Protein AF-A0A3P0X9N8-F1 (afdb_monomer)

Radius of gyration: 24.23 Å; Cα contacts (8 Å, |Δi|>4): 502; chains: 1; bounding box: 76×45×68 Å

Secondary structure (DSSP, 8-state):
-TTTTTS-HHHHHHHHHHHHHH-TTSS-HHHHHHHHHHHHHHGGGSS-SSEEEE-S-TTT-HHHHHHHHHHHHH--SHHHHHHHHHHHHTTT-HHHHHHHHHH---------TT-SEEEE-HHHHHHHHHHHH-S-SS-THHHHHHHHHHHTT--SHHHHHHHHHHHTT----HHHHHHHHHHHHHHHHH----HHHHHHH-TTSHHHHHHHHHHHHHTT-HHHHHHHHHHHHHHHHHHHTTEEESS----HHHHHHHHHHHHHHTT-TTTSPPP-GGGG-PEEEPPPP---PPP-GGGHHHHHHHHHHHHHHHHHHHHH-----PPPPHHHHHHHHHHHHS----TT--HHHHHHHHHHHHHHHHHHSPPP----------

Sequence (382 aa):
MDATRTLPVEYQASLTFEVLDNEPNIVSSQQRIAWLLDLIQGAHAAHYPAMLSYGGPRSGTQFALEEALYLKALHVDSVSIEAESIDRLIPLDRDRAMQAFLSMQLPQSSTSCSDSSTPNYTPYFNTLQRLASLPGSSSDAMPRALLVDAAGRLSSPSAISGYLSILKDVHLESSEWSLVSGRVEQSMALLHPSDRELSALDRRGELSSSLAEVLAKLGDKRQSAVELLQAYRGFLARGLGSEQCSDFSLDRSAIISEFDALRKKAAVTEQVHALEMRDLLGSPSNAAPARKIPFDERLRAPMQKLFALSASNQQKQYVAHDPDLTQPDSQDVTTILGIAQANYEKEDSCAECRFLSKQETLSTLMTLLPQGKRQGPSSRRK

Structure (mmCIF, N/CA/C/O backbone):
data_AF-A0A3P0X9N8-F1
#
_entry.id   AF-A0A3P0X9N8-F1
#
loop_
_atom_site.group_PDB
_atom_site.id
_atom_site.type_symbol
_atom_site.label_atom_id
_atom_site.label_alt_id
_atom_site.label_comp_id
_atom_site.label_asym_id
_atom_site.label_entity_id
_atom_site.label_seq_id
_atom_site.pdbx_PDB_ins_code
_atom_site.Cartn_x
_atom_site.Cartn_y
_atom_site.Cartn_z
_atom_site.occupancy
_atom_site.B_iso_or_equiv
_atom_site.auth_seq_id
_atom_site.auth_comp_id
_atom_site.auth_asym_id
_atom_site.auth_atom_id
_atom_site.pdbx_PDB_model_num
ATOM 1 N N . MET A 1 1 ? 22.098 5.107 -21.608 1.00 46.81 1 MET A N 1
ATOM 2 C CA . MET A 1 1 ? 21.659 5.971 -20.495 1.00 46.81 1 MET A CA 1
ATOM 3 C C . MET A 1 1 ? 21.325 7.387 -20.965 1.00 46.81 1 MET A C 1
ATOM 5 O O . MET A 1 1 ? 20.220 7.824 -20.705 1.00 46.81 1 MET A O 1
ATOM 9 N N . ASP A 1 2 ? 22.151 8.093 -21.751 1.00 41.44 2 ASP A N 1
ATOM 10 C CA . ASP A 1 2 ? 21.680 9.388 -22.308 1.00 41.44 2 ASP A CA 1
ATOM 11 C C . ASP A 1 2 ? 20.462 9.240 -23.241 1.00 41.44 2 ASP A C 1
ATOM 13 O O . ASP A 1 2 ? 19.560 10.069 -23.217 1.00 41.44 2 ASP A O 1
ATOM 17 N N . ALA A 1 3 ? 20.360 8.124 -23.973 1.00 47.12 3 ALA A N 1
ATOM 18 C CA . ALA A 1 3 ? 19.172 7.792 -24.764 1.00 47.12 3 ALA A CA 1
ATOM 19 C C . ALA A 1 3 ? 17.949 7.346 -23.931 1.00 47.12 3 ALA A C 1
ATOM 21 O O . ALA A 1 3 ? 16.853 7.295 -24.474 1.00 47.12 3 ALA A O 1
ATOM 22 N N . THR A 1 4 ? 18.108 7.000 -22.643 1.00 52.75 4 THR A N 1
ATOM 23 C CA . THR A 1 4 ? 16.978 6.583 -21.786 1.00 52.75 4 THR A CA 1
ATOM 24 C C . THR A 1 4 ? 16.310 7.772 -21.103 1.00 52.75 4 THR A C 1
ATOM 26 O O . THR A 1 4 ? 15.136 7.682 -20.780 1.00 52.75 4 THR A O 1
ATOM 29 N N . ARG A 1 5 ? 17.000 8.913 -20.968 1.00 60.22 5 ARG A N 1
ATOM 30 C CA . ARG A 1 5 ? 16.465 10.149 -20.363 1.00 60.22 5 ARG A CA 1
ATOM 31 C C . ARG A 1 5 ? 15.281 10.770 -21.114 1.00 60.22 5 ARG A C 1
ATOM 33 O O . ARG A 1 5 ? 14.595 11.622 -20.563 1.00 60.22 5 ARG A O 1
ATOM 40 N N . THR A 1 6 ? 15.050 10.371 -22.363 1.00 67.31 6 THR A N 1
ATOM 41 C CA . THR A 1 6 ? 13.903 10.810 -23.173 1.00 67.31 6 THR A CA 1
ATOM 42 C C . THR A 1 6 ? 12.669 9.922 -23.002 1.00 67.31 6 THR A C 1
ATOM 44 O O . THR A 1 6 ? 11.605 10.259 -23.519 1.00 67.31 6 THR A O 1
ATOM 47 N N . LEU A 1 7 ? 12.792 8.783 -22.313 1.00 73.12 7 LEU A N 1
ATOM 48 C CA . LEU A 1 7 ? 11.673 7.884 -22.037 1.00 73.12 7 LEU A CA 1
ATOM 49 C C . LEU A 1 7 ? 10.834 8.411 -20.861 1.00 73.12 7 LEU A C 1
ATOM 51 O O . LEU A 1 7 ? 11.363 9.141 -20.027 1.00 73.12 7 LEU A O 1
ATOM 55 N N . PRO A 1 8 ? 9.554 8.025 -20.732 1.00 82.75 8 PRO A N 1
ATOM 56 C CA . PRO A 1 8 ? 8.800 8.263 -19.501 1.00 82.75 8 PRO A CA 1
ATOM 57 C C . PRO A 1 8 ? 9.500 7.649 -18.278 1.00 82.75 8 PRO A C 1
ATOM 59 O O . PRO A 1 8 ? 10.202 6.637 -18.411 1.00 82.75 8 PRO A O 1
ATOM 62 N N . VAL A 1 9 ? 9.335 8.269 -17.106 1.00 87.12 9 VAL A N 1
ATOM 63 C CA . VAL A 1 9 ? 10.096 7.937 -15.886 1.00 87.12 9 VAL A CA 1
ATOM 64 C C . VAL A 1 9 ? 9.936 6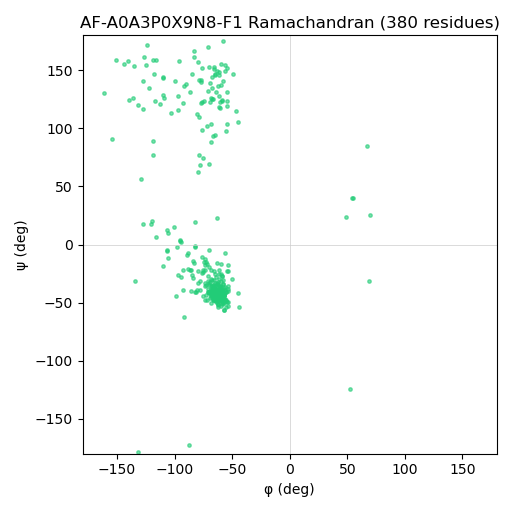.477 -15.466 1.00 87.12 9 VAL A C 1
ATOM 66 O O . VAL A 1 9 ? 10.883 5.876 -14.975 1.00 87.12 9 VAL A O 1
ATOM 69 N N . GLU A 1 10 ? 8.793 5.866 -15.751 1.00 84.25 10 GLU A N 1
ATOM 70 C CA . GLU A 1 10 ? 8.503 4.460 -15.486 1.00 84.25 10 GLU A CA 1
ATOM 71 C C . GLU A 1 10 ? 9.493 3.538 -16.192 1.00 84.25 10 GLU A C 1
ATOM 73 O O . GLU A 1 10 ? 10.103 2.663 -15.582 1.00 84.25 10 GLU A O 1
ATOM 78 N N . TYR A 1 11 ? 9.711 3.781 -17.486 1.00 81.31 11 TYR A N 1
ATOM 79 C CA . TYR A 1 11 ? 10.665 3.011 -18.276 1.00 81.31 11 TYR A CA 1
ATOM 80 C C . TYR A 1 11 ? 12.102 3.315 -17.853 1.00 81.31 11 TYR A C 1
ATOM 82 O O . TYR A 1 11 ? 12.944 2.417 -17.861 1.00 81.31 11 TYR A O 1
ATOM 90 N N . GLN A 1 12 ? 12.391 4.566 -17.473 1.00 84.62 12 GLN A N 1
ATOM 91 C CA . GLN A 1 12 ? 13.700 4.927 -16.930 1.00 84.62 12 GLN A CA 1
ATOM 92 C C . GLN A 1 12 ? 13.994 4.156 -15.642 1.00 84.62 12 GLN A C 1
ATOM 94 O O . GLN A 1 12 ? 15.084 3.596 -15.517 1.00 84.62 12 GLN A O 1
ATOM 99 N N . ALA A 1 13 ? 13.030 4.095 -14.722 1.00 88.25 13 ALA A N 1
ATOM 100 C CA . ALA A 1 13 ? 13.139 3.389 -13.455 1.00 88.25 13 ALA A CA 1
ATOM 101 C C . ALA A 1 13 ? 13.349 1.891 -13.684 1.00 88.25 13 ALA A C 1
ATOM 103 O O . ALA A 1 13 ? 14.368 1.360 -13.247 1.00 88.25 13 ALA A O 1
ATOM 104 N N . SER A 1 14 ? 12.478 1.236 -14.465 1.00 83.94 14 SER A N 1
ATOM 105 C CA . SER A 1 14 ? 12.605 -0.200 -14.751 1.00 83.94 14 SER A CA 1
ATOM 106 C C . SER A 1 14 ? 13.963 -0.557 -15.366 1.00 83.94 14 SER A C 1
ATOM 108 O O . SER A 1 14 ? 14.619 -1.488 -14.907 1.00 83.94 14 SER A O 1
ATOM 110 N N . LEU A 1 15 ? 14.429 0.199 -16.370 1.00 80.94 15 LEU A N 1
ATOM 111 C CA . LEU A 1 15 ? 15.732 -0.053 -17.000 1.00 80.94 15 LEU A CA 1
ATOM 112 C C . LEU A 1 15 ? 16.901 0.210 -16.049 1.00 80.94 15 LEU A C 1
ATOM 114 O O . LEU A 1 15 ? 17.896 -0.513 -16.072 1.00 80.94 15 LEU A O 1
ATOM 118 N N . THR A 1 16 ? 16.807 1.256 -15.231 1.00 85.56 16 THR A N 1
ATOM 119 C CA . THR A 1 16 ? 17.861 1.594 -14.273 1.00 85.56 16 THR A CA 1
ATOM 120 C C . THR A 1 16 ? 17.964 0.524 -13.197 1.00 85.56 16 THR A C 1
ATOM 122 O O . THR A 1 16 ? 19.070 0.059 -12.934 1.00 85.56 16 THR A O 1
ATOM 125 N N . PHE A 1 17 ? 16.846 0.088 -12.613 1.00 88.50 17 PHE A N 1
ATOM 126 C CA . PHE A 1 17 ? 16.834 -0.981 -11.615 1.00 88.50 17 PHE A CA 1
ATOM 127 C C . PHE A 1 17 ? 17.376 -2.291 -12.188 1.00 88.50 17 PHE A C 1
ATOM 129 O O . PHE A 1 17 ? 18.270 -2.875 -11.584 1.00 88.50 17 PHE A O 1
ATOM 136 N N . GLU A 1 18 ? 16.962 -2.678 -13.399 1.00 83.38 18 GLU A N 1
ATOM 137 C CA . GLU A 1 18 ? 17.477 -3.878 -14.071 1.00 83.38 18 GLU A CA 1
ATOM 138 C C . GLU A 1 18 ? 19.008 -3.841 -14.227 1.00 83.38 18 GLU A C 1
ATOM 140 O O . GLU A 1 18 ? 19.692 -4.830 -13.951 1.00 83.38 18 GLU A O 1
ATOM 145 N N . VAL A 1 19 ? 19.567 -2.690 -14.627 1.00 82.69 19 VAL A N 1
ATOM 146 C CA . VAL A 1 19 ? 21.023 -2.499 -14.737 1.00 82.69 19 VAL A CA 1
ATOM 147 C C . VAL A 1 19 ? 21.694 -2.553 -13.366 1.00 82.69 19 VAL A C 1
ATOM 149 O O . VAL A 1 19 ? 22.732 -3.193 -13.225 1.00 82.69 19 VAL A O 1
ATOM 152 N N . LEU A 1 20 ? 21.138 -1.887 -12.354 1.00 86.00 20 LEU A N 1
ATOM 153 C CA . LEU A 1 20 ? 21.728 -1.850 -11.014 1.00 86.00 20 LEU A CA 1
ATOM 154 C C . LEU A 1 20 ? 21.731 -3.226 -10.334 1.00 86.00 20 LEU A C 1
ATOM 156 O O . LEU A 1 20 ? 22.686 -3.532 -9.615 1.00 86.00 20 LEU A O 1
ATOM 160 N N . ASP A 1 21 ? 20.702 -4.036 -10.577 1.00 84.88 21 ASP A N 1
ATOM 161 C CA . ASP A 1 21 ? 20.515 -5.338 -9.940 1.00 84.88 21 ASP A CA 1
ATOM 162 C C . ASP A 1 21 ? 21.330 -6.444 -10.628 1.00 84.88 21 ASP A C 1
ATOM 164 O O . ASP A 1 21 ? 21.943 -7.274 -9.953 1.00 84.88 21 ASP A O 1
ATOM 168 N N . ASN A 1 22 ? 21.385 -6.451 -11.965 1.00 78.06 22 ASN A N 1
ATOM 169 C CA . ASN A 1 22 ? 22.064 -7.508 -12.725 1.00 78.06 22 ASN A CA 1
ATOM 170 C C . ASN A 1 22 ? 23.508 -7.170 -13.093 1.00 78.06 22 ASN A C 1
ATOM 172 O O . ASN A 1 22 ? 24.335 -8.071 -13.234 1.00 78.06 22 ASN A O 1
ATOM 176 N N . GLU A 1 23 ? 23.810 -5.882 -13.229 1.00 75.31 23 GLU A N 1
ATOM 177 C CA . GLU A 1 23 ? 25.118 -5.369 -13.616 1.00 75.31 23 GLU A CA 1
ATOM 178 C C . GLU A 1 23 ? 25.602 -4.275 -12.635 1.00 75.31 23 GLU A C 1
ATOM 180 O O . GLU A 1 23 ? 25.992 -3.167 -13.046 1.00 75.31 23 GLU A O 1
ATOM 185 N N . PRO A 1 24 ? 25.686 -4.571 -11.314 1.00 68.38 24 PRO A N 1
ATOM 186 C CA . PRO A 1 24 ? 26.545 -3.783 -10.431 1.00 68.38 24 PRO A CA 1
ATOM 187 C C . PRO A 1 24 ? 27.970 -3.871 -11.010 1.00 68.38 24 PRO A C 1
ATOM 189 O O . PRO A 1 24 ? 28.219 -4.594 -11.939 1.00 68.38 24 PRO A O 1
ATOM 192 N N . ASN A 1 25 ? 29.003 -3.207 -10.541 1.00 76.12 25 ASN A N 1
ATOM 193 C CA . ASN A 1 25 ? 30.348 -3.200 -11.163 1.00 76.12 25 ASN A CA 1
ATOM 194 C C . ASN A 1 25 ? 30.455 -2.482 -12.523 1.00 76.12 25 ASN A C 1
ATOM 196 O O . ASN A 1 25 ? 31.501 -1.879 -12.745 1.00 76.12 25 ASN A O 1
ATOM 200 N N . ILE A 1 26 ? 29.428 -2.448 -13.389 1.00 78.06 26 ILE A N 1
ATOM 201 C CA . ILE A 1 26 ? 29.465 -1.607 -14.607 1.00 78.06 26 ILE A CA 1
ATOM 202 C C . ILE A 1 26 ? 29.484 -0.117 -14.234 1.00 78.06 26 ILE A C 1
ATOM 204 O O . ILE A 1 26 ? 30.076 0.707 -14.929 1.00 78.06 26 ILE A O 1
ATOM 208 N N . VAL A 1 27 ? 28.863 0.231 -13.105 1.00 81.81 27 VAL A N 1
ATOM 209 C CA . VAL A 1 27 ? 28.629 1.617 -12.686 1.00 81.81 27 VAL A CA 1
ATOM 210 C C . VAL A 1 27 ? 29.259 1.874 -11.317 1.00 81.81 27 VAL A C 1
ATOM 212 O O . VAL A 1 27 ? 29.097 1.070 -10.387 1.00 81.81 27 VAL A O 1
ATOM 215 N N . SER A 1 28 ? 29.963 3.003 -11.178 1.00 88.75 28 SER A N 1
ATOM 216 C CA . SER A 1 28 ? 30.578 3.428 -9.911 1.00 88.75 28 SER A CA 1
ATOM 217 C C . SER A 1 28 ? 29.518 3.759 -8.856 1.00 88.75 28 SER A C 1
ATOM 219 O O . SER A 1 28 ? 28.427 4.211 -9.196 1.00 88.75 28 SER A O 1
ATOM 221 N N . SER A 1 29 ? 29.825 3.587 -7.566 1.00 90.50 29 SER A N 1
ATOM 222 C CA . SER A 1 29 ? 28.860 3.863 -6.486 1.00 90.50 29 SER A CA 1
ATOM 223 C C . SER A 1 29 ? 28.319 5.295 -6.522 1.00 90.50 29 SER A C 1
ATOM 225 O O . SER A 1 29 ? 27.124 5.499 -6.344 1.00 90.50 29 SER A O 1
ATOM 227 N N . GLN A 1 30 ? 29.168 6.282 -6.829 1.00 92.69 30 GLN A N 1
ATOM 228 C CA . GLN A 1 30 ? 28.750 7.682 -6.942 1.00 92.69 30 GLN A CA 1
ATOM 229 C C . GLN A 1 30 ? 27.747 7.894 -8.083 1.00 92.69 30 GLN A C 1
ATOM 231 O O . GLN A 1 30 ? 26.788 8.647 -7.934 1.00 92.69 30 GLN A O 1
ATOM 236 N N . GLN A 1 31 ? 27.939 7.203 -9.207 1.00 92.06 31 GLN A N 1
ATOM 237 C CA . GLN A 1 31 ? 27.021 7.278 -10.336 1.00 92.06 31 GLN A CA 1
ATOM 238 C C . GLN A 1 31 ? 25.704 6.544 -10.051 1.00 92.06 31 GLN A C 1
ATOM 240 O O . GLN A 1 31 ? 24.654 7.043 -10.438 1.00 92.06 31 GLN A O 1
ATOM 245 N N . ARG A 1 32 ? 25.729 5.430 -9.304 1.00 92.88 32 ARG A N 1
ATOM 246 C CA . ARG A 1 32 ? 24.498 4.768 -8.832 1.00 92.88 32 ARG A CA 1
ATOM 247 C C . ARG A 1 32 ? 23.689 5.680 -7.917 1.00 92.88 32 ARG A C 1
ATOM 249 O O . ARG A 1 32 ? 22.492 5.823 -8.122 1.00 92.88 32 ARG A O 1
ATOM 256 N N . ILE A 1 33 ? 24.347 6.334 -6.956 1.00 95.44 33 ILE A N 1
ATOM 257 C CA . ILE A 1 33 ? 23.700 7.312 -6.070 1.00 95.44 33 ILE A CA 1
ATOM 258 C C . ILE A 1 33 ? 23.050 8.426 -6.898 1.00 95.44 33 ILE A C 1
ATOM 260 O O . ILE A 1 33 ? 21.893 8.753 -6.662 1.00 95.44 33 ILE A O 1
ATOM 264 N N . ALA A 1 34 ? 23.765 8.983 -7.881 1.00 94.56 34 ALA A N 1
ATOM 265 C CA . ALA A 1 34 ? 23.218 10.029 -8.743 1.00 94.56 34 ALA A CA 1
ATOM 266 C C . ALA A 1 34 ? 21.977 9.553 -9.517 1.00 94.56 34 ALA A C 1
ATOM 268 O O . ALA A 1 34 ? 20.962 10.236 -9.503 1.00 94.56 34 ALA A O 1
ATOM 269 N N . TRP A 1 35 ? 22.021 8.362 -10.122 1.00 93.75 35 TRP A N 1
ATOM 270 C CA . TRP A 1 35 ? 20.876 7.812 -10.856 1.00 93.75 35 TRP A CA 1
ATOM 271 C C . TRP A 1 35 ? 19.660 7.557 -9.965 1.00 93.75 35 TRP A C 1
ATOM 273 O O . TRP A 1 35 ? 18.544 7.871 -10.363 1.00 93.75 35 TRP A O 1
ATOM 283 N N . LEU A 1 36 ? 19.862 7.025 -8.758 1.00 96.38 36 LEU A N 1
ATOM 284 C CA . LEU A 1 36 ? 18.769 6.794 -7.811 1.00 96.38 36 LEU A CA 1
ATOM 285 C C . LEU A 1 36 ? 18.133 8.114 -7.353 1.00 96.38 36 LEU A C 1
ATOM 287 O O . LEU A 1 36 ? 16.914 8.205 -7.267 1.00 96.38 36 LEU A O 1
ATOM 291 N N . LEU A 1 37 ? 18.937 9.151 -7.103 1.00 96.69 37 LEU A N 1
ATOM 292 C CA . LEU A 1 37 ? 18.426 10.476 -6.739 1.00 96.69 37 LEU A CA 1
ATOM 293 C C . LEU A 1 37 ? 17.694 11.158 -7.903 1.00 96.69 37 LEU A C 1
ATOM 295 O O . LEU A 1 37 ? 16.659 11.779 -7.667 1.00 96.69 37 LEU A O 1
ATOM 299 N N . ASP A 1 38 ? 18.186 11.010 -9.137 1.00 94.88 38 ASP A N 1
ATOM 300 C CA . ASP A 1 38 ? 17.501 11.495 -10.342 1.00 94.88 38 ASP A CA 1
ATOM 301 C C . ASP A 1 38 ? 16.122 10.818 -10.494 1.00 9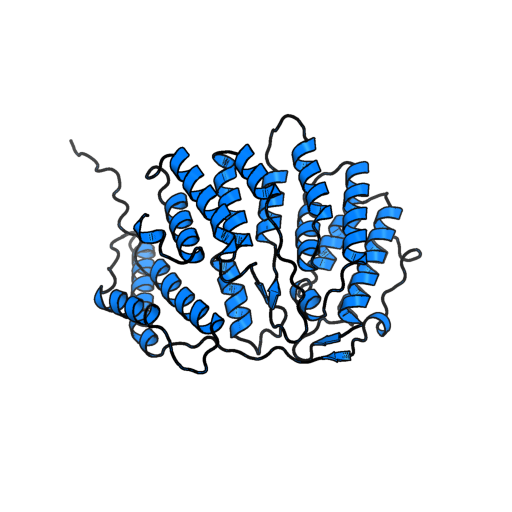4.88 38 ASP A C 1
ATOM 303 O O . ASP A 1 38 ? 15.135 11.496 -10.779 1.00 94.88 38 ASP A O 1
ATOM 307 N N . LEU A 1 39 ? 16.026 9.502 -10.251 1.00 94.75 39 LEU A N 1
ATOM 308 C CA . LEU A 1 39 ? 14.750 8.776 -10.282 1.00 94.75 39 LEU A CA 1
ATOM 309 C C . LEU A 1 39 ? 13.789 9.231 -9.184 1.00 94.75 39 LEU A C 1
ATOM 311 O O . LEU A 1 39 ? 12.623 9.466 -9.481 1.00 94.75 39 LEU A O 1
ATOM 315 N N . ILE A 1 40 ? 14.271 9.409 -7.948 1.00 96.50 40 ILE A N 1
ATOM 316 C CA . ILE A 1 40 ? 13.455 9.936 -6.839 1.00 96.50 40 ILE A CA 1
ATOM 317 C C . ILE A 1 40 ? 12.885 11.306 -7.216 1.00 96.50 40 ILE A C 1
ATOM 319 O O . ILE A 1 40 ? 11.692 11.543 -7.076 1.00 96.50 40 ILE A O 1
ATOM 323 N N . GLN A 1 41 ? 13.716 12.202 -7.755 1.00 94.62 41 GLN A N 1
ATOM 324 C CA . GLN A 1 41 ? 13.256 13.529 -8.167 1.00 94.62 41 GLN A CA 1
ATOM 325 C C . GLN A 1 41 ? 12.282 13.476 -9.345 1.00 94.62 41 GLN A C 1
ATOM 327 O O . GLN A 1 41 ? 11.373 14.298 -9.402 1.00 94.62 41 GLN A O 1
ATOM 332 N N . GLY A 1 42 ? 12.455 12.541 -10.281 1.00 93.56 42 GLY A N 1
ATOM 333 C CA . GLY A 1 42 ? 11.607 12.402 -11.465 1.00 93.56 42 GLY A CA 1
ATOM 334 C C . GLY A 1 42 ? 10.313 11.613 -11.250 1.00 93.56 42 GLY A C 1
ATOM 335 O O . GLY A 1 42 ? 9.427 11.694 -12.098 1.00 93.56 42 GLY A O 1
ATOM 336 N N . ALA A 1 43 ? 10.183 10.859 -10.155 1.00 94.94 43 ALA A N 1
ATOM 337 C CA . ALA A 1 43 ? 9.103 9.889 -9.950 1.00 94.94 43 ALA A CA 1
ATOM 338 C C . ALA A 1 43 ? 7.696 10.499 -10.032 1.00 94.94 43 ALA A C 1
ATOM 340 O O . ALA A 1 43 ? 6.792 9.875 -10.583 1.00 94.94 43 ALA A O 1
ATOM 341 N N . HIS A 1 44 ? 7.530 11.749 -9.590 1.00 93.50 44 HIS A N 1
ATOM 342 C CA . HIS A 1 44 ? 6.266 12.491 -9.669 1.00 93.50 44 HIS A CA 1
ATOM 343 C C . HIS A 1 44 ? 5.738 12.687 -11.103 1.00 93.50 44 HIS A C 1
ATOM 345 O O . HIS A 1 44 ? 4.574 13.040 -11.283 1.00 93.50 44 HIS A O 1
ATOM 351 N N . ALA A 1 45 ? 6.583 12.495 -12.122 1.00 91.12 45 ALA A N 1
ATOM 352 C CA . ALA A 1 45 ? 6.190 12.530 -13.526 1.00 91.12 45 ALA A CA 1
ATOM 353 C C . ALA A 1 45 ? 5.587 11.200 -14.020 1.00 91.12 45 ALA A C 1
ATOM 355 O O . ALA A 1 45 ? 5.221 11.106 -15.193 1.00 91.12 45 ALA A O 1
ATOM 356 N N . ALA A 1 46 ? 5.507 10.173 -13.165 1.00 89.94 46 ALA A N 1
ATOM 357 C CA . ALA A 1 46 ? 4.864 8.910 -13.498 1.00 89.94 46 ALA A CA 1
ATOM 358 C C . ALA A 1 46 ? 3.359 9.111 -13.724 1.00 89.94 46 ALA A C 1
ATOM 360 O O . ALA A 1 46 ? 2.708 9.917 -13.061 1.00 89.94 46 ALA A O 1
ATOM 361 N N . HIS A 1 47 ? 2.793 8.331 -14.641 1.00 88.19 47 HIS A N 1
ATOM 362 C CA . HIS A 1 47 ? 1.374 8.357 -14.984 1.00 88.19 47 HIS A CA 1
ATOM 363 C C . HIS A 1 47 ? 0.496 7.980 -13.788 1.00 88.19 47 HIS A C 1
ATOM 365 O O . HIS A 1 47 ? -0.600 8.518 -13.642 1.00 88.19 47 HIS A O 1
ATOM 371 N N . TYR A 1 48 ? 0.975 7.071 -12.934 1.00 89.12 48 TYR A N 1
ATOM 372 C CA . TYR A 1 48 ? 0.256 6.630 -11.743 1.00 89.12 48 TYR A CA 1
ATOM 373 C C . TYR A 1 48 ? 0.936 7.174 -10.486 1.00 89.12 48 TYR A C 1
ATOM 375 O O . TYR A 1 48 ? 2.130 6.939 -10.287 1.00 89.12 48 TYR A O 1
ATOM 383 N N . PRO A 1 49 ? 0.195 7.864 -9.602 1.00 92.38 49 PRO A N 1
ATOM 384 C CA . PRO A 1 49 ? 0.775 8.442 -8.396 1.00 92.38 49 PRO A CA 1
ATOM 385 C C . PRO A 1 49 ? 1.054 7.385 -7.316 1.00 92.38 49 PRO A C 1
ATOM 387 O O . PRO A 1 49 ? 1.915 7.591 -6.470 1.00 92.38 49 PRO A O 1
ATOM 390 N N . ALA A 1 50 ? 0.341 6.259 -7.329 1.00 92.25 50 ALA A N 1
ATOM 391 C CA . ALA A 1 50 ? 0.554 5.139 -6.421 1.00 92.25 50 ALA A CA 1
ATOM 392 C C . ALA A 1 50 ? 0.138 3.823 -7.088 1.00 92.25 50 ALA A C 1
ATOM 394 O O . ALA A 1 50 ? -0.683 3.818 -8.010 1.00 92.25 50 ALA A O 1
ATOM 395 N N . MET A 1 51 ? 0.667 2.708 -6.582 1.00 91.19 51 MET A N 1
ATOM 396 C CA . MET A 1 51 ? 0.202 1.373 -6.941 1.00 91.19 51 MET A CA 1
ATOM 397 C C . MET A 1 51 ? -1.296 1.261 -6.646 1.00 91.19 51 MET A C 1
ATOM 399 O O . MET A 1 51 ? -1.829 1.945 -5.772 1.00 91.19 51 MET A O 1
ATOM 403 N N . LEU A 1 52 ? -1.983 0.365 -7.349 1.00 89.94 52 LEU A N 1
ATOM 404 C CA . LEU A 1 52 ? -3.407 0.128 -7.166 1.00 89.94 52 LEU A CA 1
ATOM 405 C C . LEU A 1 52 ? -3.682 -1.234 -6.518 1.00 89.94 52 LEU A C 1
ATOM 407 O O . LEU A 1 52 ? -3.031 -2.237 -6.806 1.00 89.94 52 LEU A O 1
ATOM 411 N N . SER A 1 53 ? -4.696 -1.270 -5.660 1.00 88.88 53 SER A N 1
ATOM 412 C CA . SER A 1 53 ? -5.335 -2.477 -5.147 1.00 88.88 53 SER A CA 1
ATOM 413 C C . SER A 1 53 ? -6.735 -2.582 -5.725 1.00 88.88 53 SER A C 1
ATOM 415 O O . SER A 1 53 ? -7.534 -1.654 -5.658 1.00 88.88 53 SER A O 1
ATOM 417 N N . TYR A 1 54 ? -7.056 -3.738 -6.287 1.00 87.94 54 TYR A N 1
ATOM 418 C CA . TYR A 1 54 ? -8.360 -3.958 -6.893 1.00 87.94 54 TYR A CA 1
ATOM 419 C C . TYR A 1 54 ? -9.444 -4.172 -5.827 1.00 87.94 54 TYR A C 1
ATOM 421 O O . TYR A 1 54 ? -9.347 -5.130 -5.057 1.00 87.94 54 TYR A O 1
ATOM 429 N N . GLY A 1 55 ? -10.501 -3.353 -5.822 1.00 85.94 55 GLY A N 1
ATOM 430 C CA . GLY A 1 55 ? -11.602 -3.401 -4.846 1.00 85.94 55 GLY A CA 1
ATOM 431 C C . GLY A 1 55 ? -12.929 -3.959 -5.387 1.00 85.94 55 GLY A C 1
ATOM 432 O O . GLY A 1 55 ? -13.859 -4.145 -4.611 1.00 85.94 55 GLY A O 1
ATOM 433 N N . GLY A 1 56 ? -13.023 -4.262 -6.689 1.00 82.44 56 GLY A N 1
ATOM 434 C CA . GLY A 1 56 ? -14.237 -4.766 -7.366 1.00 82.44 56 GLY A CA 1
ATOM 435 C C . GLY A 1 56 ? -14.467 -6.290 -7.376 1.00 82.44 56 GLY A C 1
ATOM 436 O O . GLY A 1 56 ? -13.732 -7.047 -6.733 1.00 82.44 56 GLY A O 1
ATOM 437 N N . PRO A 1 57 ? -15.476 -6.787 -8.117 1.00 77.00 57 PRO A N 1
ATOM 438 C CA . PRO A 1 57 ? -15.716 -8.220 -8.290 1.00 77.00 57 PRO A CA 1
ATOM 439 C C . PRO A 1 57 ? -14.710 -8.882 -9.247 1.00 77.00 57 PRO A C 1
ATOM 441 O O . PRO A 1 57 ? -14.641 -8.570 -10.435 1.00 77.00 57 PRO A O 1
ATOM 444 N N . ARG A 1 58 ? -14.009 -9.924 -8.776 1.00 66.31 58 ARG A N 1
ATOM 445 C CA . ARG A 1 58 ? -13.010 -10.672 -9.575 1.00 66.31 58 ARG A CA 1
ATOM 446 C C . ARG A 1 58 ? -13.522 -11.218 -10.917 1.00 66.31 58 ARG A C 1
ATOM 448 O O . ARG A 1 58 ? -12.712 -11.499 -11.791 1.00 66.31 58 ARG A O 1
ATOM 455 N N . SER A 1 59 ? -14.830 -11.405 -11.072 1.00 56.22 59 SER A N 1
ATOM 456 C CA . SER A 1 59 ? -15.452 -12.044 -12.235 1.00 56.22 59 SER A CA 1
ATOM 457 C C . SER A 1 59 ? -15.960 -11.084 -13.325 1.00 56.22 59 SER A C 1
ATOM 459 O O . SER A 1 59 ? -16.547 -11.567 -14.289 1.00 56.22 59 SER A O 1
ATOM 461 N N . GLY A 1 60 ? -15.753 -9.762 -13.226 1.00 50.84 60 GLY A N 1
ATOM 462 C CA . GLY A 1 60 ? -16.424 -8.810 -14.135 1.00 50.84 60 GLY A CA 1
ATOM 463 C C . GLY A 1 60 ? -15.575 -7.694 -14.750 1.00 50.84 60 GLY A C 1
ATOM 464 O O . GLY A 1 60 ? -15.847 -7.290 -15.879 1.00 50.84 60 GLY A O 1
ATOM 465 N N . THR A 1 61 ? -14.541 -7.197 -14.065 1.00 60.25 61 THR A N 1
ATOM 466 C CA . THR A 1 61 ? -13.738 -6.064 -14.566 1.00 60.25 61 THR A CA 1
ATOM 467 C C . THR A 1 61 ? -12.283 -6.478 -14.766 1.00 60.25 61 THR A C 1
ATOM 469 O O . THR A 1 61 ? -11.451 -6.357 -13.867 1.00 60.25 61 THR A O 1
ATOM 472 N N . GLN A 1 62 ? -11.990 -6.982 -15.963 1.00 68.75 62 GLN A N 1
ATOM 473 C CA . GLN A 1 62 ? -10.672 -7.499 -16.327 1.00 68.75 62 GLN A CA 1
ATOM 474 C C . GLN A 1 62 ? -9.595 -6.396 -16.311 1.00 68.75 62 GLN A C 1
ATOM 476 O O . GLN A 1 62 ? -8.546 -6.597 -15.712 1.00 68.75 62 GLN A O 1
ATOM 481 N N . PHE A 1 63 ? -9.905 -5.198 -16.828 1.00 77.44 63 PHE A N 1
ATOM 482 C CA . PHE A 1 63 ? -8.953 -4.083 -16.916 1.00 77.44 63 PHE A CA 1
ATOM 483 C C . PHE A 1 63 ? -8.352 -3.662 -15.573 1.00 77.44 63 PHE A C 1
ATOM 485 O O . PHE A 1 63 ? -7.144 -3.645 -15.414 1.00 77.44 63 PHE A O 1
ATOM 492 N N . ALA A 1 64 ? -9.195 -3.321 -14.601 1.00 79.19 64 ALA A N 1
ATOM 493 C CA . ALA A 1 64 ? -8.743 -2.739 -13.341 1.00 79.19 64 ALA A CA 1
ATOM 494 C C . ALA A 1 64 ? -7.970 -3.731 -12.465 1.00 79.19 64 ALA A C 1
ATOM 496 O O . ALA A 1 64 ? -7.063 -3.356 -11.723 1.00 79.19 64 ALA A O 1
ATOM 497 N N . LEU A 1 65 ? -8.340 -5.013 -12.550 1.00 80.06 65 LEU A N 1
ATOM 498 C CA . LEU A 1 65 ? -7.594 -6.081 -11.905 1.00 80.06 65 LEU A CA 1
ATOM 499 C C . LEU A 1 65 ? -6.233 -6.274 -12.585 1.00 80.06 65 LEU A C 1
ATOM 501 O O . LEU A 1 65 ? -5.233 -6.378 -11.884 1.00 80.06 65 LEU A O 1
ATOM 505 N N . GLU A 1 66 ? -6.188 -6.305 -13.918 1.00 78.69 66 GLU A N 1
ATOM 506 C CA . GLU A 1 66 ? -4.938 -6.396 -14.682 1.00 78.69 66 GLU A CA 1
ATOM 507 C C . GLU A 1 66 ? -4.028 -5.199 -14.405 1.00 78.69 66 GLU A C 1
ATOM 509 O O . GLU A 1 66 ? -2.864 -5.392 -14.083 1.00 78.69 66 GLU A O 1
ATOM 514 N N . GLU A 1 67 ? -4.559 -3.980 -14.430 1.00 79.62 67 GLU A N 1
ATOM 515 C CA . GLU A 1 67 ? -3.855 -2.751 -14.061 1.00 79.62 67 GLU A CA 1
ATOM 516 C C . GLU A 1 67 ? -3.238 -2.850 -12.663 1.00 79.62 67 GLU A C 1
ATOM 518 O O . GLU A 1 67 ? -2.034 -2.654 -12.503 1.00 79.62 67 GLU A O 1
ATOM 523 N N . ALA A 1 68 ? -4.035 -3.213 -11.652 1.00 82.19 68 ALA A N 1
ATOM 524 C CA . ALA A 1 68 ? -3.544 -3.381 -10.288 1.00 82.19 68 ALA A CA 1
ATOM 525 C C . ALA A 1 68 ? -2.432 -4.441 -10.207 1.00 82.19 68 ALA A C 1
ATOM 527 O O . ALA A 1 68 ? -1.441 -4.250 -9.505 1.00 82.19 68 ALA A O 1
ATOM 528 N N . LEU A 1 69 ? -2.568 -5.551 -10.940 1.00 80.75 69 LEU A N 1
ATOM 529 C CA . LEU A 1 69 ? -1.543 -6.593 -11.010 1.00 80.75 69 LEU A CA 1
ATOM 530 C C . LEU A 1 69 ? -0.273 -6.112 -11.724 1.00 80.75 69 LEU A C 1
ATOM 532 O O . LEU A 1 69 ? 0.818 -6.434 -11.261 1.00 80.75 69 LEU A O 1
ATOM 536 N N . TYR A 1 70 ? -0.396 -5.329 -12.796 1.00 77.81 70 TYR A N 1
ATOM 537 C CA . TYR A 1 70 ? 0.734 -4.788 -13.551 1.00 77.81 70 TYR A CA 1
ATOM 538 C C . TYR A 1 70 ? 1.510 -3.749 -12.757 1.00 77.81 70 TYR A C 1
ATOM 540 O O . TYR A 1 70 ? 2.726 -3.878 -12.627 1.00 77.81 70 TYR A O 1
ATOM 548 N N . LEU A 1 71 ? 0.823 -2.761 -12.180 1.00 79.50 71 LEU A N 1
ATOM 549 C CA . LEU A 1 71 ? 1.461 -1.772 -11.311 1.00 79.50 71 LEU A CA 1
ATOM 550 C C . LEU A 1 71 ? 2.150 -2.458 -10.131 1.00 79.50 71 LEU A C 1
ATOM 552 O O . LEU A 1 71 ? 3.276 -2.109 -9.793 1.00 79.50 71 LEU A O 1
ATOM 556 N N . LYS A 1 72 ? 1.525 -3.501 -9.571 1.00 81.38 72 LYS A N 1
ATOM 557 C CA . LYS A 1 72 ? 2.128 -4.309 -8.511 1.00 81.38 72 LYS A CA 1
ATOM 558 C C . LYS A 1 72 ? 3.345 -5.111 -8.952 1.00 81.38 72 LYS A C 1
ATOM 560 O O . LYS A 1 72 ? 4.261 -5.268 -8.160 1.00 81.38 72 LYS A O 1
ATOM 565 N N . ALA A 1 73 ? 3.338 -5.678 -10.152 1.00 77.94 73 ALA A N 1
ATOM 566 C CA . ALA A 1 73 ? 4.435 -6.516 -10.626 1.00 77.94 73 ALA A CA 1
ATOM 567 C C . ALA A 1 73 ? 5.629 -5.694 -11.126 1.00 77.94 73 ALA A C 1
ATOM 569 O O . ALA A 1 73 ? 6.765 -6.145 -11.014 1.00 77.94 73 ALA A O 1
ATOM 570 N N . LEU A 1 74 ? 5.368 -4.523 -11.710 1.00 74.81 74 LEU A N 1
ATOM 571 C CA . LEU A 1 74 ? 6.375 -3.713 -12.395 1.00 74.81 74 LEU A CA 1
ATOM 572 C C . LEU A 1 74 ? 6.811 -2.480 -11.602 1.00 7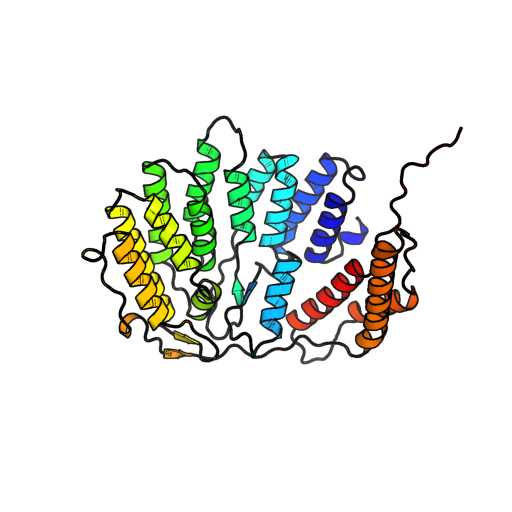4.81 74 LEU A C 1
ATOM 574 O O . LEU A 1 74 ? 7.801 -1.865 -11.985 1.00 74.81 74 LEU A O 1
ATOM 578 N N . HIS A 1 75 ? 6.097 -2.125 -10.528 1.00 84.00 75 HIS A N 1
ATOM 579 C CA . HIS A 1 75 ? 6.481 -1.057 -9.601 1.00 84.00 75 HIS A CA 1
ATOM 580 C C . HIS A 1 75 ? 6.738 0.294 -10.292 1.00 84.00 75 HIS A C 1
ATOM 582 O O . HIS A 1 75 ? 7.666 1.030 -9.965 1.00 84.00 75 HIS A O 1
ATOM 588 N N . VAL A 1 76 ? 5.898 0.614 -11.279 1.00 82.88 76 VAL A N 1
ATOM 589 C CA . VAL A 1 76 ? 6.066 1.770 -12.177 1.00 82.88 76 VAL A CA 1
ATOM 590 C C . VAL A 1 76 ? 5.297 3.024 -11.751 1.00 82.88 76 VAL A C 1
ATOM 592 O O . VAL A 1 76 ? 5.273 4.007 -12.481 1.00 82.88 76 VAL A O 1
ATOM 595 N N . ASP A 1 77 ? 4.618 3.007 -10.612 1.00 92.19 77 ASP A N 1
ATOM 596 C CA . ASP A 1 77 ? 3.988 4.207 -10.059 1.00 92.19 77 ASP A CA 1
ATOM 597 C C . ASP A 1 77 ? 4.989 5.065 -9.270 1.00 92.19 77 ASP A C 1
ATOM 599 O O . ASP A 1 77 ? 6.026 4.572 -8.828 1.00 92.19 77 ASP A O 1
ATOM 603 N N . SER A 1 78 ? 4.661 6.342 -9.053 1.00 95.38 78 SER A N 1
ATOM 604 C CA . SER A 1 78 ? 5.534 7.302 -8.362 1.00 95.38 78 SER A CA 1
ATOM 605 C C . SER A 1 78 ? 5.997 6.794 -6.993 1.00 95.38 78 SER A C 1
ATOM 607 O O . SER A 1 78 ? 7.195 6.806 -6.714 1.00 95.38 78 SER A O 1
ATOM 609 N N . VAL A 1 79 ? 5.075 6.315 -6.146 1.00 95.44 79 VAL A N 1
ATOM 610 C CA . VAL A 1 79 ? 5.411 5.829 -4.795 1.00 95.44 79 VAL A CA 1
ATOM 611 C C . VAL A 1 79 ? 6.319 4.601 -4.859 1.00 95.44 79 VAL A C 1
ATOM 613 O O . VAL A 1 79 ? 7.283 4.530 -4.097 1.00 95.44 79 VAL A O 1
ATOM 616 N N . SER A 1 80 ? 6.047 3.646 -5.753 1.00 95.50 80 SER A N 1
ATOM 617 C CA . SER A 1 80 ? 6.916 2.481 -5.945 1.00 95.50 80 SER A CA 1
ATOM 618 C C . SER A 1 80 ? 8.306 2.870 -6.447 1.00 95.50 80 SER A C 1
ATOM 620 O O . SER A 1 80 ? 9.290 2.395 -5.887 1.00 95.50 80 SER A O 1
ATOM 622 N N . ILE A 1 81 ? 8.411 3.761 -7.441 1.00 95.62 81 ILE A N 1
ATOM 623 C CA . ILE A 1 81 ? 9.700 4.214 -7.991 1.00 95.62 81 ILE A CA 1
ATOM 624 C C . ILE A 1 81 ? 10.542 4.898 -6.908 1.00 95.62 81 ILE A C 1
ATOM 626 O O . ILE A 1 81 ? 11.733 4.600 -6.778 1.00 95.62 81 ILE A O 1
ATOM 630 N N . GLU A 1 82 ? 9.945 5.793 -6.116 1.00 97.44 82 GLU A N 1
ATOM 631 C CA . GLU A 1 82 ? 10.629 6.456 -5.001 1.00 97.44 82 GLU A CA 1
ATOM 632 C C . GLU A 1 82 ? 11.078 5.442 -3.942 1.00 97.44 82 GLU A C 1
ATOM 634 O O . GLU A 1 82 ? 12.257 5.414 -3.583 1.00 97.44 82 GLU A O 1
ATOM 639 N N . ALA A 1 83 ? 10.164 4.582 -3.480 1.00 97.00 83 ALA A N 1
ATOM 640 C CA . ALA A 1 83 ? 10.425 3.576 -2.452 1.00 97.00 83 ALA A CA 1
ATOM 641 C C . ALA A 1 83 ? 11.546 2.609 -2.869 1.00 97.00 83 ALA A C 1
ATOM 643 O O . ALA A 1 83 ? 12.502 2.395 -2.125 1.00 97.00 83 ALA A O 1
ATOM 644 N N . GLU A 1 84 ? 11.493 2.086 -4.093 1.00 96.06 84 GLU A N 1
ATOM 645 C CA . GLU A 1 84 ? 12.512 1.184 -4.629 1.00 96.06 84 GLU A CA 1
ATOM 646 C C . GLU A 1 84 ? 13.869 1.854 -4.849 1.00 96.06 84 GLU A C 1
ATOM 648 O O . GLU A 1 84 ? 14.918 1.230 -4.643 1.00 96.06 84 GLU A O 1
ATOM 653 N N . SER A 1 85 ? 13.863 3.124 -5.257 1.00 97.00 85 SER A N 1
ATOM 654 C CA . SER A 1 85 ? 15.092 3.903 -5.390 1.00 97.00 85 SER A CA 1
ATOM 655 C C . SER A 1 85 ? 15.738 4.140 -4.026 1.00 97.00 85 SER A C 1
ATOM 657 O O . SER A 1 85 ? 16.954 4.003 -3.885 1.00 97.00 85 SER A O 1
ATOM 659 N N . ILE A 1 86 ? 14.930 4.443 -3.005 1.00 97.31 86 ILE A N 1
ATOM 660 C CA . ILE A 1 86 ? 15.380 4.603 -1.620 1.00 97.31 86 ILE A CA 1
ATOM 661 C C . ILE A 1 86 ? 15.927 3.282 -1.080 1.00 97.31 86 ILE A C 1
ATOM 663 O O . ILE A 1 86 ? 17.035 3.273 -0.547 1.00 97.31 86 ILE A O 1
ATOM 667 N N . ASP A 1 87 ? 15.220 2.166 -1.269 1.00 95.81 87 ASP A N 1
ATOM 668 C CA . ASP A 1 87 ? 15.665 0.836 -0.836 1.00 95.81 87 ASP A CA 1
ATOM 669 C C . ASP A 1 87 ? 17.054 0.487 -1.404 1.00 95.81 87 ASP A C 1
ATOM 671 O O . ASP A 1 87 ? 17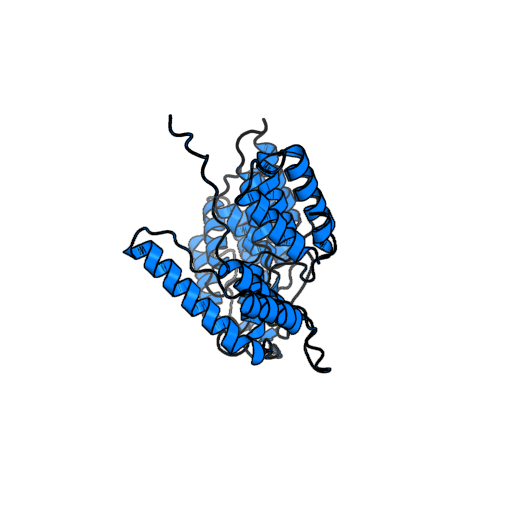.916 -0.027 -0.684 1.00 95.81 87 ASP A O 1
ATOM 675 N N . ARG A 1 88 ? 17.312 0.828 -2.674 1.00 94.88 88 ARG A N 1
ATOM 676 C CA . ARG A 1 88 ? 18.627 0.656 -3.324 1.00 94.88 88 ARG A CA 1
ATOM 677 C C . ARG A 1 88 ? 19.664 1.693 -2.889 1.00 94.88 88 ARG A C 1
ATOM 679 O O . ARG A 1 88 ? 20.864 1.423 -2.968 1.00 94.88 88 ARG A O 1
ATOM 686 N N . LEU A 1 89 ? 19.230 2.860 -2.418 1.00 95.19 89 LEU A N 1
ATOM 687 C CA . LEU A 1 89 ? 20.103 3.913 -1.904 1.00 95.19 89 LEU A CA 1
ATOM 688 C C . LEU A 1 89 ? 20.590 3.612 -0.480 1.00 95.19 89 LEU A C 1
ATOM 690 O O . LEU A 1 89 ? 21.729 3.948 -0.164 1.00 95.19 89 LEU A O 1
ATOM 694 N N . ILE A 1 90 ? 19.791 2.925 0.348 1.00 92.88 90 ILE A N 1
ATOM 695 C CA . ILE A 1 90 ? 20.127 2.547 1.735 1.00 92.88 90 ILE A CA 1
ATOM 696 C C . ILE A 1 90 ? 21.557 1.992 1.897 1.00 92.88 90 ILE A C 1
ATOM 698 O O . ILE A 1 90 ? 22.289 2.517 2.740 1.00 92.88 90 ILE A O 1
ATOM 702 N N . PRO A 1 91 ? 21.999 0.959 1.144 1.00 91.38 91 PRO A N 1
ATOM 703 C CA . PRO A 1 91 ? 23.342 0.398 1.311 1.00 91.38 91 PRO A CA 1
ATOM 704 C C . PRO A 1 91 ? 24.466 1.287 0.753 1.00 91.38 91 PRO A C 1
ATOM 706 O O . PRO A 1 91 ? 25.635 1.006 1.010 1.00 91.38 91 PRO A O 1
ATOM 709 N N . LEU A 1 92 ? 24.143 2.322 -0.031 1.00 92.88 92 LEU A N 1
ATOM 710 C CA . LEU A 1 92 ? 25.115 3.210 -0.676 1.00 92.88 92 LEU A CA 1
ATOM 711 C C . LEU A 1 92 ? 25.318 4.515 0.105 1.00 92.88 92 LEU A C 1
ATOM 713 O O . LEU A 1 92 ? 26.452 4.960 0.268 1.00 92.88 92 LEU A O 1
ATOM 717 N N . ASP A 1 93 ? 24.224 5.129 0.557 1.00 92.69 93 ASP A N 1
ATOM 718 C CA . ASP A 1 93 ? 24.193 6.389 1.301 1.00 92.69 93 ASP A CA 1
ATOM 719 C C . ASP A 1 93 ? 22.916 6.444 2.159 1.00 92.69 93 ASP A C 1
ATOM 721 O O . ASP A 1 93 ? 21.847 6.888 1.726 1.00 92.69 93 ASP A O 1
ATOM 725 N N . ARG A 1 94 ? 23.026 5.950 3.397 1.00 88.62 94 ARG A N 1
ATOM 726 C CA . ARG A 1 94 ? 21.899 5.846 4.334 1.00 88.62 94 ARG A CA 1
ATOM 727 C C . ARG A 1 94 ? 21.287 7.203 4.679 1.00 88.62 94 ARG A C 1
ATOM 729 O O . ARG A 1 94 ? 20.067 7.295 4.803 1.00 88.62 94 ARG A O 1
ATOM 736 N N . ASP A 1 95 ? 22.108 8.234 4.853 1.00 88.62 95 ASP A N 1
ATOM 737 C CA . ASP A 1 95 ? 21.625 9.553 5.266 1.00 88.62 95 ASP A CA 1
ATOM 738 C C . ASP A 1 95 ? 20.789 10.190 4.156 1.00 88.62 95 ASP A C 1
ATOM 740 O O . ASP A 1 95 ? 19.703 10.709 4.423 1.00 88.62 95 ASP A O 1
ATOM 744 N N . ARG A 1 96 ? 21.226 10.071 2.894 1.00 93.00 96 ARG A N 1
ATOM 745 C CA . ARG A 1 96 ? 20.415 10.511 1.750 1.00 93.00 96 ARG A CA 1
ATOM 746 C C . ARG A 1 96 ? 19.161 9.672 1.563 1.00 93.00 96 ARG A C 1
ATOM 748 O O . ARG A 1 96 ? 18.119 10.245 1.268 1.00 93.00 96 ARG A O 1
ATOM 755 N N . ALA A 1 97 ? 19.227 8.354 1.761 1.00 93.38 97 ALA A N 1
ATOM 756 C CA . ALA A 1 97 ? 18.042 7.496 1.714 1.00 93.38 97 ALA A CA 1
ATOM 757 C C . ALA A 1 97 ? 16.993 7.928 2.751 1.00 93.38 97 ALA A C 1
ATOM 759 O O . ALA A 1 97 ? 15.815 8.056 2.427 1.00 93.38 97 ALA A O 1
ATOM 760 N N . MET A 1 98 ? 17.428 8.232 3.978 1.00 90.00 98 MET A N 1
ATOM 761 C CA . MET A 1 98 ? 16.550 8.728 5.037 1.00 90.00 98 MET A CA 1
ATOM 762 C C . MET A 1 98 ? 15.949 10.097 4.696 1.00 90.00 98 MET A C 1
ATOM 764 O O . MET A 1 98 ? 14.746 10.297 4.849 1.00 90.00 98 MET A O 1
ATOM 768 N N . GLN A 1 99 ? 16.763 11.040 4.215 1.00 90.94 99 GLN A N 1
ATOM 769 C CA . GLN A 1 99 ? 16.282 12.363 3.801 1.00 90.94 99 GLN A CA 1
ATOM 770 C C . GLN A 1 99 ? 15.271 12.268 2.654 1.00 90.94 99 GLN A C 1
ATOM 772 O O . GLN A 1 99 ? 14.231 12.922 2.704 1.00 90.94 99 GLN A O 1
ATOM 777 N N . ALA A 1 100 ? 15.552 11.425 1.658 1.00 94.06 100 ALA A N 1
ATOM 778 C CA . ALA A 1 100 ? 14.643 11.164 0.551 1.00 94.06 100 ALA A CA 1
ATOM 779 C C . ALA A 1 100 ? 13.319 10.569 1.049 1.00 94.06 100 ALA A C 1
ATOM 781 O O . ALA A 1 100 ? 12.257 11.088 0.712 1.00 94.06 100 ALA A O 1
ATOM 782 N N . PHE A 1 101 ? 13.364 9.564 1.928 1.00 93.62 101 PHE A N 1
ATOM 783 C CA . PHE A 1 101 ? 12.157 8.966 2.498 1.00 93.62 101 PHE A CA 1
ATOM 784 C C . PHE A 1 101 ? 11.301 9.980 3.267 1.00 93.62 101 PHE A C 1
ATOM 786 O O . PHE A 1 101 ? 10.095 10.065 3.054 1.00 93.62 101 PHE A O 1
ATOM 793 N N . LEU A 1 102 ? 11.914 10.807 4.118 1.00 90.44 102 LEU A N 1
ATOM 794 C CA . LEU A 1 102 ? 11.195 11.843 4.870 1.00 90.44 102 LEU A CA 1
ATOM 795 C C . LEU A 1 102 ? 10.509 12.877 3.960 1.00 90.44 102 LEU A C 1
ATOM 797 O O . LEU A 1 102 ? 9.518 13.491 4.375 1.00 90.44 102 LEU A O 1
ATOM 801 N N . SER A 1 103 ? 11.024 13.055 2.740 1.00 91.00 103 SER A N 1
ATOM 802 C CA . SER A 1 103 ? 10.465 13.946 1.721 1.00 91.00 103 SER A CA 1
ATOM 803 C C . SER A 1 103 ? 9.343 13.325 0.884 1.00 91.00 103 SER A C 1
ATOM 805 O O . SER A 1 103 ? 8.608 14.079 0.246 1.00 91.00 103 SER A O 1
ATOM 807 N N . MET A 1 104 ? 9.165 11.997 0.922 1.00 92.81 104 MET A N 1
ATOM 808 C CA . MET A 1 104 ? 8.084 11.323 0.201 1.00 92.81 104 MET A CA 1
ATOM 809 C C . MET A 1 104 ? 6.720 11.839 0.663 1.00 92.81 104 MET A C 1
ATOM 811 O O . MET A 1 104 ? 6.452 11.999 1.863 1.00 92.81 104 MET A O 1
ATOM 815 N N . GLN A 1 105 ? 5.835 12.059 -0.304 1.00 88.00 105 GLN A N 1
ATOM 816 C CA . GLN A 1 105 ? 4.459 12.473 -0.064 1.00 88.00 105 GLN A CA 1
ATOM 817 C C . GLN A 1 105 ? 3.518 11.397 -0.579 1.00 88.00 105 GLN A C 1
ATOM 819 O O . GLN A 1 105 ? 3.544 11.042 -1.753 1.00 88.00 105 GLN A O 1
ATOM 824 N N . LEU A 1 106 ? 2.657 10.888 0.302 1.00 89.31 106 LEU A N 1
ATOM 825 C CA . LEU A 1 106 ? 1.612 9.969 -0.123 1.00 89.31 106 LEU A CA 1
ATOM 826 C C . LEU A 1 106 ? 0.494 10.771 -0.802 1.00 89.31 106 LEU A C 1
ATOM 828 O O . LEU A 1 106 ? -0.073 11.664 -0.160 1.00 89.31 106 LEU A O 1
ATOM 832 N N . PRO A 1 107 ? 0.159 10.479 -2.071 1.00 87.75 107 PRO A N 1
ATOM 833 C CA . PRO A 1 107 ? -0.893 11.192 -2.778 1.00 87.75 107 PRO A CA 1
ATOM 834 C C . PRO A 1 107 ? -2.218 10.993 -2.050 1.00 87.75 107 PRO A C 1
ATOM 836 O O . PRO A 1 107 ? -2.620 9.862 -1.791 1.00 87.75 107 PRO A O 1
ATOM 839 N N . GLN A 1 108 ? -2.917 12.079 -1.730 1.00 80.88 108 GLN A N 1
ATOM 840 C CA . GLN A 1 108 ? -4.253 11.990 -1.151 1.00 80.88 108 GLN A CA 1
ATOM 841 C C . GLN A 1 108 ? -5.249 11.704 -2.267 1.00 80.88 108 GLN A C 1
ATOM 843 O O . GLN A 1 108 ? -5.505 12.550 -3.120 1.00 80.88 108 GLN A O 1
ATOM 848 N N . SER A 1 109 ? -5.792 10.495 -2.273 1.00 79.56 109 SER A N 1
ATOM 849 C CA . SER A 1 109 ? -6.845 10.108 -3.204 1.00 79.56 109 SER A CA 1
ATOM 850 C C . SER A 1 109 ? -7.902 9.338 -2.436 1.00 79.56 109 SER A C 1
ATOM 852 O O . SER A 1 109 ? -7.586 8.395 -1.714 1.00 79.56 109 SER A O 1
ATOM 854 N N . SER A 1 110 ? -9.144 9.793 -2.560 1.00 81.56 110 SER A N 1
ATOM 855 C CA . SER A 1 110 ? -10.314 9.048 -2.121 1.00 81.56 110 SER A CA 1
ATOM 856 C C . SER A 1 110 ? -10.932 8.370 -3.329 1.00 81.56 110 SER A C 1
ATOM 858 O O . SER A 1 110 ? -11.015 8.963 -4.406 1.00 81.56 110 SER A O 1
ATOM 860 N N . THR A 1 111 ? -11.394 7.149 -3.134 1.00 89.25 111 THR A N 1
ATOM 861 C CA . THR A 1 111 ? -12.109 6.380 -4.152 1.00 89.25 111 THR A CA 1
ATOM 862 C C . THR A 1 111 ? -13.512 6.058 -3.678 1.00 89.25 111 THR A C 1
ATOM 864 O O . THR A 1 111 ? -13.805 6.102 -2.487 1.00 89.25 111 THR A O 1
ATOM 867 N N . SER A 1 112 ? -14.393 5.762 -4.621 1.00 90.88 112 SER A N 1
ATOM 868 C CA . SER A 1 112 ? -15.816 5.505 -4.410 1.00 90.88 112 SER A CA 1
ATOM 869 C C . SER A 1 112 ? -16.240 4.231 -5.134 1.00 90.88 112 SER A C 1
ATOM 871 O O . SER A 1 112 ? -15.439 3.581 -5.810 1.00 90.88 112 SER A O 1
ATOM 873 N N . CYS A 1 113 ? -17.520 3.876 -5.062 1.00 90.88 113 CYS A N 1
ATOM 874 C CA . CYS A 1 113 ? -18.023 2.715 -5.790 1.00 90.88 113 CYS A CA 1
ATO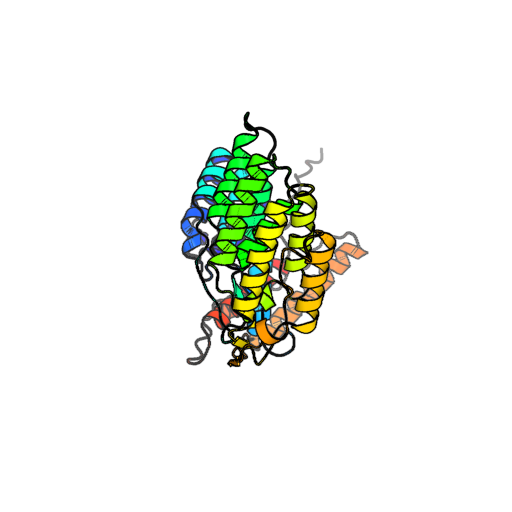M 875 C C . CYS A 1 113 ? -17.899 2.797 -7.324 1.00 90.88 113 CYS A C 1
ATOM 877 O O . CYS A 1 113 ? -17.835 1.746 -7.969 1.00 90.88 113 CYS A O 1
ATOM 879 N N . SER A 1 114 ? -17.787 3.998 -7.914 1.00 88.94 114 SER A N 1
ATOM 880 C CA . SER A 1 114 ? -17.526 4.148 -9.356 1.00 88.94 114 SER A CA 1
ATOM 881 C C . SER A 1 114 ? -16.086 3.833 -9.760 1.00 88.94 114 SER A C 1
ATOM 883 O O . SER A 1 114 ? -15.817 3.634 -10.944 1.00 88.94 114 SER A O 1
ATOM 885 N N . ASP A 1 115 ? -15.171 3.774 -8.798 1.00 88.38 115 ASP A N 1
ATOM 886 C CA . ASP A 1 115 ? -13.780 3.405 -9.019 1.00 88.38 115 ASP A CA 1
ATOM 887 C C . ASP A 1 115 ? -13.631 1.901 -8.814 1.00 88.38 115 ASP A C 1
ATOM 889 O O . ASP A 1 115 ? -14.177 1.330 -7.878 1.00 88.38 115 ASP A O 1
ATOM 893 N N . SER A 1 116 ? -12.906 1.215 -9.688 1.00 86.06 116 SER A N 1
ATOM 894 C CA . SER A 1 116 ? -12.690 -0.239 -9.587 1.00 86.06 116 SER A CA 1
ATOM 895 C C . SER A 1 116 ? -11.507 -0.620 -8.693 1.00 86.06 116 SER A C 1
ATOM 897 O O . SER A 1 116 ? -11.421 -1.751 -8.198 1.00 86.06 116 SER A O 1
ATOM 899 N N . SER A 1 117 ? -10.588 0.321 -8.507 1.00 88.31 117 SER A N 1
ATOM 900 C CA . SER A 1 117 ? -9.310 0.144 -7.829 1.00 88.31 117 SER A CA 1
ATOM 901 C C . SER A 1 117 ? -9.069 1.305 -6.880 1.00 88.31 117 SER A C 1
ATOM 903 O O . SER A 1 117 ? -9.572 2.403 -7.102 1.00 88.31 117 SER A O 1
ATOM 905 N N . THR A 1 118 ? -8.285 1.059 -5.839 1.00 90.06 118 THR A N 1
ATOM 906 C CA . THR A 1 118 ? -7.948 2.042 -4.811 1.00 90.06 118 THR A CA 1
ATOM 907 C C . THR A 1 118 ? -6.437 2.173 -4.680 1.00 90.06 118 THR A C 1
ATOM 909 O O . THR A 1 118 ? -5.721 1.208 -4.957 1.00 90.06 118 THR A O 1
ATOM 912 N N . PRO A 1 119 ? -5.920 3.317 -4.216 1.00 91.25 119 PRO A N 1
ATOM 913 C CA . PRO A 1 119 ? -4.497 3.483 -3.957 1.00 91.25 119 PRO A CA 1
ATOM 914 C C . PRO A 1 119 ? -3.971 2.451 -2.959 1.00 91.25 119 PRO A C 1
ATOM 916 O O . PRO A 1 119 ? -4.620 2.145 -1.952 1.00 91.25 119 PRO A O 1
ATOM 919 N N . ASN A 1 120 ? -2.768 1.954 -3.212 1.00 89.81 120 ASN A N 1
ATOM 920 C CA . ASN A 1 120 ? -2.047 1.022 -2.370 1.00 89.81 120 ASN A CA 1
ATOM 921 C C . ASN A 1 120 ? -0.643 1.555 -2.066 1.00 89.81 120 ASN A C 1
ATOM 923 O O . ASN A 1 120 ? 0.205 1.671 -2.945 1.00 89.81 120 ASN A O 1
ATOM 927 N N . TYR A 1 121 ? -0.384 1.807 -0.785 1.00 92.12 121 TYR A N 1
ATOM 928 C CA . TYR A 1 121 ? 0.879 2.362 -0.303 1.00 92.12 121 TYR A CA 1
ATOM 929 C C . TYR A 1 121 ? 1.823 1.313 0.298 1.00 92.12 121 TYR A C 1
ATOM 931 O O . TYR A 1 121 ? 2.788 1.680 0.965 1.00 92.12 121 TYR A O 1
ATOM 939 N N . THR A 1 122 ? 1.593 0.013 0.072 1.00 90.12 122 THR A N 1
ATOM 940 C CA . THR A 1 122 ? 2.505 -1.060 0.514 1.00 90.12 122 THR A CA 1
ATOM 941 C C . THR A 1 122 ? 3.996 -0.772 0.239 1.00 90.12 122 THR A C 1
ATOM 943 O O . THR A 1 122 ? 4.781 -1.020 1.149 1.00 90.12 122 THR A O 1
ATOM 946 N N . PRO A 1 123 ? 4.431 -0.224 -0.919 1.00 92.19 123 PRO A N 1
ATOM 947 C CA . PRO A 1 123 ? 5.847 0.036 -1.186 1.00 92.19 123 PRO A CA 1
ATOM 948 C C . PRO A 1 123 ? 6.443 1.030 -0.186 1.00 92.19 123 PRO A C 1
ATOM 950 O O . PRO A 1 123 ? 7.474 0.745 0.416 1.00 92.19 123 PRO A O 1
ATOM 953 N N . TYR A 1 124 ? 5.732 2.129 0.094 1.00 94.38 124 TYR A N 1
ATOM 954 C CA . TYR A 1 124 ? 6.127 3.109 1.110 1.00 94.38 124 TYR A CA 1
ATOM 955 C C . TYR A 1 124 ? 6.298 2.463 2.490 1.00 94.38 124 TYR A C 1
ATOM 957 O O . TYR A 1 124 ? 7.313 2.666 3.155 1.00 94.38 124 TYR A O 1
ATOM 965 N N . PHE A 1 125 ? 5.322 1.658 2.925 1.00 92.06 125 PHE A N 1
ATOM 966 C CA . PHE A 1 125 ? 5.368 1.021 4.244 1.00 92.06 125 PHE A CA 1
ATOM 967 C C . PHE A 1 125 ? 6.428 -0.089 4.331 1.00 92.06 125 PHE A C 1
ATOM 969 O O . PHE A 1 125 ? 7.054 -0.251 5.377 1.00 92.06 125 PHE A O 1
ATOM 976 N N . ASN A 1 126 ? 6.720 -0.790 3.235 1.00 91.50 126 ASN A N 1
ATOM 977 C CA . ASN A 1 126 ? 7.831 -1.739 3.184 1.00 91.50 126 ASN A CA 1
ATOM 978 C C . ASN A 1 126 ? 9.182 -1.025 3.352 1.00 91.50 126 ASN A C 1
ATOM 980 O O . ASN A 1 126 ? 10.004 -1.455 4.163 1.00 91.50 126 ASN A O 1
ATOM 984 N N . THR A 1 127 ? 9.400 0.090 2.649 1.00 93.06 127 THR A N 1
ATOM 985 C CA . THR A 1 127 ? 10.615 0.910 2.801 1.00 93.06 127 THR A CA 1
ATOM 986 C C . THR A 1 127 ? 10.718 1.505 4.204 1.00 93.06 127 THR A C 1
ATOM 988 O O . THR A 1 127 ? 11.784 1.439 4.820 1.00 93.06 127 THR A O 1
ATOM 991 N N . LEU A 1 128 ? 9.608 1.997 4.768 1.00 91.75 128 LEU A N 1
ATOM 992 C CA . LEU A 1 128 ? 9.542 2.440 6.163 1.00 91.75 128 LEU A CA 1
ATOM 993 C C . LEU A 1 128 ? 9.996 1.334 7.122 1.00 91.75 128 LEU A C 1
ATOM 995 O O . LEU A 1 128 ? 10.846 1.572 7.978 1.00 91.75 128 LEU A O 1
ATOM 999 N N . GLN A 1 129 ? 9.457 0.122 6.969 1.00 87.75 129 GLN A N 1
ATOM 1000 C CA . GLN A 1 129 ? 9.811 -1.019 7.809 1.00 87.75 129 GLN A CA 1
ATOM 1001 C C . GLN A 1 129 ? 11.298 -1.361 7.689 1.00 87.75 129 GLN A C 1
ATOM 1003 O O . GLN A 1 129 ? 11.954 -1.585 8.709 1.00 87.75 129 GLN A O 1
ATOM 1008 N N . ARG A 1 130 ? 11.855 -1.364 6.469 1.00 87.62 130 ARG A N 1
ATOM 1009 C CA . ARG A 1 130 ? 13.289 -1.594 6.241 1.00 87.62 130 ARG A CA 1
ATOM 1010 C C . ARG A 1 130 ? 14.134 -0.541 6.946 1.00 87.62 130 ARG A C 1
ATOM 1012 O O . ARG A 1 130 ? 14.999 -0.915 7.731 1.00 87.62 130 ARG A O 1
ATOM 1019 N N . LEU A 1 131 ? 13.859 0.746 6.721 1.00 87.00 131 LEU A N 1
ATOM 1020 C CA . LEU A 1 131 ? 14.573 1.861 7.355 1.00 87.00 131 LEU A CA 1
ATOM 1021 C C . LEU A 1 131 ? 14.489 1.796 8.884 1.00 87.00 131 LEU A C 1
ATOM 1023 O O . LEU A 1 131 ? 15.496 2.005 9.564 1.00 87.00 131 LEU A O 1
ATOM 1027 N N . ALA A 1 132 ? 13.314 1.451 9.417 1.00 81.81 132 ALA A N 1
ATOM 1028 C CA . ALA A 1 132 ? 13.090 1.284 10.848 1.00 81.81 132 ALA A CA 1
ATOM 1029 C C . ALA A 1 132 ? 13.786 0.037 11.436 1.00 81.81 132 ALA A C 1
ATOM 1031 O O . ALA A 1 132 ? 14.014 -0.035 12.640 1.00 81.81 132 ALA A O 1
ATOM 1032 N N . SER A 1 133 ? 14.156 -0.940 10.606 1.00 78.81 133 SER A N 1
ATOM 1033 C CA . SER A 1 133 ? 14.815 -2.180 11.042 1.00 78.81 133 SER A CA 1
ATOM 1034 C C . SER A 1 133 ? 16.342 -2.153 10.885 1.00 78.81 133 SER A C 1
ATOM 1036 O O . SER A 1 133 ? 17.010 -3.124 11.240 1.00 78.81 133 SER A O 1
ATOM 1038 N N . LEU A 1 134 ? 16.924 -1.075 10.342 1.00 77.31 134 LEU A N 1
ATOM 1039 C CA . LEU A 1 134 ? 18.367 -0.987 10.099 1.00 77.31 134 LEU A CA 1
ATOM 1040 C C . LEU A 1 134 ? 19.167 -0.899 11.414 1.00 77.31 134 LEU A C 1
ATOM 1042 O O . LEU A 1 134 ? 18.995 0.073 12.160 1.00 77.31 134 LEU A O 1
ATOM 1046 N N . PRO A 1 135 ? 20.119 -1.823 11.665 1.00 63.31 135 PRO A N 1
ATOM 1047 C CA . PRO A 1 135 ? 20.977 -1.753 12.838 1.00 63.31 135 PRO A CA 1
ATOM 1048 C C . PRO A 1 135 ? 21.838 -0.480 12.818 1.00 63.31 135 PRO A C 1
ATOM 1050 O O . PRO A 1 135 ? 22.402 -0.107 11.790 1.00 63.31 135 PRO A O 1
ATOM 1053 N N . GLY A 1 136 ? 21.950 0.193 13.965 1.00 53.56 136 GLY A N 1
ATOM 1054 C CA . GLY A 1 136 ? 22.964 1.219 14.216 1.00 53.56 136 GLY A CA 1
ATOM 1055 C C . GLY A 1 136 ? 22.843 2.503 13.391 1.00 53.56 136 GLY A C 1
ATOM 1056 O O . GLY A 1 136 ? 23.560 2.700 12.420 1.00 53.56 136 GLY A O 1
ATOM 1057 N N . SER A 1 137 ? 22.022 3.443 13.840 1.00 43.53 137 SER A N 1
ATOM 1058 C CA . SER A 1 137 ? 22.577 4.766 14.146 1.00 43.53 137 SER A CA 1
ATOM 1059 C C . SER A 1 137 ? 22.510 4.869 15.665 1.00 43.53 137 SER A C 1
ATOM 1061 O O . SER A 1 137 ? 21.608 4.291 16.261 1.00 43.53 137 SER A O 1
ATOM 1063 N N . SER A 1 138 ? 23.475 5.499 16.317 1.00 41.22 138 SER A N 1
ATOM 1064 C CA . SER A 1 138 ? 23.736 5.473 17.769 1.00 41.22 138 SER A CA 1
ATOM 1065 C C . SER A 1 138 ? 22.634 6.057 18.680 1.00 41.22 138 SER A C 1
ATOM 1067 O O . SER A 1 138 ? 22.895 6.431 19.819 1.00 41.22 138 SER A O 1
ATOM 1069 N N . SER A 1 139 ? 21.391 6.103 18.213 1.00 44.09 139 SER A N 1
ATOM 1070 C CA . SER A 1 139 ? 20.199 6.164 19.041 1.00 44.09 139 SER A CA 1
ATOM 1071 C C . SER A 1 139 ? 19.130 5.264 18.418 1.00 44.09 139 SER A C 1
ATOM 1073 O O . SER A 1 139 ? 18.717 5.491 17.279 1.00 44.09 139 SER A O 1
ATOM 1075 N N . ASP A 1 140 ? 18.603 4.308 19.182 1.00 53.31 140 ASP A N 1
ATOM 1076 C CA . ASP A 1 140 ? 17.350 3.615 18.844 1.00 53.31 140 ASP A CA 1
ATOM 1077 C C . ASP A 1 140 ? 16.171 4.602 18.644 1.00 53.31 140 ASP A C 1
ATOM 1079 O O . ASP A 1 140 ? 15.094 4.223 18.200 1.00 53.31 140 ASP A O 1
ATOM 1083 N N . ALA A 1 141 ? 16.365 5.894 18.936 1.00 56.44 141 ALA A N 1
ATOM 1084 C CA . ALA A 1 141 ? 15.395 6.960 18.743 1.00 56.44 141 ALA A CA 1
ATOM 1085 C C . ALA A 1 141 ? 15.076 7.269 17.269 1.00 56.44 141 ALA A C 1
ATOM 1087 O O . ALA A 1 141 ? 13.952 7.669 16.987 1.00 56.44 141 ALA A O 1
ATOM 1088 N N . MET A 1 142 ? 16.006 7.097 16.318 1.00 58.41 142 MET A N 1
ATOM 1089 C CA . MET A 1 142 ? 15.772 7.515 14.921 1.00 58.41 142 MET A CA 1
ATOM 1090 C C . MET A 1 142 ? 14.797 6.587 14.164 1.00 58.41 142 MET A C 1
ATOM 1092 O O . MET A 1 142 ? 13.839 7.102 13.585 1.00 58.41 142 MET A O 1
ATOM 1096 N N . PRO A 1 143 ? 14.940 5.245 14.212 1.00 66.62 143 PRO A N 1
ATOM 1097 C CA . PRO A 1 143 ? 13.920 4.328 13.697 1.00 66.62 143 PRO A CA 1
ATOM 1098 C C . PRO A 1 143 ? 12.531 4.526 14.317 1.00 66.62 143 PRO A C 1
ATOM 1100 O O . PRO A 1 143 ? 11.515 4.414 13.634 1.00 66.62 143 PRO A O 1
ATOM 1103 N N . ARG A 1 144 ? 12.482 4.855 15.614 1.00 72.62 144 ARG A N 1
ATOM 1104 C CA . ARG A 1 144 ? 11.232 5.030 16.366 1.00 72.62 144 ARG A CA 1
ATOM 1105 C C . ARG A 1 144 ? 10.564 6.374 16.082 1.00 72.62 144 ARG A C 1
ATOM 1107 O O . ARG A 1 144 ? 9.353 6.419 15.879 1.00 72.62 144 ARG A O 1
ATOM 1114 N N . ALA A 1 145 ? 11.343 7.448 15.950 1.00 78.19 145 ALA A N 1
ATOM 1115 C CA . ALA A 1 145 ? 10.854 8.749 15.496 1.00 78.19 145 ALA A CA 1
ATOM 1116 C C . ALA A 1 145 ? 10.252 8.671 14.086 1.00 78.19 145 ALA A C 1
ATOM 1118 O O . ALA A 1 145 ? 9.237 9.311 13.828 1.00 78.19 145 ALA A O 1
ATOM 1119 N N . LEU A 1 146 ? 10.827 7.844 13.205 1.00 83.56 146 LEU A N 1
ATOM 1120 C CA . LEU A 1 146 ? 10.306 7.630 11.856 1.00 83.56 146 LEU A CA 1
ATOM 1121 C C . LEU A 1 146 ? 8.909 6.991 11.866 1.00 83.56 146 LEU A C 1
ATOM 1123 O O . LEU A 1 146 ? 8.036 7.402 11.106 1.00 83.56 146 LEU A O 1
ATOM 1127 N N . LEU A 1 147 ? 8.672 6.023 12.756 1.00 84.50 147 LEU A N 1
ATOM 1128 C CA . LEU A 1 147 ? 7.352 5.411 12.926 1.00 84.50 147 LEU A CA 1
ATOM 1129 C C . LEU A 1 147 ? 6.340 6.414 13.486 1.00 84.50 147 LEU A C 1
ATOM 1131 O O . LEU A 1 147 ? 5.235 6.523 12.966 1.00 84.50 147 LEU A O 1
ATOM 1135 N N . VAL A 1 148 ? 6.728 7.199 14.494 1.00 83.19 148 VAL A N 1
ATOM 1136 C CA . VAL A 1 148 ? 5.863 8.253 15.049 1.00 83.19 148 VAL A CA 1
ATOM 1137 C C . VAL A 1 148 ? 5.511 9.308 13.991 1.00 83.19 148 VAL A C 1
ATOM 1139 O O . VAL A 1 148 ? 4.350 9.709 13.911 1.00 83.19 148 VAL A O 1
ATOM 1142 N N . ASP A 1 149 ? 6.471 9.729 13.161 1.00 85.00 149 ASP A N 1
ATOM 1143 C CA . ASP A 1 149 ? 6.226 10.650 12.042 1.00 85.00 149 ASP A CA 1
ATOM 1144 C C . ASP A 1 149 ? 5.277 10.032 11.006 1.00 85.00 149 ASP A C 1
ATOM 1146 O O . ASP A 1 149 ? 4.282 10.649 10.628 1.00 85.00 149 ASP A O 1
ATOM 1150 N N . ALA A 1 150 ? 5.509 8.773 10.621 1.00 88.38 150 ALA A N 1
ATOM 1151 C CA . ALA A 1 150 ? 4.645 8.051 9.691 1.00 88.38 150 ALA A CA 1
ATOM 1152 C C . ALA A 1 150 ? 3.207 7.894 10.214 1.00 88.38 150 ALA A C 1
ATOM 1154 O O . ALA A 1 150 ? 2.262 8.026 9.436 1.00 88.38 150 ALA A O 1
ATOM 1155 N N . ALA A 1 151 ? 3.018 7.699 11.525 1.00 88.00 151 ALA A N 1
ATOM 1156 C CA . ALA A 1 151 ? 1.694 7.682 12.148 1.00 88.00 151 ALA A CA 1
ATOM 1157 C C . ALA A 1 151 ? 0.945 9.017 11.979 1.00 88.00 151 ALA A C 1
ATOM 1159 O O . ALA A 1 151 ? -0.281 9.037 11.916 1.00 88.00 151 ALA A O 1
ATOM 1160 N N . GLY A 1 152 ? 1.671 10.137 11.891 1.00 83.31 152 GLY A N 1
ATOM 1161 C CA . GLY A 1 152 ? 1.113 11.460 11.605 1.00 83.31 152 GLY A CA 1
ATOM 1162 C C . GLY A 1 152 ? 0.743 11.686 10.135 1.00 83.31 152 GLY A C 1
ATOM 1163 O O . GLY A 1 152 ? 0.076 12.671 9.827 1.00 83.31 152 GLY A O 1
ATOM 1164 N N . ARG A 1 153 ? 1.147 10.787 9.229 1.00 84.62 153 ARG A N 1
ATOM 1165 C CA . ARG A 1 153 ? 0.924 10.884 7.775 1.00 84.62 153 ARG A CA 1
ATOM 1166 C C . ARG A 1 153 ? -0.138 9.910 7.253 1.00 84.62 153 ARG A C 1
ATOM 1168 O O . ARG A 1 153 ? -0.253 9.728 6.044 1.00 84.62 153 ARG A O 1
ATOM 1175 N N . LEU A 1 154 ? -0.918 9.279 8.134 1.00 90.25 154 LEU A N 1
ATOM 1176 C CA . LEU A 1 154 ? -1.978 8.334 7.762 1.00 90.25 154 LEU A CA 1
ATOM 1177 C C . LEU A 1 154 ? -3.205 9.074 7.205 1.00 90.25 154 LEU A C 1
ATOM 1179 O O . LEU A 1 154 ? -4.226 9.230 7.867 1.00 90.25 154 LEU A O 1
ATOM 1183 N N . SER A 1 155 ? -3.087 9.555 5.971 1.00 87.75 155 SER A N 1
ATOM 1184 C CA . SER A 1 155 ? -4.088 10.384 5.288 1.00 87.75 155 SER A CA 1
ATOM 1185 C C . SER A 1 155 ? -5.061 9.599 4.405 1.00 87.75 155 SER A C 1
ATOM 1187 O O . SER A 1 155 ? -5.911 10.202 3.754 1.00 87.75 155 SER A O 1
ATOM 1189 N N . SER A 1 156 ? -4.954 8.270 4.366 1.00 89.31 156 SER A N 1
ATOM 1190 C CA . SER A 1 156 ? -5.800 7.408 3.542 1.00 89.31 156 SER A CA 1
ATOM 1191 C C . SER A 1 156 ? -6.128 6.085 4.248 1.00 89.31 156 SER A C 1
ATOM 1193 O O . SER A 1 156 ? -5.350 5.614 5.087 1.00 89.31 156 SER A O 1
ATOM 1195 N N . PRO A 1 157 ? -7.248 5.430 3.890 1.00 89.94 157 PRO A N 1
ATOM 1196 C CA . PRO A 1 157 ? -7.594 4.107 4.412 1.00 89.94 157 PRO A CA 1
ATOM 1197 C C . PRO A 1 157 ? -6.495 3.058 4.196 1.00 89.94 157 PRO A C 1
ATOM 1199 O O . PRO A 1 157 ? -6.178 2.285 5.100 1.00 89.94 157 PRO A O 1
ATOM 1202 N N . SER A 1 158 ? -5.856 3.055 3.023 1.00 88.00 158 SER A N 1
ATOM 1203 C CA . SER A 1 158 ? -4.775 2.117 2.710 1.00 88.00 158 SER A CA 1
ATOM 1204 C C . SER A 1 158 ? -3.484 2.383 3.468 1.00 88.00 158 SER A C 1
ATOM 1206 O O . SER A 1 158 ? -2.755 1.432 3.766 1.00 88.00 158 SER A O 1
ATOM 1208 N N . ALA A 1 159 ? -3.233 3.630 3.875 1.00 90.69 159 ALA A N 1
ATOM 1209 C CA . ALA A 1 159 ? -2.119 3.937 4.758 1.00 90.69 159 ALA A CA 1
ATOM 1210 C C . ALA A 1 159 ? -2.291 3.318 6.151 1.00 90.69 159 ALA A C 1
ATOM 1212 O O . ALA A 1 159 ? -1.319 2.816 6.714 1.00 90.69 159 ALA A O 1
ATOM 1213 N N . ILE A 1 160 ? -3.521 3.271 6.681 1.00 90.81 160 ILE A N 1
ATOM 1214 C CA . ILE A 1 160 ? -3.795 2.632 7.976 1.00 90.81 160 ILE A CA 1
ATOM 1215 C C . ILE A 1 160 ? -3.387 1.156 7.946 1.00 90.81 160 ILE A C 1
ATOM 1217 O O . ILE A 1 160 ? -2.648 0.712 8.823 1.00 90.81 160 ILE A O 1
ATOM 1221 N N . SER A 1 161 ? -3.837 0.398 6.941 1.00 86.88 161 SER A N 1
ATOM 1222 C CA . SER A 1 161 ? -3.537 -1.039 6.857 1.00 86.88 161 SER A CA 1
ATOM 1223 C C . SER A 1 161 ? -2.037 -1.302 6.730 1.00 86.88 161 SER A C 1
ATOM 1225 O O . SER A 1 161 ? -1.490 -2.139 7.450 1.00 86.88 161 SER A O 1
ATOM 1227 N N . GLY A 1 162 ? -1.354 -0.559 5.850 1.00 87.81 162 GLY A N 1
ATOM 1228 C CA . GLY A 1 162 ? 0.096 -0.665 5.691 1.00 87.81 162 GLY A CA 1
ATOM 1229 C C . GLY A 1 162 ? 0.832 -0.389 7.001 1.00 87.81 162 GLY A C 1
ATOM 1230 O O . GLY A 1 162 ? 1.691 -1.171 7.405 1.00 87.81 162 GLY A O 1
ATOM 1231 N N . TYR A 1 163 ? 0.433 0.658 7.722 1.00 91.62 163 TYR A N 1
ATOM 1232 C CA . TYR A 1 163 ? 1.055 1.027 8.987 1.00 91.62 163 TYR A CA 1
ATOM 1233 C C . TYR A 1 163 ? 0.789 0.020 10.115 1.00 91.62 163 TYR A C 1
ATOM 1235 O O . TYR A 1 163 ? 1.725 -0.371 10.813 1.00 91.62 163 TYR A O 1
ATOM 1243 N N . LEU A 1 164 ? -0.447 -0.474 10.265 1.00 90.19 164 LEU A N 1
ATOM 1244 C CA . LEU A 1 164 ? -0.768 -1.539 11.228 1.00 90.19 164 LEU A CA 1
ATOM 1245 C C . LEU A 1 164 ? 0.076 -2.796 10.977 1.00 90.19 164 LEU A C 1
ATOM 1247 O O . LEU A 1 164 ? 0.541 -3.420 11.932 1.00 90.19 164 LEU A O 1
ATOM 1251 N N . SER A 1 165 ? 0.337 -3.122 9.706 1.00 85.44 165 SER A N 1
ATOM 1252 C CA . SER A 1 165 ? 1.192 -4.254 9.344 1.00 85.44 165 SER A CA 1
ATOM 1253 C C . SER A 1 165 ? 2.645 -4.086 9.804 1.00 85.44 165 SER A C 1
ATOM 1255 O O . SER A 1 165 ? 3.289 -5.079 10.103 1.00 85.44 165 SER A O 1
ATOM 1257 N N . ILE A 1 166 ? 3.157 -2.857 9.930 1.00 87.62 166 ILE A N 1
ATOM 1258 C CA . ILE A 1 166 ? 4.493 -2.603 10.491 1.00 87.62 166 ILE A CA 1
ATOM 1259 C C . ILE A 1 166 ? 4.467 -2.764 12.010 1.00 87.62 166 ILE A C 1
ATOM 1261 O O . ILE A 1 166 ? 5.353 -3.387 12.599 1.00 87.62 166 ILE A O 1
ATOM 1265 N N . LEU A 1 167 ? 3.440 -2.216 12.665 1.00 86.00 167 LEU A N 1
ATOM 1266 C CA . LEU A 1 167 ? 3.326 -2.239 14.125 1.00 86.00 167 LEU A CA 1
ATOM 1267 C C . LEU A 1 167 ? 3.284 -3.658 14.698 1.00 86.00 167 LEU A C 1
ATOM 1269 O O . LEU A 1 167 ? 3.713 -3.879 15.836 1.00 86.00 167 LEU A O 1
ATOM 1273 N N . LYS A 1 168 ? 2.839 -4.640 13.911 1.00 79.50 168 LYS A N 1
ATOM 1274 C CA . LYS A 1 168 ? 2.858 -6.055 14.296 1.00 79.50 168 LYS A CA 1
ATOM 1275 C C . LYS A 1 168 ? 4.269 -6.639 14.461 1.00 79.50 168 LYS A C 1
ATOM 1277 O O . LYS A 1 168 ? 4.447 -7.551 15.261 1.00 79.50 168 LYS A O 1
ATOM 1282 N N . ASP A 1 169 ? 5.288 -6.046 13.841 1.00 78.50 169 ASP A N 1
ATOM 1283 C CA . ASP A 1 169 ? 6.664 -6.567 13.847 1.00 78.50 169 ASP A CA 1
ATOM 1284 C C . ASP A 1 169 ? 7.624 -5.700 14.680 1.00 78.50 169 ASP A C 1
ATOM 1286 O O . ASP A 1 169 ? 8.672 -6.165 15.126 1.00 78.50 169 ASP A O 1
ATOM 1290 N N . VAL A 1 170 ? 7.253 -4.448 14.969 1.00 78.56 170 VAL A N 1
ATOM 1291 C CA . VAL A 1 170 ? 8.110 -3.518 15.721 1.00 78.56 170 VAL A CA 1
ATOM 1292 C C . VAL A 1 170 ? 7.975 -3.686 17.241 1.00 78.56 170 VAL A C 1
ATOM 1294 O O . VAL A 1 170 ? 6.900 -3.983 17.774 1.00 78.56 170 VAL A O 1
ATOM 1297 N N . HIS A 1 171 ? 9.084 -3.456 17.948 1.00 78.00 171 HIS A N 1
ATOM 1298 C CA . HIS A 1 171 ? 9.133 -3.300 19.399 1.00 78.00 171 HIS A CA 1
ATOM 1299 C C . HIS A 1 171 ? 9.132 -1.806 19.755 1.00 78.00 171 HIS A C 1
ATOM 1301 O O . HIS A 1 171 ? 10.066 -1.090 19.401 1.00 78.00 171 HIS A O 1
ATOM 1307 N N . LEU A 1 172 ? 8.084 -1.346 20.442 1.00 78.88 172 LEU A N 1
ATOM 1308 C CA . LEU A 1 172 ? 7.952 0.027 20.941 1.00 78.88 172 LEU A CA 1
ATOM 1309 C C . LEU A 1 172 ? 7.858 0.023 22.469 1.00 78.88 172 LEU A C 1
ATOM 1311 O O . LEU A 1 172 ? 7.276 -0.891 23.064 1.00 78.88 172 LEU A O 1
ATOM 1315 N N . GLU A 1 173 ? 8.397 1.061 23.100 1.00 80.50 173 GLU A N 1
ATOM 1316 C CA . GLU A 1 173 ? 8.230 1.321 24.526 1.00 80.50 173 GLU A CA 1
ATOM 1317 C C . GLU A 1 173 ? 6.799 1.764 24.855 1.00 80.50 173 GLU A C 1
ATOM 1319 O O . GLU A 1 173 ? 5.964 2.037 23.986 1.00 80.50 173 GLU A O 1
ATOM 1324 N N . SER A 1 174 ? 6.475 1.836 26.148 1.00 79.12 174 SER A N 1
ATOM 1325 C CA . SER A 1 174 ? 5.098 2.090 26.558 1.00 79.12 174 SER A CA 1
ATOM 1326 C C . SER A 1 174 ? 4.554 3.453 26.142 1.00 79.12 174 SER A C 1
ATOM 1328 O O . SER A 1 174 ? 3.416 3.509 25.675 1.00 79.12 174 SER A O 1
ATOM 1330 N N . SER A 1 175 ? 5.362 4.504 26.277 1.00 80.25 175 SER A N 1
ATOM 1331 C CA . SER A 1 175 ? 5.043 5.873 25.858 1.00 80.25 175 SER A CA 1
ATOM 1332 C C . SER A 1 175 ? 4.910 5.998 24.338 1.00 80.25 175 SER A C 1
ATOM 1334 O O . SER A 1 175 ? 4.012 6.682 23.850 1.00 80.25 175 SER A O 1
ATOM 1336 N N . GLU A 1 176 ? 5.757 5.297 23.586 1.00 82.56 176 GLU A N 1
ATOM 1337 C CA . GLU A 1 176 ? 5.736 5.270 22.121 1.00 82.56 176 GLU A CA 1
ATOM 1338 C C . GLU A 1 176 ? 4.477 4.573 21.602 1.00 82.56 176 GLU A C 1
ATOM 1340 O O . GLU A 1 176 ? 3.810 5.092 20.711 1.00 82.56 176 GLU A O 1
ATOM 1345 N N . TRP A 1 177 ? 4.085 3.453 22.218 1.00 84.12 177 TRP A N 1
ATOM 1346 C CA . TRP A 1 177 ? 2.808 2.799 21.932 1.00 84.12 177 TRP A CA 1
ATOM 1347 C C . TRP A 1 177 ? 1.619 3.729 22.153 1.00 84.12 177 TRP A C 1
ATOM 1349 O O . TRP A 1 177 ? 0.722 3.754 21.314 1.00 84.12 177 TRP A O 1
ATOM 1359 N N . SER A 1 178 ? 1.595 4.498 23.246 1.00 81.94 178 SER A N 1
ATOM 1360 C CA . SER A 1 178 ? 0.523 5.470 23.498 1.00 81.94 178 SER A CA 1
ATOM 1361 C C . SER A 1 178 ? 0.473 6.556 22.421 1.00 81.94 178 SER A C 1
ATOM 1363 O O . SER A 1 178 ? -0.602 6.859 21.915 1.00 81.94 178 SER A O 1
ATOM 1365 N N . LEU A 1 179 ? 1.625 7.097 22.013 1.00 85.75 179 LEU A N 1
ATOM 1366 C CA . LEU A 1 179 ? 1.692 8.101 20.945 1.00 85.75 179 LEU A CA 1
ATOM 1367 C C . LEU A 1 179 ? 1.231 7.536 19.599 1.00 85.75 179 LEU A C 1
ATOM 1369 O O . LEU A 1 179 ? 0.398 8.137 18.925 1.00 85.75 179 LEU A O 1
ATOM 1373 N N . VAL A 1 180 ? 1.756 6.376 19.209 1.00 88.25 180 VAL A N 1
ATOM 1374 C CA . VAL A 1 180 ? 1.449 5.744 17.925 1.00 88.25 180 VAL A CA 1
ATOM 1375 C C . VAL A 1 180 ? -0.015 5.315 17.854 1.00 88.25 180 VAL A C 1
ATOM 1377 O O . VAL A 1 180 ? -0.681 5.608 16.864 1.00 88.25 180 VAL A O 1
ATOM 1380 N N . SER A 1 181 ? -0.537 4.664 18.898 1.00 86.81 181 SER A N 1
ATOM 1381 C CA . SER A 1 181 ? -1.945 4.246 18.936 1.00 86.81 181 SER A CA 1
ATOM 1382 C C . SER A 1 181 ? -2.896 5.441 18.888 1.00 86.81 181 SER A C 1
ATOM 1384 O O . SER A 1 181 ? -3.819 5.415 18.079 1.00 86.81 181 SER A O 1
ATOM 1386 N N . GLY A 1 182 ? -2.618 6.522 19.628 1.00 88.88 182 GLY A N 1
ATOM 1387 C CA . GLY A 1 182 ? -3.418 7.749 19.570 1.00 88.88 182 GLY A CA 1
ATOM 1388 C C . GLY A 1 182 ? -3.400 8.428 18.192 1.00 88.88 182 GLY A C 1
ATOM 1389 O O . GLY A 1 182 ? -4.402 8.987 17.755 1.00 88.88 182 GLY A O 1
ATOM 1390 N N . ARG A 1 183 ? -2.289 8.345 17.444 1.00 91.00 183 ARG A N 1
ATOM 1391 C CA . ARG A 1 183 ? -2.227 8.844 16.055 1.00 91.00 183 ARG A CA 1
ATOM 1392 C C . ARG A 1 183 ? -3.030 7.986 15.083 1.00 91.00 183 ARG A C 1
ATOM 1394 O O . ARG A 1 183 ? -3.715 8.533 14.218 1.00 91.00 183 ARG A O 1
ATOM 1401 N N . VAL A 1 184 ? -2.974 6.663 15.230 1.00 92.69 184 VAL A N 1
ATOM 1402 C CA . VAL A 1 184 ? -3.797 5.741 14.432 1.00 92.69 184 VAL A CA 1
ATOM 1403 C C . VAL A 1 184 ? -5.278 5.963 14.729 1.00 92.69 184 VAL A C 1
ATOM 1405 O O . VAL A 1 184 ? -6.066 6.085 13.796 1.00 92.69 184 VAL A O 1
ATOM 1408 N N . GLU A 1 185 ? -5.644 6.083 16.005 1.00 93.62 185 GLU A N 1
ATOM 1409 C CA . GLU A 1 185 ? -6.996 6.414 16.458 1.00 93.62 185 GLU A CA 1
ATOM 1410 C C . GLU A 1 185 ? -7.487 7.719 15.821 1.00 93.62 185 GLU A C 1
ATOM 1412 O O . GLU A 1 185 ? -8.524 7.730 15.158 1.00 93.62 185 GLU A O 1
ATOM 1417 N N . GLN A 1 186 ? -6.709 8.800 15.950 1.00 92.88 186 GLN A N 1
ATOM 1418 C CA . GLN A 1 186 ? -7.031 10.103 15.369 1.00 92.88 186 GLN A CA 1
ATOM 1419 C C . GLN A 1 186 ? -7.229 10.012 13.850 1.00 92.88 186 GLN A C 1
ATOM 1421 O O . GLN A 1 186 ? -8.175 10.583 13.309 1.00 92.88 186 GLN A O 1
ATOM 1426 N N . SER A 1 187 ? -6.360 9.274 13.161 1.00 93.19 187 SER A N 1
ATOM 1427 C CA . SER A 1 187 ? -6.436 9.105 11.708 1.00 93.19 187 SER A CA 1
ATOM 1428 C C . SER A 1 187 ? -7.682 8.317 11.308 1.00 93.19 187 SER A C 1
ATOM 1430 O O . SER A 1 187 ? -8.451 8.769 10.464 1.00 93.19 187 SER A O 1
ATOM 1432 N N . MET A 1 188 ? -7.955 7.189 11.972 1.00 94.19 188 MET A N 1
ATOM 1433 C CA . MET A 1 188 ? -9.187 6.422 11.771 1.00 94.19 188 MET A CA 1
ATOM 1434 C C . MET A 1 188 ? -10.427 7.281 12.026 1.00 94.19 188 MET A C 1
ATOM 1436 O O . MET A 1 188 ? -11.378 7.193 11.255 1.00 94.19 188 MET A O 1
ATOM 1440 N N . ALA A 1 189 ? -10.424 8.116 13.071 1.00 91.94 189 ALA A N 1
ATOM 1441 C CA . ALA A 1 189 ? -11.535 8.996 13.430 1.00 91.94 189 ALA A CA 1
ATOM 1442 C C . ALA A 1 189 ? -11.838 10.062 12.364 1.00 91.94 189 ALA A C 1
ATOM 1444 O O . ALA A 1 189 ? -13.008 10.375 12.150 1.00 91.94 189 ALA A O 1
ATOM 1445 N N . LEU A 1 190 ? -10.806 10.589 11.697 1.00 91.50 190 LEU A N 1
ATOM 1446 C CA . LEU A 1 190 ? -10.929 11.618 10.658 1.00 91.50 190 LEU A CA 1
ATOM 1447 C C . LEU A 1 190 ? -11.224 11.048 9.267 1.00 91.50 190 LEU A C 1
ATOM 1449 O O . LEU A 1 190 ? -11.790 11.744 8.426 1.00 91.50 190 LEU A O 1
ATOM 1453 N N . LEU A 1 191 ? -10.831 9.802 9.005 1.00 92.44 191 LEU A N 1
ATOM 1454 C CA . LEU A 1 191 ? -11.009 9.191 7.696 1.00 92.44 191 LEU A CA 1
ATOM 1455 C C . LEU A 1 191 ? -12.448 8.707 7.469 1.00 92.44 191 LEU A C 1
ATOM 1457 O O . LEU A 1 191 ? -13.119 8.155 8.352 1.00 92.44 191 LEU A O 1
ATOM 1461 N N . HIS A 1 192 ? -12.886 8.902 6.228 1.00 92.31 192 HIS A N 1
ATOM 1462 C CA . HIS A 1 192 ? -14.168 8.471 5.682 1.00 92.31 192 HIS A CA 1
ATOM 1463 C C . HIS A 1 192 ? -13.896 7.500 4.529 1.00 92.31 192 HIS A C 1
ATOM 1465 O O . HIS A 1 192 ? -13.939 7.924 3.375 1.00 92.31 192 HIS A O 1
ATOM 1471 N N . PRO A 1 193 ? -13.534 6.237 4.822 1.00 93.56 193 PRO A N 1
ATOM 1472 C CA . PRO A 1 193 ? -13.293 5.269 3.761 1.00 93.56 193 PRO A CA 1
ATOM 1473 C C . PRO A 1 193 ? -14.582 5.034 2.969 1.00 93.56 193 PRO A C 1
ATOM 1475 O O . PRO A 1 193 ? -15.659 5.090 3.554 1.00 93.56 193 PRO A O 1
ATOM 1478 N N . SER A 1 194 ? -14.502 4.730 1.679 1.00 93.25 194 SER A N 1
ATOM 1479 C CA . SER A 1 194 ? -15.648 4.172 0.949 1.00 93.25 194 SER A CA 1
ATOM 1480 C C . SER A 1 194 ? -15.764 2.659 1.136 1.00 93.25 194 SER A C 1
ATOM 1482 O O . SER A 1 194 ? -14.818 1.980 1.553 1.00 93.25 194 SER A O 1
ATOM 1484 N N . ASP A 1 195 ? -16.914 2.095 0.761 1.00 94.00 195 ASP A N 1
ATOM 1485 C CA . ASP A 1 195 ? -17.097 0.642 0.676 1.00 94.00 195 ASP A CA 1
ATOM 1486 C C . ASP A 1 195 ? -16.083 -0.002 -0.288 1.00 94.00 195 ASP A C 1
ATOM 1488 O O . ASP A 1 195 ? -15.572 -1.093 -0.024 1.00 94.00 195 ASP A O 1
ATOM 1492 N N . ARG A 1 196 ? -15.699 0.705 -1.363 1.00 92.88 196 ARG A N 1
ATOM 1493 C CA . ARG A 1 196 ? -14.655 0.261 -2.297 1.00 92.88 196 ARG A CA 1
ATOM 1494 C C . ARG A 1 196 ? -13.285 0.168 -1.627 1.00 92.88 196 ARG A C 1
ATOM 1496 O O . ARG A 1 196 ? -12.573 -0.815 -1.838 1.00 92.88 196 ARG A O 1
ATOM 1503 N N . GLU A 1 197 ? -12.921 1.164 -0.826 1.00 93.44 197 GLU A N 1
ATOM 1504 C CA . GLU A 1 197 ? -11.651 1.197 -0.092 1.00 93.44 197 GLU A CA 1
ATOM 1505 C C . GLU A 1 197 ? -11.594 0.102 0.957 1.00 93.44 197 GLU A C 1
ATOM 1507 O O . GLU A 1 197 ? -10.632 -0.662 0.982 1.00 93.44 197 GLU A O 1
ATOM 1512 N N . LEU A 1 198 ? -12.646 -0.057 1.761 1.00 93.56 198 LEU A N 1
ATOM 1513 C CA . LEU A 1 198 ? -12.715 -1.157 2.721 1.00 93.56 198 LEU A CA 1
ATOM 1514 C C . LEU A 1 198 ? -12.661 -2.517 2.018 1.00 93.56 198 LEU A C 1
ATOM 1516 O O . LEU A 1 198 ? -11.917 -3.397 2.444 1.00 93.56 198 LEU A O 1
ATOM 1520 N N . SER A 1 199 ? -13.358 -2.668 0.890 1.00 91.69 199 SER A N 1
ATOM 1521 C CA . SER A 1 199 ? -13.319 -3.879 0.065 1.00 91.69 199 SER A CA 1
ATOM 1522 C C . SER A 1 199 ? -11.928 -4.205 -0.477 1.00 91.69 199 SER A C 1
ATOM 1524 O O . SER A 1 199 ? -11.579 -5.381 -0.595 1.00 91.69 199 SER A O 1
ATOM 1526 N N . ALA A 1 200 ? -11.125 -3.198 -0.820 1.00 89.69 200 ALA A N 1
ATOM 1527 C CA . ALA A 1 200 ? -9.747 -3.398 -1.257 1.00 89.69 200 ALA A CA 1
ATOM 1528 C C . ALA A 1 200 ? -8.814 -3.775 -0.092 1.00 89.69 200 ALA A C 1
ATOM 1530 O O . ALA A 1 200 ? -7.885 -4.556 -0.297 1.00 89.69 200 ALA A O 1
ATOM 1531 N N . LEU A 1 201 ? -9.075 -3.251 1.110 1.00 89.06 201 LEU A N 1
ATOM 1532 C CA . LEU A 1 201 ? -8.250 -3.456 2.305 1.00 89.06 201 LEU A CA 1
ATOM 1533 C C . LEU A 1 201 ? -8.520 -4.769 3.025 1.00 89.06 201 LEU A C 1
ATOM 1535 O O . LEU A 1 201 ? -7.586 -5.419 3.482 1.00 89.06 201 LEU A O 1
ATOM 1539 N N . ASP A 1 202 ? -9.788 -5.155 3.141 1.00 85.12 202 ASP A N 1
ATOM 1540 C CA . ASP A 1 202 ? -10.208 -6.200 4.074 1.00 85.12 202 ASP A CA 1
ATOM 1541 C C . ASP A 1 202 ? -10.855 -7.405 3.387 1.00 85.12 202 ASP A C 1
ATOM 1543 O O . ASP A 1 202 ? -11.530 -8.216 4.013 1.00 85.12 202 ASP A O 1
ATOM 1547 N N . ARG A 1 203 ? -10.601 -7.594 2.084 1.00 72.25 203 ARG A N 1
ATOM 1548 C CA . ARG A 1 203 ? -11.158 -8.717 1.303 1.00 72.25 203 ARG A CA 1
ATOM 1549 C C . ARG A 1 203 ? -10.897 -10.102 1.923 1.00 72.25 203 ARG A C 1
ATOM 1551 O O . ARG A 1 203 ? -11.580 -11.063 1.574 1.00 72.25 203 ARG A O 1
ATOM 1558 N N . ARG A 1 204 ? -9.875 -10.235 2.773 1.00 72.75 204 ARG A N 1
ATOM 1559 C CA . ARG A 1 204 ? -9.482 -11.479 3.457 1.00 72.75 204 ARG A CA 1
ATOM 1560 C C . ARG A 1 204 ? -9.347 -11.320 4.978 1.00 72.75 204 ARG A C 1
ATOM 1562 O O . ARG A 1 204 ? -8.681 -12.147 5.594 1.00 72.75 204 ARG A O 1
ATOM 1569 N N . GLY A 1 205 ? -9.921 -10.269 5.566 1.00 80.06 205 GLY A N 1
ATOM 1570 C CA . GLY A 1 205 ? -9.739 -9.980 6.993 1.00 80.06 205 GLY A CA 1
ATOM 1571 C C . GLY A 1 205 ? -8.314 -9.520 7.333 1.00 80.06 205 GLY A C 1
ATOM 1572 O O . GLY A 1 205 ? -7.827 -9.760 8.437 1.00 80.06 205 GLY A O 1
ATOM 1573 N N . GLU A 1 206 ? -7.574 -8.948 6.375 1.00 83.75 206 GLU A N 1
ATOM 1574 C CA . GLU A 1 206 ? -6.180 -8.524 6.582 1.00 83.75 206 GLU A CA 1
ATOM 1575 C C . GLU A 1 206 ? -6.096 -7.327 7.540 1.00 83.75 206 GLU A C 1
ATOM 1577 O O . GLU A 1 206 ? -5.184 -7.265 8.376 1.00 83.75 206 GLU A O 1
ATOM 1582 N N . LEU A 1 207 ? -7.072 -6.414 7.473 1.00 88.75 207 LEU A N 1
ATOM 1583 C CA . LEU A 1 207 ? -7.147 -5.254 8.354 1.00 88.75 207 LEU A CA 1
ATOM 1584 C C . LEU A 1 207 ? -7.539 -5.690 9.768 1.00 88.75 207 LEU A C 1
ATOM 1586 O O . LEU A 1 207 ? -6.865 -5.314 10.732 1.00 88.75 207 LEU A O 1
ATOM 1590 N N . SER A 1 208 ? -8.576 -6.526 9.893 1.00 89.06 208 SER A N 1
ATOM 1591 C CA . SER A 1 208 ? -9.029 -7.053 11.186 1.00 89.06 208 SER A CA 1
ATOM 1592 C C . SER A 1 208 ? -7.950 -7.914 11.860 1.00 89.06 208 SER A C 1
ATOM 1594 O O . SER A 1 208 ? -7.708 -7.769 13.062 1.00 89.06 208 SER A O 1
ATOM 1596 N N . SER A 1 209 ? -7.219 -8.727 11.090 1.00 88.81 209 SER A N 1
ATOM 1597 C CA . SER A 1 209 ? -6.094 -9.534 11.586 1.00 88.81 209 SER A CA 1
ATOM 1598 C C . SER A 1 209 ? -4.919 -8.676 12.057 1.00 88.81 209 SER A C 1
ATOM 1600 O O . SER A 1 209 ? -4.437 -8.865 13.175 1.00 88.81 209 SER A O 1
ATOM 1602 N N . SER A 1 210 ? -4.496 -7.687 11.261 1.00 89.81 210 SER A N 1
ATOM 1603 C CA . SER A 1 210 ? -3.409 -6.771 11.645 1.00 89.81 210 SER A CA 1
ATOM 1604 C C . SER A 1 210 ? -3.768 -5.985 12.909 1.00 89.81 210 SER A C 1
ATOM 1606 O O . SER A 1 210 ? -2.950 -5.837 13.819 1.00 89.81 210 SER A O 1
ATOM 1608 N N . LEU A 1 211 ? -5.024 -5.542 13.023 1.00 92.12 211 LEU A N 1
ATOM 1609 C CA . LEU A 1 211 ? -5.520 -4.890 14.228 1.00 92.12 211 LEU A CA 1
ATOM 1610 C C . LEU A 1 211 ? -5.525 -5.838 15.437 1.00 92.12 211 LEU A C 1
ATOM 1612 O O . LEU A 1 211 ? -5.145 -5.428 16.532 1.00 92.12 211 LEU A O 1
ATOM 1616 N N . ALA A 1 212 ? -5.902 -7.108 15.261 1.00 91.56 212 ALA A N 1
ATOM 1617 C CA . ALA A 1 212 ? -5.881 -8.106 16.332 1.00 91.56 212 ALA A CA 1
ATOM 1618 C C . ALA A 1 212 ? -4.480 -8.312 16.927 1.00 91.56 212 ALA A C 1
ATOM 1620 O O . ALA A 1 212 ? -4.354 -8.577 18.126 1.00 91.56 212 ALA A O 1
ATOM 1621 N N . GLU A 1 213 ? -3.443 -8.245 16.093 1.00 90.44 213 GLU A N 1
ATOM 1622 C CA . GLU A 1 213 ? -2.042 -8.362 16.506 1.00 90.44 213 GLU A CA 1
ATOM 1623 C C . GLU A 1 213 ? -1.574 -7.105 17.243 1.00 90.44 213 GLU A C 1
ATOM 1625 O O . GLU A 1 213 ? -0.972 -7.205 18.314 1.00 90.44 213 GLU A O 1
ATOM 1630 N N . VAL A 1 214 ? -1.931 -5.919 16.741 1.00 90.25 214 VAL A N 1
ATOM 1631 C CA . VAL A 1 214 ? -1.643 -4.648 17.421 1.00 90.25 214 VAL A CA 1
ATOM 1632 C C . VAL A 1 214 ? -2.331 -4.577 18.788 1.00 90.25 214 VAL A C 1
ATOM 1634 O O . VAL A 1 214 ? -1.691 -4.231 19.779 1.00 90.25 214 VAL A O 1
ATOM 1637 N N . LEU A 1 215 ? -3.602 -4.979 18.883 1.00 90.56 215 LEU A N 1
ATOM 1638 C CA . LEU A 1 215 ? -4.336 -5.031 20.152 1.00 90.56 215 LEU A CA 1
ATOM 1639 C C . LEU A 1 215 ? -3.684 -5.987 21.156 1.00 90.56 215 LEU A C 1
ATOM 1641 O O . LEU A 1 215 ? -3.595 -5.660 22.337 1.00 90.56 215 LEU A O 1
ATOM 1645 N N . ALA A 1 216 ? -3.180 -7.138 20.700 1.00 88.50 216 ALA A N 1
ATOM 1646 C CA . ALA A 1 216 ? -2.471 -8.075 21.570 1.00 88.50 216 ALA A CA 1
ATOM 1647 C C . ALA A 1 216 ? -1.186 -7.464 22.159 1.00 88.50 216 ALA A C 1
ATOM 1649 O O . ALA A 1 216 ? -0.854 -7.733 23.312 1.00 88.50 216 ALA A O 1
ATOM 1650 N N . LYS A 1 217 ? -0.492 -6.598 21.407 1.00 85.25 217 LYS A N 1
ATOM 1651 C CA . LYS A 1 217 ? 0.705 -5.885 21.883 1.00 85.25 217 LYS A CA 1
ATOM 1652 C C . LYS A 1 217 ? 0.414 -4.758 22.870 1.00 85.25 217 LYS A C 1
ATOM 1654 O O . LYS A 1 217 ? 1.300 -4.387 23.639 1.00 85.25 217 LYS A O 1
ATOM 1659 N N . LEU A 1 218 ? -0.804 -4.215 22.877 1.00 83.00 218 LEU A N 1
ATOM 1660 C CA . LEU A 1 218 ? -1.196 -3.217 23.874 1.00 83.00 218 LEU A CA 1
ATOM 1661 C C . LEU A 1 218 ? -1.296 -3.824 25.285 1.00 83.00 218 LEU A C 1
ATOM 1663 O O . LEU A 1 218 ? -1.123 -3.088 26.258 1.00 83.00 218 LEU A O 1
ATOM 1667 N N . GLY A 1 219 ? -1.468 -5.148 25.409 1.00 74.12 219 GLY A N 1
ATOM 1668 C CA . GLY A 1 219 ? -1.401 -5.874 26.682 1.00 74.12 219 GLY A CA 1
ATOM 1669 C C . GLY A 1 219 ? -2.311 -5.266 27.754 1.00 74.12 219 GLY A C 1
ATOM 1670 O O . GLY A 1 219 ? -3.501 -5.061 27.522 1.00 74.12 219 GLY A O 1
ATOM 1671 N N . ASP A 1 220 ? -1.734 -4.915 28.909 1.00 69.50 220 ASP A N 1
ATOM 1672 C CA . ASP A 1 220 ? -2.447 -4.331 30.059 1.00 69.50 220 ASP A CA 1
ATOM 1673 C C . ASP A 1 220 ? -2.942 -2.887 29.835 1.00 69.50 220 ASP A C 1
ATOM 1675 O O . ASP A 1 220 ? -3.644 -2.323 30.680 1.00 69.50 220 ASP A O 1
ATOM 1679 N N . LYS A 1 221 ? -2.617 -2.254 28.698 1.00 78.38 221 LYS A N 1
ATOM 1680 C CA . LYS A 1 221 ? -3.060 -0.890 28.354 1.00 78.38 221 LYS A CA 1
ATOM 1681 C C . LYS A 1 221 ? -4.493 -0.899 27.835 1.00 78.38 221 LYS A C 1
ATOM 1683 O O . LYS A 1 221 ? -4.776 -0.518 26.698 1.00 78.38 221 LYS A O 1
ATOM 1688 N N . ARG A 1 222 ? -5.415 -1.318 28.700 1.00 81.94 222 ARG A N 1
ATOM 1689 C CA . ARG A 1 222 ? -6.831 -1.487 28.366 1.00 81.94 222 ARG A CA 1
ATOM 1690 C C . ARG A 1 222 ? -7.442 -0.226 27.758 1.00 81.94 222 ARG A C 1
ATOM 1692 O O . ARG A 1 222 ? -8.215 -0.337 26.818 1.00 81.94 222 ARG A O 1
ATOM 1699 N N . GLN A 1 223 ? -7.062 0.954 28.249 1.00 86.62 223 GLN A N 1
ATOM 1700 C CA . GLN A 1 223 ? -7.576 2.225 27.740 1.00 86.62 223 GLN A CA 1
ATOM 1701 C C . GLN A 1 223 ? -7.225 2.446 26.258 1.00 86.62 223 GLN A C 1
ATOM 1703 O O . GLN A 1 223 ? -8.123 2.685 25.459 1.00 86.62 223 GLN A O 1
ATOM 1708 N N . SER A 1 224 ? -5.964 2.248 25.864 1.00 87.88 224 SER A N 1
ATOM 1709 C CA . SER A 1 224 ? -5.547 2.391 24.460 1.00 87.88 224 SER A CA 1
ATOM 1710 C C . SER A 1 224 ? -6.206 1.353 23.545 1.00 87.88 224 SER A C 1
ATOM 1712 O O . SER A 1 224 ? -6.514 1.646 22.394 1.00 87.88 224 SER A O 1
ATOM 1714 N N . ALA A 1 225 ? -6.460 0.139 24.048 1.00 90.38 225 ALA A N 1
ATOM 1715 C CA . ALA A 1 225 ? -7.202 -0.875 23.297 1.00 90.38 225 ALA A CA 1
ATOM 1716 C C . ALA A 1 225 ? -8.679 -0.487 23.098 1.00 90.38 225 ALA A C 1
ATOM 1718 O O . ALA A 1 225 ? -9.230 -0.724 22.022 1.00 90.38 225 ALA A O 1
ATOM 1719 N N . VAL A 1 226 ? -9.312 0.122 24.110 1.00 93.25 226 VAL A N 1
ATOM 1720 C CA . VAL A 1 226 ? -10.678 0.665 24.019 1.00 93.25 226 VAL A CA 1
ATOM 1721 C C . VAL A 1 226 ? -10.744 1.771 22.969 1.00 93.25 226 VAL A C 1
ATOM 1723 O O . VAL A 1 226 ? -11.577 1.689 22.070 1.00 93.25 226 VAL A O 1
ATOM 1726 N N . GLU A 1 227 ? -9.857 2.761 23.053 1.00 93.12 227 GLU A N 1
ATOM 1727 C CA . GLU A 1 227 ? -9.808 3.917 22.145 1.00 93.12 227 GLU A CA 1
ATOM 1728 C C . GLU A 1 227 ? -9.608 3.476 20.691 1.00 93.12 227 GLU A C 1
ATOM 1730 O O . GLU A 1 227 ? -10.401 3.817 19.809 1.00 93.12 227 GLU A O 1
ATOM 1735 N N . LEU A 1 228 ? -8.624 2.605 20.449 1.00 93.50 228 LEU A N 1
ATOM 1736 C CA . LEU A 1 228 ? -8.343 2.089 19.113 1.00 93.50 228 LEU A CA 1
ATOM 1737 C C . LEU A 1 228 ? -9.522 1.287 18.535 1.00 93.50 228 LEU A C 1
ATOM 1739 O O . LEU A 1 228 ? -9.867 1.455 17.365 1.00 93.50 228 LEU A O 1
ATOM 1743 N N . LEU A 1 229 ? -10.181 0.440 19.337 1.00 95.38 229 LEU A N 1
ATOM 1744 C CA . LEU A 1 229 ? -11.354 -0.315 18.880 1.00 95.38 229 LEU A CA 1
ATOM 1745 C C . LEU A 1 229 ? -12.587 0.569 18.661 1.00 95.38 229 LEU A C 1
ATOM 1747 O O . LEU A 1 229 ? -13.372 0.289 17.754 1.00 95.38 229 LEU A O 1
ATOM 1751 N N . GLN A 1 230 ? -12.767 1.634 19.443 1.00 96.31 230 GLN A N 1
ATOM 1752 C CA . GLN A 1 230 ? -13.826 2.621 19.211 1.00 96.31 230 GLN A CA 1
ATOM 1753 C C . GLN A 1 230 ? -13.594 3.382 17.902 1.00 96.31 230 GLN A C 1
ATOM 1755 O O . GLN A 1 230 ? -14.528 3.529 17.107 1.00 96.31 230 GLN A O 1
ATOM 1760 N N . ALA A 1 231 ? -12.354 3.799 17.634 1.00 96.62 231 ALA A N 1
ATOM 1761 C CA . ALA A 1 231 ? -11.991 4.436 16.374 1.00 96.62 231 ALA A CA 1
ATOM 1762 C C . ALA A 1 231 ? -12.195 3.494 15.182 1.00 96.62 231 ALA A C 1
ATOM 1764 O O . ALA A 1 231 ? -12.813 3.897 14.193 1.00 96.62 231 ALA A O 1
ATOM 1765 N N . TYR A 1 232 ? -11.785 2.227 15.304 1.00 96.50 232 TYR A N 1
ATOM 1766 C CA . TYR A 1 232 ? -12.010 1.212 14.275 1.00 96.50 232 TYR A CA 1
ATOM 1767 C C . TYR A 1 232 ? -13.502 0.952 14.022 1.00 96.50 232 TYR A C 1
ATOM 1769 O O . TYR A 1 232 ? -13.938 0.922 12.872 1.00 96.50 232 TYR A O 1
ATOM 1777 N N . ARG A 1 233 ? -14.321 0.855 15.080 1.00 97.12 233 ARG A N 1
ATOM 1778 C CA . ARG A 1 233 ? -15.785 0.746 14.957 1.00 97.12 233 ARG A CA 1
ATOM 1779 C C . ARG A 1 233 ? -16.362 1.908 14.152 1.00 97.12 233 ARG A C 1
ATOM 1781 O O . ARG A 1 233 ? -17.167 1.696 13.251 1.00 97.12 233 ARG A O 1
ATOM 1788 N N . GLY A 1 234 ? -15.965 3.135 14.494 1.00 97.06 234 GLY A N 1
ATOM 1789 C CA . GLY A 1 234 ? -16.411 4.340 13.799 1.00 97.06 234 GLY A CA 1
ATOM 1790 C C . GLY A 1 234 ? -15.960 4.369 12.340 1.00 97.06 234 GLY A C 1
ATOM 1791 O O . GLY A 1 234 ? -16.742 4.743 11.472 1.00 97.06 234 GLY A O 1
ATOM 1792 N N . PHE A 1 235 ? -14.730 3.936 12.069 1.00 96.19 235 PHE A N 1
ATOM 1793 C CA . PHE A 1 235 ? -14.165 3.831 10.726 1.00 96.19 235 PHE A CA 1
ATOM 1794 C C . PHE A 1 235 ? -14.964 2.855 9.847 1.00 96.19 235 PHE A C 1
ATOM 1796 O O . PHE A 1 235 ? -15.376 3.224 8.749 1.00 96.19 235 PHE A O 1
ATOM 1803 N N . LEU A 1 236 ? -15.281 1.661 10.365 1.00 96.38 236 LEU A N 1
ATOM 1804 C CA . LEU A 1 236 ? -16.139 0.684 9.682 1.00 96.38 236 LEU A CA 1
ATOM 1805 C C . LEU A 1 236 ? -17.558 1.217 9.447 1.00 96.38 236 LEU A C 1
ATOM 1807 O O . LEU A 1 236 ? -18.074 1.114 8.337 1.00 96.38 236 LEU A O 1
ATOM 1811 N N . ALA A 1 237 ? -18.181 1.809 10.471 1.00 96.56 237 ALA A N 1
ATOM 1812 C CA . ALA A 1 237 ? -19.538 2.347 10.367 1.00 96.56 237 ALA A CA 1
ATOM 1813 C C . ALA A 1 237 ? -19.632 3.483 9.335 1.00 96.56 237 ALA A C 1
ATOM 1815 O O . ALA A 1 237 ? -20.565 3.521 8.539 1.00 96.56 237 ALA A O 1
ATOM 1816 N N . ARG A 1 238 ? -18.643 4.387 9.293 1.00 94.94 238 ARG A N 1
ATOM 1817 C CA . ARG A 1 238 ? -18.593 5.454 8.283 1.00 94.94 238 ARG A CA 1
ATOM 1818 C C . ARG A 1 238 ? -18.446 4.904 6.867 1.00 94.94 238 ARG A C 1
ATOM 1820 O O . ARG A 1 238 ? -19.108 5.418 5.965 1.00 94.94 238 ARG A O 1
ATOM 1827 N N . GLY A 1 239 ? -17.611 3.883 6.673 1.00 93.88 239 GLY A N 1
ATOM 1828 C CA . GLY A 1 239 ? -17.360 3.370 5.329 1.00 93.88 239 GLY A CA 1
ATOM 1829 C C . GLY A 1 239 ? -18.415 2.432 4.779 1.00 93.88 239 GLY A C 1
ATOM 1830 O O . GLY A 1 239 ? -18.774 2.549 3.616 1.00 93.88 239 GLY A O 1
ATOM 1831 N N . LEU A 1 240 ? -18.962 1.545 5.608 1.00 94.88 240 LEU A N 1
ATOM 1832 C CA . LEU A 1 240 ? -19.960 0.570 5.155 1.00 94.88 240 LEU A CA 1
ATOM 1833 C C . LEU A 1 240 ? -21.401 1.063 5.330 1.00 94.88 240 LEU A C 1
ATOM 1835 O O . LEU A 1 240 ? -22.303 0.542 4.676 1.00 94.88 240 LEU A O 1
ATOM 1839 N N . GLY A 1 241 ? -21.628 2.031 6.224 1.00 94.38 241 GLY A N 1
ATOM 1840 C CA . GLY A 1 241 ? -22.944 2.601 6.522 1.00 94.38 241 GLY A CA 1
ATOM 1841 C C . GLY A 1 241 ? -23.350 3.778 5.632 1.00 94.38 241 GLY A C 1
ATOM 1842 O O . GLY A 1 241 ? -24.486 4.234 5.722 1.00 94.38 241 GLY A O 1
ATOM 1843 N N . SER A 1 242 ? -22.456 4.283 4.777 1.00 89.50 242 SER A N 1
ATOM 1844 C CA . SER A 1 242 ? -22.746 5.393 3.859 1.00 89.50 242 SER A CA 1
ATOM 1845 C C . SER A 1 242 ? -23.236 4.885 2.501 1.00 89.50 242 SER A C 1
ATOM 1847 O O . SER A 1 242 ? -24.391 5.106 2.127 1.00 89.50 242 SER A O 1
ATOM 1849 N N . GLU A 1 243 ? -22.391 4.141 1.793 1.00 92.06 243 GLU A N 1
ATOM 1850 C CA . GLU A 1 243 ? -22.696 3.547 0.494 1.00 92.06 243 GLU A CA 1
ATOM 1851 C C . GLU A 1 243 ? -22.431 2.039 0.457 1.00 92.06 243 GLU A C 1
ATOM 1853 O O . GLU A 1 243 ? -21.736 1.479 1.301 1.00 92.06 243 GLU A O 1
ATOM 1858 N N . GLN A 1 244 ? -23.028 1.373 -0.528 1.00 93.56 244 GLN A N 1
ATOM 1859 C CA . GLN A 1 244 ? -22.767 -0.018 -0.862 1.00 93.56 244 GLN A CA 1
ATOM 1860 C C . GLN A 1 244 ? -22.544 -0.155 -2.359 1.00 93.56 244 GLN A C 1
ATOM 1862 O O . GLN A 1 244 ? -23.457 0.098 -3.147 1.00 93.56 244 GLN A O 1
ATOM 1867 N N . CYS A 1 245 ? -21.375 -0.627 -2.762 1.00 92.44 245 CYS A N 1
ATOM 1868 C CA . CYS A 1 245 ? -21.078 -0.830 -4.166 1.00 92.44 245 CYS A CA 1
ATOM 1869 C C . CYS A 1 245 ? -21.927 -1.982 -4.716 1.00 92.44 245 CYS A C 1
ATOM 1871 O O . CYS A 1 245 ? -21.956 -3.087 -4.166 1.00 92.44 245 CYS A O 1
ATOM 1873 N N . SER A 1 246 ? -22.653 -1.719 -5.805 1.00 90.31 246 SER A N 1
ATOM 1874 C CA . SER A 1 246 ? -23.585 -2.693 -6.394 1.00 90.31 246 SER A CA 1
ATOM 1875 C C . SER A 1 246 ? -22.900 -3.867 -7.100 1.00 90.31 246 SER A C 1
ATOM 1877 O O . SER A 1 246 ? -23.540 -4.887 -7.344 1.00 90.31 246 SER A O 1
ATOM 1879 N N . ASP A 1 247 ? -21.612 -3.745 -7.420 1.00 86.88 247 ASP A N 1
ATOM 1880 C CA . ASP A 1 247 ? -20.819 -4.776 -8.090 1.00 86.88 247 ASP A CA 1
ATOM 1881 C C . ASP A 1 247 ? -20.076 -5.702 -7.115 1.00 86.88 247 ASP A C 1
ATOM 1883 O O . ASP A 1 247 ? -19.992 -6.907 -7.351 1.00 86.88 247 ASP A O 1
ATOM 1887 N N . PHE A 1 248 ? -19.533 -5.156 -6.028 1.00 88.94 248 PHE A N 1
ATOM 1888 C CA . PHE A 1 248 ? -18.881 -5.903 -4.957 1.00 88.94 248 PHE A CA 1
ATOM 1889 C C . PHE A 1 248 ? -18.778 -5.066 -3.686 1.00 88.94 248 PHE A C 1
ATOM 1891 O O . PHE A 1 248 ? -18.230 -3.971 -3.731 1.00 88.94 248 PHE A O 1
ATOM 1898 N N . SER A 1 249 ? -19.196 -5.645 -2.562 1.00 90.38 249 SER A N 1
ATOM 1899 C CA . SER A 1 249 ? -19.086 -5.085 -1.213 1.00 90.38 249 SER A CA 1
ATOM 1900 C C . SER A 1 249 ? -18.726 -6.205 -0.230 1.00 90.38 249 SER A C 1
ATOM 1902 O O . SER A 1 249 ? -18.956 -7.386 -0.522 1.00 90.38 249 SER A O 1
ATOM 1904 N N . LEU A 1 250 ? -18.153 -5.856 0.922 1.00 91.06 250 LEU A N 1
ATOM 1905 C CA . LEU A 1 250 ? -17.800 -6.813 1.974 1.00 91.06 250 LEU A CA 1
ATOM 1906 C C . LEU A 1 250 ? -19.039 -7.470 2.607 1.00 91.06 250 LEU A C 1
ATOM 1908 O O . LEU A 1 250 ? -20.119 -6.881 2.699 1.00 91.06 250 LEU A O 1
ATOM 1912 N N . ASP A 1 251 ? -18.869 -8.693 3.120 1.00 92.00 251 ASP A N 1
ATOM 1913 C CA . ASP A 1 251 ? -19.902 -9.340 3.932 1.00 92.00 251 ASP A CA 1
ATOM 1914 C C . ASP A 1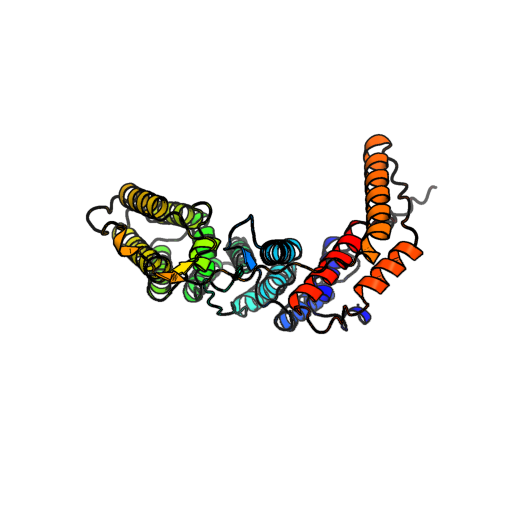 251 ? -19.989 -8.667 5.309 1.00 92.00 251 ASP A C 1
ATOM 1916 O O . ASP A 1 251 ? -19.204 -8.926 6.220 1.00 92.00 251 ASP A O 1
ATOM 1920 N N . ARG A 1 252 ? -20.998 -7.814 5.481 1.00 93.56 252 ARG A N 1
ATOM 1921 C CA . ARG A 1 252 ? -21.250 -7.080 6.729 1.00 93.56 252 ARG A CA 1
ATOM 1922 C C . ARG A 1 252 ? -21.491 -7.981 7.934 1.00 93.56 252 ARG A C 1
ATOM 1924 O O . ARG A 1 252 ? -21.151 -7.595 9.049 1.00 93.56 252 ARG A O 1
ATOM 1931 N N . SER A 1 253 ? -22.069 -9.165 7.735 1.00 94.56 253 SER A N 1
ATOM 1932 C CA . SER A 1 253 ? -22.292 -10.113 8.833 1.00 94.56 253 SER A CA 1
ATOM 1933 C C . SER A 1 253 ? -20.967 -10.706 9.307 1.00 94.56 253 SER A C 1
ATOM 1935 O O . SER A 1 253 ? -20.758 -10.861 10.515 1.00 94.56 253 SER A O 1
ATOM 1937 N N . ALA A 1 254 ? -20.055 -10.981 8.369 1.00 94.06 254 ALA A N 1
ATOM 1938 C CA . ALA A 1 254 ? -18.688 -11.379 8.687 1.00 94.06 254 ALA A CA 1
ATOM 1939 C C . ALA A 1 254 ? -17.949 -10.252 9.426 1.00 94.06 254 ALA A C 1
ATOM 1941 O O . ALA A 1 254 ? -17.432 -10.494 10.512 1.00 94.06 254 ALA A O 1
ATOM 1942 N N . ILE A 1 255 ? -18.022 -9.007 8.937 1.00 95.25 255 ILE A N 1
ATOM 1943 C CA . ILE A 1 255 ? -17.395 -7.837 9.584 1.00 95.25 255 ILE A CA 1
ATOM 1944 C C . ILE A 1 255 ? -17.885 -7.637 11.026 1.00 95.25 255 ILE A C 1
ATOM 1946 O O . ILE A 1 255 ? -17.078 -7.420 11.930 1.00 95.25 255 ILE A O 1
ATOM 1950 N N . ILE A 1 256 ? -19.194 -7.752 11.280 1.00 96.38 256 ILE A N 1
ATOM 1951 C CA . ILE A 1 256 ? -19.753 -7.681 12.643 1.00 96.38 256 ILE A CA 1
ATOM 1952 C C . ILE A 1 256 ? -19.184 -8.791 13.530 1.00 96.38 256 ILE A C 1
ATOM 1954 O O . ILE A 1 256 ? -18.784 -8.535 14.668 1.00 96.38 256 ILE A O 1
ATOM 1958 N N . SER A 1 257 ? -19.141 -10.020 13.012 1.00 95.31 257 SER A N 1
ATOM 1959 C CA . SER A 1 257 ? -18.657 -11.187 13.754 1.00 95.31 257 SER A CA 1
ATOM 1960 C C . SER A 1 257 ? -17.167 -11.068 14.088 1.00 95.31 257 SER A C 1
ATOM 1962 O O . SER A 1 257 ? -16.759 -11.348 15.216 1.00 95.31 257 SER A O 1
ATOM 1964 N N . GLU A 1 258 ? -16.359 -10.601 13.136 1.00 95.00 258 GLU A N 1
ATOM 1965 C CA . GLU A 1 258 ? -14.931 -10.340 13.320 1.00 95.00 258 GLU A CA 1
ATOM 1966 C C . GLU A 1 258 ? -14.691 -9.217 14.332 1.00 95.00 258 GLU A C 1
ATOM 1968 O O . GLU A 1 258 ? -13.881 -9.369 15.249 1.00 95.00 258 GLU A O 1
ATOM 1973 N N . PHE A 1 259 ? -15.442 -8.117 14.242 1.00 96.31 259 PHE A N 1
ATOM 1974 C CA . PHE A 1 259 ? -15.342 -7.022 15.203 1.00 96.31 259 PHE A CA 1
ATOM 1975 C C . PHE A 1 259 ? -15.710 -7.463 16.631 1.00 96.31 259 PHE A C 1
ATOM 1977 O O . PHE A 1 259 ? -15.032 -7.097 17.596 1.00 96.31 259 PHE A O 1
ATOM 1984 N N . ASP A 1 260 ? -16.743 -8.293 16.794 1.00 96.44 260 ASP A N 1
ATOM 1985 C CA . ASP A 1 260 ? -17.099 -8.847 18.102 1.00 96.44 260 ASP A CA 1
ATOM 1986 C C . ASP A 1 260 ? -16.016 -9.791 18.652 1.00 96.44 260 ASP A C 1
ATOM 1988 O O . ASP A 1 260 ? -15.699 -9.758 19.847 1.00 96.44 260 ASP A O 1
ATOM 1992 N N . ALA A 1 261 ? -15.379 -10.583 17.784 1.00 95.12 261 ALA A N 1
ATOM 1993 C CA . ALA A 1 261 ? -14.236 -11.407 18.161 1.00 95.12 261 ALA A CA 1
ATOM 1994 C C . ALA A 1 261 ? -13.052 -10.556 18.656 1.00 95.12 261 ALA A C 1
ATOM 1996 O O . ALA A 1 261 ? -12.431 -10.907 19.664 1.00 95.12 261 ALA A O 1
ATOM 1997 N N . LEU A 1 262 ? -12.778 -9.408 18.022 1.00 95.12 262 LEU A N 1
ATOM 1998 C CA . LEU A 1 262 ? -11.748 -8.465 18.475 1.00 95.12 262 LEU A CA 1
ATOM 1999 C C . LEU A 1 262 ? -12.059 -7.894 19.865 1.00 95.12 262 LEU A C 1
ATOM 2001 O O . LEU A 1 262 ? -11.188 -7.906 20.738 1.00 95.12 262 LEU A O 1
ATOM 2005 N N . ARG A 1 263 ? -13.303 -7.456 20.106 1.00 95.50 263 ARG A N 1
ATOM 2006 C CA . ARG A 1 263 ? -13.748 -6.941 21.419 1.00 95.50 263 ARG A CA 1
ATOM 2007 C C . ARG A 1 263 ? -13.556 -7.963 22.535 1.00 95.50 263 ARG A C 1
ATOM 2009 O O . ARG A 1 263 ? -13.053 -7.619 23.607 1.00 95.50 263 ARG A O 1
ATOM 2016 N N . LYS A 1 264 ? -13.929 -9.219 22.270 1.00 93.81 264 LYS A N 1
ATOM 2017 C CA . LYS A 1 264 ? -13.752 -10.340 23.203 1.00 93.81 264 LYS A CA 1
ATOM 2018 C C . LYS A 1 264 ? -12.277 -10.618 23.467 1.00 93.81 264 LYS A C 1
ATOM 2020 O O . LYS A 1 264 ? -11.883 -10.705 24.627 1.00 93.81 264 LYS A O 1
ATOM 2025 N N . LYS A 1 265 ? -11.459 -10.709 22.413 1.00 91.50 265 LYS A N 1
ATOM 2026 C CA . LYS A 1 265 ? -10.015 -10.974 22.518 1.00 91.50 265 LYS A CA 1
ATOM 2027 C C . LYS A 1 265 ? -9.287 -9.890 23.319 1.00 91.50 265 LYS A C 1
ATOM 2029 O O . LYS A 1 265 ? -8.411 -10.218 24.109 1.00 91.50 265 LYS A O 1
ATOM 2034 N N . ALA A 1 266 ? -9.673 -8.627 23.153 1.00 90.94 266 ALA A N 1
ATOM 2035 C CA . ALA A 1 266 ? -9.116 -7.504 23.907 1.00 90.94 266 ALA A CA 1
ATOM 2036 C C . ALA A 1 266 ? -9.743 -7.318 25.308 1.00 90.94 266 ALA A C 1
ATOM 2038 O O . ALA A 1 266 ? -9.329 -6.425 26.041 1.00 90.94 266 ALA A O 1
ATOM 2039 N N . ALA A 1 267 ? -10.730 -8.136 25.699 1.00 91.50 267 ALA A N 1
ATOM 2040 C CA . ALA A 1 267 ? -11.463 -8.024 26.965 1.00 91.50 267 ALA A CA 1
ATOM 2041 C C . ALA A 1 267 ? -12.108 -6.635 27.199 1.00 91.50 267 ALA A C 1
ATOM 2043 O O . ALA A 1 267 ? -12.118 -6.105 28.319 1.00 91.50 267 ALA A O 1
ATOM 2044 N N . VAL A 1 268 ? -12.677 -6.046 26.140 1.00 92.88 268 VAL A N 1
ATOM 2045 C CA . VAL A 1 268 ? -13.295 -4.702 26.163 1.00 92.88 268 VAL A CA 1
ATOM 2046 C C . VAL A 1 268 ? -14.783 -4.678 25.790 1.00 92.88 268 VAL A C 1
ATOM 2048 O O . VAL A 1 268 ? -15.326 -3.629 25.447 1.00 92.88 268 VAL A O 1
ATOM 2051 N N . THR A 1 269 ? -15.468 -5.824 25.835 1.00 92.44 269 THR A N 1
ATOM 2052 C CA . THR A 1 269 ? -16.876 -5.958 25.415 1.00 92.44 269 THR A CA 1
ATOM 2053 C C . THR A 1 269 ? -17.815 -4.959 26.107 1.00 92.44 269 THR A C 1
ATOM 2055 O O . THR A 1 269 ? -18.719 -4.438 25.464 1.00 92.44 269 THR A O 1
ATOM 2058 N N . GLU A 1 270 ? -17.573 -4.633 27.377 1.00 93.56 270 GLU A N 1
ATOM 2059 C CA . GLU A 1 270 ? -18.402 -3.684 28.141 1.00 93.56 270 GLU A CA 1
ATOM 2060 C C . GLU A 1 270 ? -18.080 -2.209 27.835 1.00 93.56 270 GLU A C 1
ATOM 2062 O O . GLU A 1 270 ? -18.911 -1.334 28.056 1.00 93.56 270 GLU A O 1
ATOM 2067 N N . GLN A 1 271 ? -16.872 -1.910 27.345 1.00 95.56 271 GLN A N 1
ATOM 2068 C CA . GLN A 1 271 ? -16.385 -0.540 27.113 1.00 95.56 271 GLN A CA 1
ATOM 2069 C C . GLN A 1 271 ? -16.546 -0.081 25.661 1.00 95.56 271 GLN A C 1
ATOM 2071 O O . GLN A 1 271 ? -16.624 1.115 25.377 1.00 95.56 271 GLN A O 1
ATOM 2076 N N . VAL A 1 272 ? -16.562 -1.026 24.724 1.00 96.12 272 VAL A N 1
ATOM 2077 C CA . VAL A 1 272 ? -16.720 -0.757 23.296 1.00 96.12 272 VAL A CA 1
ATOM 2078 C C . VAL A 1 272 ? -18.060 -1.320 22.866 1.00 96.12 272 VAL A C 1
ATOM 2080 O O . VAL A 1 272 ? -18.282 -2.523 22.995 1.00 96.12 272 VAL A O 1
ATOM 2083 N N . HIS A 1 273 ? -18.948 -0.477 22.342 1.00 96.31 273 HIS A N 1
ATOM 2084 C CA . HIS A 1 273 ? -20.235 -0.932 21.818 1.00 96.31 273 HIS A CA 1
ATOM 2085 C C . HIS A 1 273 ? -20.051 -1.910 20.656 1.00 96.31 273 HIS A C 1
ATOM 2087 O O . HIS A 1 273 ? -19.129 -1.775 19.853 1.00 96.31 273 HIS A O 1
ATOM 2093 N N . ALA A 1 274 ? -20.950 -2.888 20.557 1.00 96.62 274 ALA A N 1
ATOM 2094 C CA . ALA A 1 274 ? -20.983 -3.793 19.418 1.00 96.62 274 ALA A CA 1
ATOM 2095 C C . ALA A 1 274 ? -21.209 -3.018 18.111 1.00 96.62 274 ALA A C 1
ATOM 2097 O O . ALA A 1 274 ? -21.756 -1.909 18.103 1.00 96.62 274 ALA A O 1
ATOM 2098 N N . LEU A 1 275 ? -20.765 -3.611 17.009 1.00 96.69 275 LEU A N 1
ATOM 2099 C CA . LEU A 1 275 ? -21.186 -3.199 15.681 1.00 96.69 275 LEU A CA 1
ATOM 2100 C C . LEU A 1 275 ? -22.470 -3.958 15.358 1.00 96.69 275 LEU A C 1
ATOM 2102 O O . LEU A 1 275 ? -22.546 -5.168 15.565 1.00 96.69 275 LEU A O 1
ATOM 2106 N N . GLU A 1 276 ? -23.484 -3.255 14.889 1.00 96.31 276 GLU A N 1
ATOM 2107 C CA . GLU A 1 276 ? -24.767 -3.834 14.523 1.00 96.31 276 GLU A CA 1
ATOM 2108 C C . GLU A 1 276 ? -25.019 -3.653 13.030 1.00 96.31 276 GLU A C 1
ATOM 2110 O O . GLU A 1 276 ? -24.478 -2.747 12.402 1.00 96.31 276 GLU A O 1
ATOM 2115 N N . MET A 1 277 ? -25.904 -4.473 12.453 1.00 96.06 277 MET A N 1
ATOM 2116 C CA . MET A 1 277 ? -26.225 -4.373 11.025 1.00 96.06 277 MET A CA 1
ATOM 2117 C C . MET A 1 277 ? -26.656 -2.955 10.639 1.00 96.06 277 MET A C 1
ATOM 2119 O O . MET A 1 277 ? -26.200 -2.444 9.626 1.00 96.06 277 MET A O 1
ATOM 2123 N N . ARG A 1 278 ? -27.450 -2.284 11.487 1.00 95.06 278 ARG A N 1
ATOM 2124 C CA . ARG A 1 278 ? -27.894 -0.897 11.268 1.00 95.06 278 ARG A 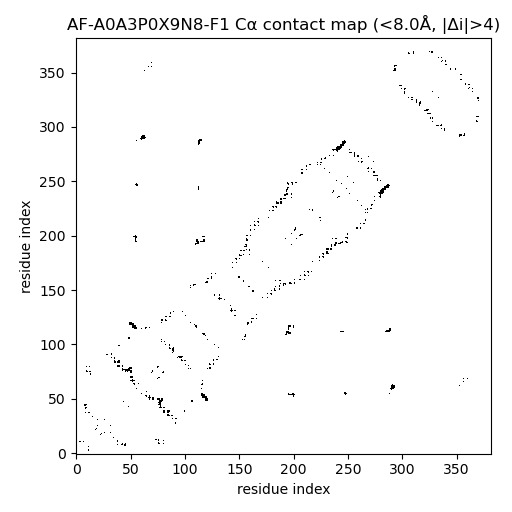CA 1
ATOM 2125 C C . ARG A 1 278 ? -26.754 0.116 11.137 1.00 95.06 278 ARG A C 1
ATOM 2127 O O . ARG A 1 278 ? -26.950 1.123 10.472 1.00 95.06 278 ARG A O 1
ATOM 2134 N N . ASP A 1 279 ? -25.595 -0.146 11.746 1.00 96.00 279 ASP A N 1
ATOM 2135 C CA . ASP A 1 279 ? -24.417 0.721 11.629 1.00 96.00 279 ASP A CA 1
ATOM 2136 C C . ASP A 1 279 ? -23.760 0.597 10.243 1.00 96.00 279 ASP A C 1
ATOM 2138 O O . ASP A 1 279 ? -22.969 1.453 9.860 1.00 96.00 279 ASP A O 1
ATOM 2142 N N . LEU A 1 280 ? -24.068 -0.477 9.506 1.00 95.62 280 LEU A N 1
ATOM 2143 C CA . LEU A 1 280 ? -23.439 -0.850 8.240 1.00 95.62 280 LEU A CA 1
ATOM 2144 C C . LEU A 1 280 ? -24.413 -0.831 7.056 1.00 95.62 280 LEU A C 1
ATOM 2146 O O . LEU A 1 280 ? -24.047 -1.269 5.973 1.00 95.62 280 LEU A O 1
ATOM 2150 N N . LEU A 1 281 ? -25.657 -0.373 7.225 1.00 88.38 281 LEU A N 1
ATOM 2151 C CA . LEU A 1 281 ? -26.640 -0.323 6.136 1.00 88.38 281 LEU A CA 1
ATOM 2152 C C . LEU A 1 281 ? -26.396 0.888 5.220 1.00 88.38 281 LEU A C 1
ATOM 2154 O O . LEU A 1 281 ? -27.115 1.881 5.290 1.00 88.38 281 LEU A O 1
ATOM 2158 N N . GLY A 1 282 ? -25.393 0.788 4.348 1.00 86.25 282 GLY A N 1
ATOM 2159 C CA . GLY A 1 282 ? -25.163 1.748 3.268 1.00 86.25 282 GLY A CA 1
ATOM 2160 C C . GLY A 1 282 ? -26.224 1.669 2.165 1.00 86.25 282 GLY A C 1
ATOM 2161 O O . GLY A 1 282 ? -26.815 0.614 1.919 1.00 86.25 282 GLY A O 1
ATOM 2162 N N . SER A 1 283 ? -26.458 2.787 1.474 1.00 89.88 283 SER A N 1
ATOM 2163 C CA . SER A 1 283 ? -27.365 2.822 0.317 1.00 89.88 283 SER A CA 1
ATOM 2164 C C . SER A 1 283 ? -26.691 2.226 -0.926 1.00 89.88 283 SER A C 1
ATOM 2166 O O . SER A 1 283 ? -25.515 2.515 -1.153 1.00 89.88 283 SER A O 1
ATOM 2168 N N . PRO A 1 284 ? -27.397 1.442 -1.765 1.00 90.31 284 PRO A N 1
ATOM 2169 C CA . PRO A 1 284 ? -26.841 0.958 -3.026 1.00 90.31 284 PRO A CA 1
ATOM 2170 C C . PRO A 1 284 ? -26.317 2.111 -3.895 1.00 90.31 284 PRO A C 1
ATOM 2172 O O . PRO A 1 284 ? -27.017 3.099 -4.109 1.00 90.31 284 PRO A O 1
ATOM 2175 N N . SER A 1 285 ? -25.095 1.962 -4.398 1.00 89.44 285 SER A N 1
ATOM 2176 C CA . SER A 1 285 ? -24.359 2.935 -5.208 1.00 89.44 285 SER A CA 1
ATOM 2177 C C . SER A 1 285 ? -23.931 2.310 -6.541 1.00 89.44 285 SER A C 1
ATOM 2179 O O . SER A 1 285 ? -24.104 1.107 -6.782 1.00 89.44 285 SER A O 1
ATOM 2181 N N . ASN A 1 286 ? -23.408 3.134 -7.447 1.00 84.12 286 ASN A N 1
ATOM 2182 C CA . ASN A 1 286 ? -23.044 2.716 -8.800 1.00 84.12 286 ASN A CA 1
ATOM 2183 C C . ASN A 1 286 ? -21.965 1.625 -8.793 1.00 84.12 286 ASN A C 1
ATOM 2185 O O . ASN A 1 286 ? -21.105 1.587 -7.921 1.00 84.12 286 ASN A O 1
ATOM 2189 N N . ALA A 1 287 ? -22.008 0.747 -9.791 1.00 84.69 287 ALA A N 1
ATOM 2190 C CA . ALA A 1 287 ? -20.937 -0.202 -10.064 1.00 84.69 287 ALA A CA 1
ATOM 2191 C C . ALA A 1 287 ? -19.759 0.505 -10.746 1.00 84.69 287 ALA A C 1
ATOM 2193 O O . ALA A 1 287 ? -19.962 1.455 -11.513 1.00 84.69 287 ALA A O 1
ATOM 2194 N N . ALA A 1 288 ? -18.544 -0.006 -10.547 1.00 85.19 288 ALA A N 1
ATOM 2195 C CA . ALA A 1 288 ? -17.408 0.451 -11.329 1.00 85.19 288 ALA A CA 1
ATOM 2196 C C . ALA A 1 288 ? -17.572 0.028 -12.806 1.00 85.19 288 ALA A C 1
ATOM 2198 O O . ALA A 1 288 ? -18.090 -1.058 -13.096 1.00 85.19 288 ALA A O 1
ATOM 2199 N N . PRO A 1 289 ? -17.139 0.853 -13.775 1.00 77.75 289 PRO A N 1
ATOM 2200 C CA . PRO A 1 289 ? -17.293 0.533 -15.186 1.00 77.75 289 PRO A CA 1
ATOM 2201 C C . PRO A 1 289 ? -16.424 -0.666 -15.586 1.00 77.75 289 PRO A C 1
ATOM 2203 O O . PRO A 1 289 ? -15.225 -0.722 -15.305 1.00 77.75 289 PRO A O 1
ATOM 2206 N N . ALA A 1 290 ? -17.005 -1.603 -16.336 1.00 72.81 290 ALA A N 1
ATOM 2207 C CA . ALA A 1 290 ? -16.258 -2.704 -16.931 1.00 72.81 290 ALA A CA 1
ATOM 2208 C C . ALA A 1 290 ? -15.461 -2.216 -18.153 1.00 72.81 290 ALA A C 1
ATOM 2210 O O . ALA A 1 290 ? -15.994 -2.088 -19.255 1.00 72.81 290 ALA A O 1
ATOM 2211 N N . ARG A 1 291 ? -14.167 -1.947 -17.957 1.00 74.38 291 ARG A N 1
ATOM 2212 C CA . ARG A 1 291 ? -13.207 -1.675 -19.041 1.00 74.38 291 ARG A CA 1
ATOM 2213 C C . ARG A 1 291 ? -12.438 -2.951 -19.408 1.00 74.38 291 ARG A C 1
ATOM 2215 O O . ARG A 1 291 ? -12.333 -3.878 -18.600 1.00 74.38 291 ARG A O 1
ATOM 2222 N N . LYS A 1 292 ? -11.891 -3.000 -20.626 1.00 71.56 292 LYS A N 1
ATOM 2223 C CA . LYS A 1 292 ? -10.990 -4.065 -21.105 1.00 71.56 292 LYS A CA 1
ATOM 2224 C C . LYS A 1 292 ? -9.709 -3.443 -21.658 1.00 71.56 292 LYS A C 1
ATOM 2226 O O . LYS A 1 292 ? -9.796 -2.422 -22.341 1.00 71.56 292 LYS A O 1
ATOM 2231 N N . ILE A 1 293 ? -8.554 -4.063 -21.398 1.00 72.44 293 ILE A N 1
ATOM 2232 C CA . ILE A 1 293 ? -7.308 -3.702 -22.084 1.00 72.44 293 ILE A CA 1
ATOM 2233 C C . ILE A 1 293 ? -7.462 -4.117 -23.556 1.00 72.44 293 ILE A C 1
ATOM 2235 O O . ILE A 1 293 ? -7.804 -5.272 -23.831 1.00 72.44 293 ILE A O 1
ATOM 2239 N N . PRO A 1 294 ? -7.275 -3.207 -24.525 1.00 71.19 294 PRO A N 1
ATOM 2240 C CA . PRO A 1 294 ? -7.275 -3.591 -25.925 1.00 71.19 294 PRO A CA 1
ATOM 2241 C C . PRO A 1 294 ? -6.053 -4.472 -26.211 1.00 71.19 294 PRO A C 1
ATOM 2243 O O . PRO A 1 294 ? -4.914 -4.069 -25.969 1.00 71.19 294 PRO A O 1
ATOM 2246 N N . PHE A 1 295 ? -6.296 -5.657 -26.768 1.00 72.31 295 PHE A N 1
ATOM 2247 C CA . PHE A 1 295 ? -5.251 -6.503 -27.332 1.00 72.31 295 PHE A CA 1
ATOM 2248 C C . PHE A 1 295 ? -5.187 -6.292 -28.844 1.00 72.31 295 PHE A C 1
ATOM 2250 O O . PHE A 1 295 ? -6.202 -6.405 -29.538 1.00 72.31 295 PHE A O 1
ATOM 2257 N N . ASP A 1 296 ? -4.000 -5.997 -29.368 1.00 74.56 296 ASP A N 1
ATOM 2258 C CA . ASP A 1 296 ? -3.800 -5.970 -30.811 1.00 74.56 296 ASP A CA 1
ATOM 2259 C C . ASP A 1 296 ? -3.598 -7.377 -31.341 1.00 74.56 296 ASP A C 1
ATOM 2261 O O . ASP A 1 296 ? -2.578 -8.025 -31.121 1.00 74.56 296 ASP A O 1
ATOM 2265 N N . GLU A 1 297 ? -4.574 -7.823 -32.114 1.00 81.00 297 GLU A N 1
ATOM 2266 C CA . GLU A 1 297 ? -4.571 -9.097 -32.818 1.00 81.00 297 GLU A CA 1
ATOM 2267 C C . GLU A 1 297 ? -3.284 -9.344 -33.628 1.00 81.00 297 GLU A C 1
ATOM 2269 O O . GLU A 1 297 ? -2.845 -10.491 -33.742 1.00 81.00 297 GLU A O 1
ATOM 2274 N N . ARG A 1 298 ? -2.626 -8.286 -34.130 1.00 81.31 298 ARG A N 1
ATOM 2275 C CA . ARG A 1 298 ? -1.341 -8.370 -34.847 1.00 81.31 298 ARG A CA 1
ATOM 2276 C C . ARG A 1 298 ? -0.196 -8.871 -33.964 1.00 81.31 298 ARG A C 1
ATOM 2278 O O . ARG A 1 298 ? 0.749 -9.455 -34.489 1.00 81.31 298 ARG A O 1
ATOM 2285 N N . LEU A 1 299 ? -0.281 -8.697 -32.643 1.00 76.50 299 LEU A N 1
ATOM 2286 C CA . LEU A 1 299 ? 0.706 -9.201 -31.684 1.00 76.50 299 LEU A CA 1
ATOM 2287 C C . LEU A 1 299 ? 0.594 -10.711 -31.458 1.00 76.50 299 LEU A C 1
ATOM 2289 O O . LEU A 1 299 ? 1.570 -11.328 -31.040 1.00 76.50 299 LEU A O 1
ATOM 2293 N N . ARG A 1 300 ? -0.555 -11.340 -31.743 1.00 80.38 300 ARG A N 1
ATOM 2294 C CA . ARG A 1 300 ? -0.800 -12.741 -31.359 1.00 80.38 300 ARG A CA 1
ATOM 2295 C C . ARG A 1 300 ? 0.243 -13.702 -31.920 1.00 80.38 300 ARG A C 1
ATOM 2297 O O . ARG A 1 300 ? 0.865 -14.442 -31.163 1.00 80.38 300 ARG A O 1
ATOM 2304 N N . ALA A 1 301 ? 0.416 -13.704 -33.238 1.00 82.94 301 ALA A N 1
ATOM 2305 C CA . ALA A 1 301 ? 1.321 -14.627 -33.912 1.00 82.94 301 ALA A CA 1
ATOM 2306 C C . ALA A 1 301 ? 2.796 -14.448 -33.490 1.00 82.94 301 ALA A C 1
ATOM 2308 O O . ALA A 1 301 ? 3.409 -15.447 -33.107 1.00 82.94 301 ALA A O 1
ATOM 2309 N N . PRO A 1 302 ? 3.387 -13.233 -33.507 1.00 78.44 302 PRO A N 1
ATOM 2310 C CA . PRO A 1 302 ? 4.786 -13.067 -33.115 1.00 78.44 302 PRO A CA 1
ATOM 2311 C C . PRO A 1 302 ? 5.013 -13.358 -31.622 1.00 78.44 302 PRO A C 1
ATOM 2313 O O . PRO A 1 302 ? 5.998 -14.005 -31.274 1.00 78.44 302 PRO A O 1
ATOM 2316 N N . MET A 1 303 ? 4.071 -13.002 -30.740 1.00 78.62 303 MET A N 1
ATOM 2317 C CA . MET A 1 303 ? 4.168 -13.335 -29.313 1.00 78.62 303 MET A CA 1
ATOM 2318 C C . MET A 1 303 ? 4.122 -14.849 -29.071 1.00 78.62 303 MET A C 1
ATOM 2320 O O . MET A 1 303 ? 4.944 -15.375 -28.326 1.00 78.62 303 MET A O 1
ATOM 2324 N N . GLN A 1 304 ? 3.218 -15.581 -29.735 1.00 81.75 304 GLN A N 1
ATOM 2325 C CA . GLN A 1 304 ? 3.142 -17.046 -29.628 1.00 81.75 304 GLN A CA 1
ATOM 2326 C C . GLN A 1 304 ? 4.448 -17.735 -30.041 1.00 81.75 304 GLN A C 1
ATOM 2328 O O . GLN A 1 304 ? 4.886 -18.668 -29.365 1.00 81.75 304 GLN A O 1
ATOM 2333 N N . LYS A 1 305 ? 5.093 -17.265 -31.118 1.00 79.75 305 LYS A N 1
ATOM 2334 C CA . LYS A 1 305 ? 6.405 -17.779 -31.535 1.00 79.75 305 LYS A CA 1
ATOM 2335 C C . LYS A 1 305 ? 7.470 -17.547 -30.461 1.00 79.75 305 LYS A C 1
ATOM 2337 O O . LYS A 1 305 ? 8.208 -18.477 -30.142 1.00 79.75 305 LYS A O 1
ATOM 2342 N N . LEU A 1 306 ? 7.529 -16.344 -29.881 1.00 77.00 306 LEU A N 1
ATOM 2343 C CA . LEU A 1 306 ? 8.480 -16.024 -28.811 1.00 77.00 306 LEU A CA 1
ATOM 2344 C C . LEU A 1 306 ? 8.255 -16.875 -27.558 1.00 77.00 306 LEU A C 1
ATOM 2346 O O . LEU A 1 306 ? 9.218 -17.392 -26.994 1.00 77.00 306 LEU A O 1
ATOM 2350 N N . PHE A 1 307 ? 7.001 -17.078 -27.146 1.00 78.44 307 PHE A N 1
ATOM 2351 C CA . PHE A 1 307 ? 6.679 -17.958 -26.020 1.00 78.44 307 PHE A CA 1
ATOM 2352 C C . PHE A 1 307 ? 7.116 -19.403 -26.278 1.00 78.44 307 PHE A C 1
ATOM 2354 O O . PHE A 1 307 ? 7.755 -20.007 -25.418 1.00 78.44 307 PHE A O 1
ATOM 2361 N N . ALA A 1 308 ? 6.822 -19.951 -27.463 1.00 79.75 308 ALA A N 1
ATOM 2362 C CA . ALA A 1 308 ? 7.232 -21.307 -27.831 1.00 79.75 308 ALA A CA 1
ATOM 2363 C C . ALA A 1 308 ? 8.762 -21.464 -27.827 1.00 79.75 308 ALA A C 1
ATOM 2365 O O . ALA A 1 308 ? 9.290 -22.467 -27.340 1.00 79.75 308 ALA A O 1
ATOM 2366 N N . LEU A 1 309 ? 9.478 -20.450 -28.318 1.00 75.69 309 LEU A N 1
ATOM 2367 C CA . LEU A 1 309 ? 10.936 -20.419 -28.309 1.00 75.69 309 LEU A CA 1
ATOM 2368 C C . LEU A 1 309 ? 11.503 -20.362 -26.884 1.00 75.69 309 LEU A C 1
ATOM 2370 O O . LEU A 1 309 ? 12.395 -21.140 -26.547 1.00 75.69 309 LEU A O 1
ATOM 2374 N N . SER A 1 310 ? 10.967 -19.476 -26.041 1.00 74.56 310 SER A N 1
ATOM 2375 C CA . SER A 1 310 ? 11.372 -19.338 -24.638 1.00 74.56 310 SER A CA 1
ATOM 2376 C C . SER A 1 310 ? 11.150 -20.639 -23.861 1.00 74.56 310 SER A C 1
ATOM 2378 O O . SER A 1 310 ? 12.079 -21.143 -23.228 1.00 74.56 310 SER A O 1
ATOM 2380 N N . ALA A 1 311 ? 9.975 -21.261 -24.003 1.00 75.81 311 ALA A N 1
ATOM 2381 C CA . ALA A 1 311 ? 9.676 -22.557 -23.397 1.00 75.81 311 ALA A CA 1
ATOM 2382 C C . ALA A 1 311 ? 10.636 -23.658 -23.883 1.00 75.81 311 ALA A C 1
ATOM 2384 O O . ALA A 1 311 ? 11.158 -24.427 -23.074 1.00 75.81 311 ALA A O 1
ATOM 2385 N N . SER A 1 312 ? 10.941 -23.702 -25.188 1.00 73.38 312 SER A N 1
ATOM 2386 C CA . SER A 1 312 ? 11.923 -24.650 -25.726 1.00 73.38 312 SER A CA 1
ATOM 2387 C C . SER A 1 312 ? 13.324 -24.423 -25.152 1.00 73.38 312 SER A C 1
ATOM 2389 O O . SER A 1 312 ? 14.028 -25.401 -24.896 1.00 73.38 312 SER A O 1
ATOM 2391 N N . ASN A 1 313 ? 13.745 -23.171 -24.967 1.00 71.44 313 ASN A N 1
ATOM 2392 C CA . ASN A 1 313 ? 15.050 -22.841 -24.397 1.00 71.44 313 ASN A CA 1
ATOM 2393 C C . ASN A 1 313 ? 15.123 -23.228 -22.913 1.00 71.44 313 ASN A C 1
ATOM 2395 O O . ASN A 1 313 ? 16.084 -23.881 -22.510 1.00 71.44 313 ASN A O 1
ATOM 2399 N N . GLN A 1 314 ? 14.096 -22.909 -22.118 1.00 71.00 314 GLN A N 1
ATOM 2400 C CA . GLN A 1 314 ? 14.014 -23.324 -20.712 1.00 71.00 314 GLN A CA 1
ATOM 2401 C C . GLN A 1 314 ? 14.056 -24.849 -20.572 1.00 71.00 314 GLN A C 1
ATOM 2403 O O . GLN A 1 314 ? 14.779 -25.383 -19.731 1.00 71.00 314 GLN A O 1
ATOM 2408 N N . GLN A 1 315 ? 13.339 -25.568 -21.439 1.00 70.00 315 GLN A N 1
ATOM 2409 C CA . GLN A 1 315 ? 13.355 -27.026 -21.444 1.00 70.00 315 GLN A CA 1
ATOM 2410 C C . GLN A 1 315 ? 14.740 -27.590 -21.795 1.00 70.00 315 GLN A C 1
ATOM 2412 O O . GLN A 1 315 ? 15.199 -28.518 -21.131 1.00 70.00 315 GLN A O 1
ATOM 2417 N N . LYS A 1 316 ? 15.437 -27.030 -22.793 1.00 68.25 316 LYS A N 1
ATOM 2418 C CA . LYS A 1 316 ? 16.810 -27.443 -23.141 1.00 68.25 316 LYS A CA 1
ATOM 2419 C C . LYS A 1 316 ? 17.794 -27.179 -22.000 1.00 68.25 316 LYS A C 1
ATOM 2421 O O . LYS A 1 316 ? 18.587 -28.059 -21.681 1.00 68.25 316 LYS A O 1
ATOM 2426 N N . GLN A 1 317 ? 17.696 -26.031 -21.333 1.00 67.44 317 GLN A N 1
ATOM 2427 C CA . GLN A 1 317 ? 18.519 -25.721 -20.160 1.00 67.44 317 GLN A CA 1
ATOM 2428 C C . GLN A 1 317 ? 18.278 -26.705 -19.009 1.00 67.44 317 GLN A C 1
ATOM 2430 O O . GLN A 1 317 ? 19.231 -27.170 -18.383 1.00 67.44 317 GLN A O 1
ATOM 2435 N N . TYR A 1 318 ? 17.014 -27.049 -18.748 1.00 62.44 318 TYR A N 1
ATOM 2436 C CA . TYR A 1 318 ? 16.642 -27.981 -17.686 1.00 62.44 318 TYR A CA 1
ATOM 2437 C C . TYR A 1 318 ? 17.086 -29.421 -17.981 1.00 62.44 318 TYR A C 1
ATOM 2439 O O . TYR A 1 318 ? 17.598 -30.100 -17.096 1.00 62.44 318 TYR A O 1
ATOM 2447 N N . VAL A 1 319 ? 16.901 -29.889 -19.220 1.00 67.88 319 VAL A N 1
ATOM 2448 C CA . VAL A 1 319 ? 17.139 -31.291 -19.604 1.00 67.88 319 VAL A CA 1
ATOM 2449 C C . VAL A 1 319 ? 18.595 -31.557 -19.984 1.00 67.88 319 VAL A C 1
ATOM 2451 O O . VAL A 1 319 ? 19.127 -32.612 -19.654 1.00 67.88 319 VAL A O 1
ATOM 2454 N N . ALA A 1 320 ? 19.236 -30.634 -20.701 1.00 65.06 320 ALA A N 1
ATOM 2455 C CA . ALA A 1 320 ? 20.549 -30.858 -21.301 1.00 65.06 320 ALA A CA 1
ATOM 2456 C C . ALA A 1 320 ? 21.692 -30.125 -20.581 1.00 65.06 320 ALA A C 1
ATOM 2458 O O . ALA A 1 320 ? 22.845 -30.312 -20.962 1.00 65.06 320 ALA A O 1
ATOM 2459 N N . HIS A 1 321 ? 21.396 -29.280 -19.579 1.00 62.31 321 HIS A N 1
ATOM 2460 C CA . HIS A 1 321 ? 22.356 -28.329 -18.989 1.00 62.31 321 HIS A CA 1
ATOM 2461 C C . HIS A 1 321 ? 23.117 -27.501 -20.041 1.00 62.31 321 HIS A C 1
ATOM 2463 O O . HIS A 1 321 ? 24.213 -27.002 -19.784 1.00 62.31 321 HIS A O 1
ATOM 2469 N N . ASP A 1 322 ? 22.528 -27.358 -21.228 1.00 60.59 322 ASP A N 1
ATOM 2470 C CA . ASP A 1 322 ? 23.124 -26.690 -22.371 1.00 60.59 322 ASP A CA 1
ATOM 2471 C C . ASP A 1 322 ? 22.498 -25.294 -22.500 1.00 60.59 322 ASP A C 1
ATOM 2473 O O . ASP A 1 322 ? 21.288 -25.180 -22.731 1.00 60.59 322 ASP A O 1
ATOM 2477 N N . PRO A 1 323 ? 23.274 -24.215 -22.294 1.00 55.06 323 PRO A N 1
ATOM 2478 C CA . PRO A 1 323 ? 22.775 -22.853 -22.356 1.00 55.06 323 PRO A CA 1
ATOM 2479 C C . PRO A 1 323 ? 22.696 -22.310 -23.788 1.00 55.06 323 PRO A C 1
ATOM 2481 O O . PRO A 1 323 ? 22.671 -21.088 -23.940 1.00 55.06 323 PRO A O 1
ATOM 2484 N N . ASP A 1 324 ? 22.689 -23.141 -24.838 1.00 54.22 324 ASP A N 1
ATOM 2485 C CA . ASP A 1 324 ? 22.573 -22.637 -26.210 1.00 54.22 324 ASP A CA 1
ATOM 2486 C C . ASP A 1 324 ? 21.171 -22.044 -26.461 1.00 54.22 324 ASP A C 1
ATOM 2488 O O . ASP A 1 324 ? 20.199 -22.706 -26.838 1.00 54.22 324 ASP A O 1
ATOM 2492 N N . LEU A 1 325 ? 21.065 -20.751 -26.146 1.00 59.16 325 LEU A N 1
ATOM 2493 C CA . LEU A 1 325 ? 19.874 -19.924 -26.256 1.00 59.16 325 LEU A CA 1
ATOM 2494 C C . LEU A 1 325 ? 19.566 -19.741 -27.739 1.00 59.16 325 LEU A C 1
ATOM 2496 O O . LEU A 1 325 ? 20.219 -18.952 -28.426 1.00 59.16 325 LEU A O 1
ATOM 2500 N N . THR A 1 326 ? 18.556 -20.457 -28.231 1.00 59.91 326 THR A N 1
ATOM 2501 C CA . THR A 1 326 ? 18.035 -20.204 -29.575 1.00 59.91 326 THR A CA 1
ATOM 2502 C C . THR A 1 326 ? 17.526 -18.764 -29.583 1.00 59.91 326 THR A C 1
ATOM 2504 O O . THR A 1 326 ? 16.657 -18.419 -28.776 1.00 59.91 326 THR A O 1
ATOM 2507 N N . GLN A 1 327 ? 18.125 -17.908 -30.415 1.00 64.94 327 GLN A N 1
ATOM 2508 C CA . GLN A 1 327 ? 17.791 -16.489 -30.424 1.00 64.94 327 GLN A CA 1
ATOM 2509 C C . GLN A 1 327 ? 16.466 -16.243 -31.152 1.00 64.94 327 GLN A C 1
ATOM 2511 O O . GLN A 1 327 ? 16.187 -16.904 -32.154 1.00 64.94 327 GLN A O 1
ATOM 2516 N N . PRO A 1 328 ? 15.647 -15.308 -30.651 1.00 63.69 328 PRO A N 1
ATOM 2517 C CA . PRO A 1 328 ? 14.431 -14.897 -31.328 1.00 63.69 328 PRO A CA 1
ATOM 2518 C C . PRO A 1 328 ? 14.753 -14.228 -32.662 1.00 63.69 328 PRO A C 1
ATOM 2520 O O . PRO A 1 328 ? 15.776 -13.554 -32.797 1.00 63.69 328 PRO A O 1
ATOM 2523 N N . ASP A 1 329 ? 13.868 -14.413 -33.642 1.00 71.31 329 ASP A N 1
ATOM 2524 C CA . ASP A 1 329 ? 13.982 -13.762 -34.945 1.00 71.31 329 ASP A CA 1
ATOM 2525 C C . ASP A 1 329 ? 13.935 -12.238 -34.754 1.00 71.31 329 ASP A C 1
ATOM 2527 O O . ASP A 1 329 ? 12.980 -11.694 -34.188 1.00 71.31 329 ASP A O 1
ATOM 2531 N N . SER A 1 330 ? 14.972 -11.537 -35.219 1.00 72.06 330 SER A N 1
ATOM 2532 C CA . SER A 1 330 ? 15.071 -10.082 -35.096 1.00 72.06 330 SER A CA 1
ATOM 2533 C C . SER A 1 330 ? 13.902 -9.362 -35.772 1.00 72.06 330 SER A C 1
ATOM 2535 O O . SER A 1 330 ? 13.517 -8.276 -35.328 1.00 72.06 330 SER A O 1
ATOM 2537 N N . GLN A 1 331 ? 13.287 -9.968 -36.793 1.00 73.75 331 GLN A N 1
ATOM 2538 C CA . GLN A 1 331 ? 12.095 -9.443 -37.447 1.00 73.75 331 GLN A CA 1
ATOM 2539 C C . GLN A 1 331 ? 10.851 -9.551 -36.557 1.00 73.75 331 GLN A C 1
ATOM 2541 O O . GLN A 1 331 ? 10.084 -8.588 -36.496 1.00 73.75 331 GLN A O 1
ATOM 2546 N N . ASP A 1 332 ? 10.661 -10.657 -35.830 1.00 69.25 332 ASP A N 1
ATOM 2547 C CA . ASP A 1 332 ? 9.545 -10.805 -34.884 1.00 69.25 332 ASP A CA 1
ATOM 2548 C C . ASP A 1 332 ? 9.693 -9.782 -33.734 1.00 69.25 332 ASP A C 1
ATOM 2550 O O . ASP A 1 332 ? 8.731 -9.094 -33.389 1.00 69.25 332 ASP A O 1
ATOM 2554 N N . VAL A 1 333 ? 10.915 -9.579 -33.217 1.00 71.62 333 VAL A N 1
ATOM 2555 C CA . VAL A 1 333 ? 11.211 -8.571 -32.175 1.00 71.62 333 VAL A CA 1
ATOM 2556 C C . VAL A 1 333 ? 10.960 -7.145 -32.672 1.00 71.62 333 VAL A C 1
ATOM 2558 O O . VAL A 1 333 ? 10.277 -6.367 -32.008 1.00 71.62 333 VAL A O 1
ATOM 2561 N N . THR A 1 334 ? 11.466 -6.802 -33.860 1.00 74.50 334 THR A N 1
ATOM 2562 C CA . THR A 1 334 ? 11.269 -5.474 -34.468 1.00 74.50 334 THR A CA 1
ATOM 2563 C C . THR A 1 334 ? 9.794 -5.216 -34.758 1.00 74.50 334 THR A C 1
ATOM 2565 O O . THR A 1 334 ? 9.312 -4.102 -34.566 1.00 74.50 334 THR A O 1
ATOM 2568 N N . THR A 1 335 ? 9.055 -6.249 -35.168 1.00 75.06 335 THR A N 1
ATOM 2569 C CA . THR A 1 335 ? 7.613 -6.165 -35.418 1.00 75.06 335 THR A CA 1
ATOM 2570 C C . THR A 1 335 ? 6.848 -5.883 -34.130 1.00 75.06 335 THR A C 1
ATOM 2572 O O . THR A 1 335 ? 6.025 -4.973 -34.108 1.00 75.06 335 THR A O 1
ATOM 2575 N N . ILE A 1 336 ? 7.137 -6.601 -33.041 1.00 73.94 336 ILE A N 1
ATOM 2576 C CA . ILE A 1 336 ? 6.470 -6.360 -31.754 1.00 73.94 336 ILE A CA 1
ATOM 2577 C C . ILE A 1 336 ? 6.822 -4.971 -31.214 1.00 73.94 336 ILE A C 1
ATOM 2579 O O . ILE A 1 336 ? 5.924 -4.255 -30.780 1.00 73.94 336 ILE A O 1
ATOM 2583 N N . LEU A 1 337 ? 8.091 -4.548 -31.294 1.00 74.25 337 LEU A N 1
ATOM 2584 C CA . LEU A 1 337 ? 8.499 -3.192 -30.911 1.00 74.25 337 LEU A CA 1
ATOM 2585 C C . LEU A 1 337 ? 7.778 -2.132 -31.746 1.00 74.25 337 LEU A C 1
ATOM 2587 O O . LEU A 1 337 ? 7.252 -1.176 -31.185 1.00 74.25 337 LEU A O 1
ATOM 2591 N N . GLY A 1 338 ? 7.699 -2.320 -33.065 1.00 74.44 338 GLY A N 1
ATOM 2592 C CA . GLY A 1 338 ? 6.984 -1.419 -33.965 1.00 74.44 338 GLY A CA 1
ATOM 2593 C C . GLY A 1 338 ? 5.491 -1.337 -33.647 1.00 74.44 338 GLY A C 1
ATOM 2594 O O . GLY A 1 338 ? 4.931 -0.246 -33.646 1.00 74.44 338 GLY A O 1
ATOM 2595 N N . ILE A 1 339 ? 4.853 -2.460 -33.308 1.00 72.81 339 ILE A N 1
ATOM 2596 C CA . ILE A 1 339 ? 3.439 -2.497 -32.910 1.00 72.81 339 ILE A CA 1
ATOM 2597 C C . ILE A 1 339 ? 3.228 -1.849 -31.530 1.00 72.81 339 ILE A C 1
ATOM 2599 O O . ILE A 1 339 ? 2.282 -1.089 -31.361 1.00 72.81 339 ILE A O 1
ATOM 2603 N N . ALA A 1 340 ? 4.116 -2.084 -30.560 1.00 70.62 340 ALA A N 1
ATOM 2604 C CA . ALA A 1 340 ? 4.051 -1.456 -29.236 1.00 70.62 340 ALA A CA 1
ATOM 2605 C C . ALA A 1 340 ? 4.336 0.058 -29.278 1.00 70.62 340 ALA A C 1
ATOM 2607 O O . ALA A 1 340 ? 3.853 0.819 -28.437 1.00 70.62 340 ALA A O 1
ATOM 2608 N N . GLN A 1 341 ? 5.157 0.505 -30.231 1.00 70.12 341 GLN A N 1
ATOM 2609 C CA . GLN A 1 341 ? 5.480 1.915 -30.448 1.00 70.12 341 GLN A CA 1
ATOM 2610 C C . GLN A 1 341 ? 4.437 2.639 -31.296 1.00 70.12 341 GLN A C 1
ATOM 2612 O O . GLN A 1 341 ? 4.267 3.844 -31.115 1.00 70.12 341 GLN A O 1
ATOM 2617 N N . ALA A 1 342 ? 3.741 1.935 -32.191 1.00 68.69 342 ALA A N 1
ATOM 2618 C CA . ALA A 1 342 ? 2.623 2.495 -32.927 1.00 68.69 342 ALA A CA 1
ATOM 2619 C C . ALA A 1 342 ? 1.530 2.911 -31.935 1.00 68.69 342 ALA A C 1
ATOM 2621 O O . ALA A 1 342 ? 0.989 2.085 -31.200 1.00 68.69 342 ALA A O 1
ATOM 2622 N N . ASN A 1 343 ? 1.206 4.205 -31.897 1.00 57.28 343 ASN A N 1
ATOM 2623 C CA . ASN A 1 343 ? 0.094 4.684 -31.092 1.00 57.28 343 ASN A CA 1
ATOM 2624 C C . ASN A 1 343 ? -1.185 3.977 -31.563 1.00 57.28 343 ASN A C 1
ATOM 2626 O O . ASN A 1 343 ? -1.554 4.059 -32.736 1.00 57.28 343 ASN A O 1
ATOM 2630 N N . TYR A 1 344 ? -1.881 3.293 -30.654 1.00 56.12 344 TYR A N 1
ATOM 2631 C CA . TYR A 1 344 ? -3.235 2.799 -30.895 1.00 56.12 344 TYR A CA 1
ATOM 2632 C C . TYR A 1 344 ? -4.213 3.977 -30.942 1.00 56.12 344 TYR A C 1
ATOM 2634 O O . TYR A 1 344 ? -5.023 4.163 -30.040 1.00 56.12 344 TYR A O 1
ATOM 2642 N N . GLU A 1 345 ? -4.134 4.806 -31.977 1.00 51.44 345 GLU A N 1
ATOM 2643 C CA . GLU A 1 345 ? -5.061 5.913 -32.216 1.00 51.44 345 GLU A CA 1
ATOM 2644 C C . GLU A 1 345 ? -6.362 5.355 -32.802 1.00 51.44 345 GLU A C 1
ATOM 2646 O O . GLU A 1 345 ? -6.685 5.530 -33.971 1.00 51.44 345 GLU A O 1
ATOM 2651 N N . LYS A 1 346 ? -7.117 4.615 -31.988 1.00 53.41 346 LYS A N 1
ATOM 2652 C CA . LYS A 1 346 ? -8.567 4.552 -32.176 1.00 53.41 346 LYS A CA 1
ATOM 2653 C C . LYS A 1 346 ? -9.175 5.632 -31.290 1.00 53.41 346 LYS A C 1
ATOM 2655 O O . LYS A 1 346 ? -8.956 5.596 -30.076 1.00 53.41 346 LYS A O 1
ATOM 2660 N N . GLU A 1 347 ? -9.910 6.555 -31.910 1.00 47.34 347 GLU A N 1
ATOM 2661 C CA . GLU A 1 347 ? -10.470 7.789 -31.326 1.00 47.34 347 GLU A CA 1
ATOM 2662 C C . GLU A 1 347 ? -11.319 7.576 -30.052 1.00 47.34 347 GLU A C 1
ATOM 2664 O O . GLU A 1 347 ? -11.440 8.503 -29.260 1.00 47.34 347 GLU A O 1
ATOM 2669 N N . ASP A 1 348 ? -11.784 6.351 -29.769 1.00 53.47 348 ASP A N 1
ATOM 2670 C CA . ASP A 1 348 ? -12.622 6.020 -28.599 1.00 53.47 348 ASP A CA 1
ATOM 2671 C C . ASP A 1 348 ? -11.902 5.257 -27.460 1.00 53.47 348 ASP A C 1
ATOM 2673 O O . ASP A 1 348 ? -12.543 4.726 -26.551 1.00 53.47 348 ASP A O 1
ATOM 2677 N N . SER A 1 349 ? -10.572 5.115 -27.494 1.00 58.25 349 SER A N 1
ATOM 2678 C CA . SER A 1 349 ? -9.854 4.258 -26.529 1.00 58.25 349 SER A CA 1
ATOM 2679 C C . SER A 1 349 ? -9.402 4.995 -25.256 1.00 58.25 349 SER A C 1
ATOM 2681 O O . SER A 1 349 ? -8.898 6.116 -25.301 1.00 58.25 349 SER A O 1
ATOM 2683 N N . CYS A 1 350 ? -9.561 4.344 -24.099 1.00 74.31 350 CYS A N 1
ATOM 2684 C CA . CYS A 1 350 ? -9.098 4.842 -22.798 1.00 74.31 350 CYS A CA 1
ATOM 2685 C C . CYS A 1 350 ? -7.557 4.948 -22.776 1.00 74.31 350 CYS A C 1
ATOM 2687 O O . CYS A 1 350 ? -6.863 4.026 -23.215 1.00 74.31 350 CYS A O 1
ATOM 2689 N N . ALA A 1 351 ? -7.016 6.088 -22.334 1.00 77.50 351 ALA A N 1
ATOM 2690 C CA . ALA A 1 351 ? -5.585 6.389 -22.429 1.00 77.50 351 ALA A CA 1
ATOM 2691 C C . ALA A 1 351 ? -4.741 5.456 -21.549 1.00 77.50 351 ALA A C 1
ATOM 2693 O O . ALA A 1 351 ? -3.729 4.922 -22.004 1.00 77.50 351 ALA A O 1
ATOM 2694 N N . GLU A 1 352 ? -5.231 5.178 -20.346 1.00 78.25 352 GLU A N 1
ATOM 2695 C CA . GLU A 1 352 ? -4.682 4.228 -19.377 1.00 78.25 352 GLU A CA 1
ATOM 2696 C C . GLU A 1 352 ? -4.645 2.813 -19.970 1.00 78.25 352 GLU A C 1
ATOM 2698 O O . GLU A 1 352 ? -3.659 2.084 -19.858 1.00 78.25 352 GLU A O 1
ATOM 2703 N N . CYS A 1 353 ? -5.687 2.461 -20.724 1.00 78.06 353 CYS A N 1
ATOM 2704 C CA . CYS A 1 353 ? -5.805 1.184 -21.409 1.00 78.06 353 CYS A CA 1
ATOM 2705 C C . CYS A 1 353 ? -4.740 0.993 -22.489 1.00 78.06 353 CYS A C 1
ATOM 2707 O O . CYS A 1 353 ? -4.201 -0.104 -22.641 1.00 78.06 353 CYS A O 1
ATOM 2709 N N . ARG A 1 354 ? -4.397 2.060 -23.217 1.00 76.94 354 ARG A N 1
ATOM 2710 C CA . ARG A 1 354 ? -3.297 2.027 -24.190 1.00 76.94 354 ARG A CA 1
ATOM 2711 C C . ARG A 1 354 ? -1.939 1.936 -23.508 1.00 76.94 354 ARG A C 1
ATOM 2713 O O . ARG A 1 354 ? -1.086 1.187 -23.979 1.00 76.94 354 ARG A O 1
ATOM 2720 N N . PHE A 1 355 ? -1.743 2.684 -22.422 1.00 79.31 355 PHE A N 1
ATOM 2721 C CA . PHE A 1 355 ? -0.504 2.639 -21.652 1.00 79.31 355 PHE A CA 1
ATOM 2722 C C . PHE A 1 355 ? -0.217 1.218 -21.153 1.00 79.31 355 PHE A C 1
ATOM 2724 O O . PHE A 1 355 ? 0.857 0.691 -21.432 1.00 79.31 355 PHE A O 1
ATOM 2731 N N . LEU A 1 356 ? -1.195 0.567 -20.514 1.00 77.19 356 LEU A N 1
ATOM 2732 C CA . LEU A 1 356 ? -1.027 -0.789 -19.986 1.00 77.19 356 LEU A CA 1
ATOM 2733 C C . LEU A 1 356 ? -0.798 -1.822 -21.089 1.00 77.19 356 LEU A C 1
ATOM 2735 O O . LEU A 1 356 ? 0.111 -2.634 -20.968 1.00 77.19 356 LEU A O 1
ATOM 2739 N N . SER A 1 357 ? -1.539 -1.741 -22.199 1.00 77.44 357 SER A N 1
ATOM 2740 C CA . SER A 1 357 ? -1.328 -2.614 -23.366 1.00 77.44 357 SER A CA 1
ATOM 2741 C C . SER A 1 357 ? 0.111 -2.513 -23.904 1.00 77.44 357 SER A C 1
ATOM 2743 O O . SER A 1 357 ? 0.778 -3.519 -24.175 1.00 77.44 357 SER A O 1
ATOM 2745 N N . LYS A 1 358 ? 0.643 -1.286 -23.997 1.00 79.06 358 LYS A N 1
ATOM 2746 C CA . LYS A 1 358 ? 2.032 -1.038 -24.404 1.00 79.06 358 LYS A CA 1
ATOM 2747 C C . LYS A 1 358 ? 3.030 -1.574 -23.380 1.00 79.06 358 LYS A C 1
ATOM 2749 O O . LYS A 1 358 ? 4.001 -2.225 -23.765 1.00 79.06 358 LYS A O 1
ATOM 2754 N N . GLN A 1 359 ? 2.797 -1.317 -22.097 1.00 75.88 359 GLN A N 1
ATOM 2755 C CA . GLN A 1 359 ? 3.669 -1.759 -21.017 1.00 75.88 359 GLN A CA 1
ATOM 2756 C C . GLN A 1 359 ? 3.740 -3.290 -20.931 1.00 75.88 359 GLN A C 1
ATOM 2758 O O . GLN A 1 359 ? 4.839 -3.835 -20.881 1.00 75.88 359 GLN A O 1
ATOM 2763 N N . GLU A 1 360 ? 2.600 -3.983 -20.985 1.00 75.19 360 GLU A N 1
ATOM 2764 C CA . GLU A 1 360 ? 2.505 -5.447 -21.033 1.00 75.19 360 GLU A CA 1
ATOM 2765 C C . GLU A 1 360 ? 3.306 -6.017 -22.207 1.00 75.19 360 GLU A C 1
ATOM 2767 O O . GLU A 1 360 ? 4.122 -6.927 -22.034 1.00 75.19 360 GLU A O 1
ATOM 2772 N N . THR A 1 361 ? 3.129 -5.439 -23.398 1.00 75.50 361 THR A N 1
ATOM 2773 C CA . THR A 1 361 ? 3.826 -5.884 -24.610 1.00 75.50 361 THR A CA 1
ATOM 2774 C C . THR A 1 361 ? 5.344 -5.730 -24.472 1.00 75.50 361 THR A C 1
ATOM 2776 O O . THR A 1 361 ? 6.096 -6.663 -24.759 1.00 75.50 361 THR A O 1
ATOM 2779 N N . LEU A 1 362 ? 5.811 -4.567 -24.003 1.00 75.00 362 LEU A N 1
ATOM 2780 C CA . LEU A 1 362 ? 7.240 -4.283 -23.843 1.00 75.00 362 LEU A CA 1
ATOM 2781 C C . LEU A 1 362 ? 7.876 -5.092 -22.705 1.00 75.00 362 LEU A C 1
ATOM 2783 O O . LEU A 1 362 ? 8.980 -5.607 -22.872 1.00 75.00 362 LEU A O 1
ATOM 2787 N N . SER A 1 363 ? 7.188 -5.245 -21.573 1.00 69.81 363 SER A N 1
ATOM 2788 C CA . SER A 1 363 ? 7.662 -6.059 -20.449 1.00 69.81 363 SER A CA 1
ATOM 2789 C C . SER A 1 363 ? 7.787 -7.527 -20.852 1.00 69.81 363 SER A C 1
ATOM 2791 O O . SER A 1 363 ? 8.839 -8.133 -20.653 1.00 69.81 363 SER A O 1
ATOM 2793 N N . THR A 1 364 ? 6.771 -8.068 -21.530 1.00 70.50 364 THR A N 1
ATOM 2794 C CA . THR A 1 364 ? 6.804 -9.448 -22.020 1.00 70.50 364 THR A CA 1
ATOM 2795 C C . THR A 1 364 ? 7.955 -9.666 -23.000 1.00 70.50 364 THR A C 1
ATOM 2797 O O . THR A 1 364 ? 8.637 -10.687 -22.925 1.00 70.50 364 THR A O 1
ATOM 2800 N N . LEU A 1 365 ? 8.234 -8.700 -23.883 1.00 71.69 365 LEU A N 1
ATOM 2801 C CA . LEU A 1 365 ? 9.431 -8.749 -24.722 1.00 71.69 365 LEU A CA 1
ATOM 2802 C C . LEU A 1 365 ? 10.707 -8.845 -23.879 1.00 71.69 365 LEU A C 1
ATOM 2804 O O . LEU A 1 365 ? 11.512 -9.736 -24.126 1.00 71.69 365 LEU A O 1
ATOM 2808 N N . MET A 1 366 ? 10.894 -7.984 -22.874 1.00 66.94 366 MET A N 1
ATOM 2809 C CA . MET A 1 366 ? 12.094 -8.032 -22.027 1.00 66.94 366 MET A CA 1
ATOM 2810 C C . MET A 1 366 ? 12.267 -9.385 -21.324 1.00 66.94 366 MET A C 1
ATOM 2812 O O . MET A 1 366 ? 13.384 -9.885 -21.249 1.00 66.94 366 MET A O 1
ATOM 2816 N N . THR A 1 367 ? 11.180 -10.005 -20.855 1.00 66.56 367 THR A N 1
ATOM 2817 C CA . THR A 1 367 ? 11.234 -11.314 -20.181 1.00 66.56 367 THR A CA 1
ATOM 2818 C C . THR A 1 367 ? 11.496 -12.477 -21.142 1.00 66.56 367 THR A C 1
ATOM 2820 O O . THR A 1 367 ? 12.143 -13.454 -20.767 1.00 66.56 367 THR A O 1
ATOM 2823 N N . LEU A 1 368 ? 10.967 -12.417 -22.367 1.00 68.06 368 LEU A N 1
ATOM 2824 C CA . LEU A 1 368 ? 11.080 -13.510 -23.340 1.00 68.06 368 LEU A CA 1
ATOM 2825 C C . LEU A 1 368 ? 12.358 -13.454 -24.177 1.00 68.06 368 LEU A C 1
ATOM 2827 O O . LEU A 1 368 ? 12.767 -14.477 -24.734 1.00 68.06 368 LEU A O 1
ATOM 2831 N N . LEU A 1 369 ? 12.984 -12.283 -24.296 1.00 65.94 369 LEU A N 1
ATOM 2832 C CA . LEU A 1 369 ? 14.262 -12.154 -24.978 1.00 65.94 369 LEU A CA 1
ATOM 2833 C C . LEU A 1 369 ? 15.370 -12.799 -24.126 1.00 65.94 369 LEU A C 1
ATOM 2835 O O . LEU A 1 369 ? 15.460 -12.536 -22.928 1.00 65.94 369 LEU A O 1
ATOM 2839 N N . PRO A 1 370 ? 16.240 -13.638 -24.718 1.00 57.88 370 PRO A N 1
ATOM 2840 C CA . PRO A 1 370 ? 17.345 -14.225 -23.982 1.00 57.88 370 PRO A CA 1
ATOM 2841 C C . PRO A 1 370 ? 18.238 -13.119 -23.417 1.00 57.88 370 PRO A C 1
ATOM 2843 O O . PRO A 1 370 ? 18.747 -12.292 -24.177 1.00 57.88 370 PRO A O 1
ATOM 2846 N N . GLN A 1 371 ? 18.460 -13.129 -22.097 1.00 53.56 371 GLN A N 1
ATOM 2847 C CA . GLN A 1 371 ? 19.484 -12.289 -21.480 1.00 53.56 371 GLN A CA 1
ATOM 2848 C C . GLN A 1 371 ? 20.809 -12.591 -22.187 1.00 53.56 371 GLN A C 1
ATOM 2850 O O . GLN A 1 371 ? 21.205 -13.755 -22.316 1.00 53.56 371 GLN A O 1
ATOM 2855 N N . GLY A 1 372 ? 21.444 -11.556 -22.743 1.00 46.97 372 GLY A N 1
ATOM 2856 C CA . GLY A 1 372 ? 22.666 -11.702 -23.530 1.00 46.97 372 GLY A CA 1
ATOM 2857 C C . GLY A 1 372 ? 23.700 -12.555 -22.793 1.00 46.97 372 GLY A C 1
ATOM 2858 O O . GLY A 1 372 ? 23.763 -12.543 -21.564 1.00 46.97 372 GLY A O 1
ATOM 2859 N N . LYS A 1 373 ? 24.501 -13.334 -23.536 1.00 41.09 373 LYS A N 1
ATOM 2860 C CA . LYS A 1 373 ? 25.528 -14.214 -22.954 1.00 41.09 373 LYS A CA 1
ATOM 2861 C C . LYS A 1 373 ? 26.341 -13.439 -21.909 1.00 41.09 373 LYS A C 1
ATOM 2863 O O . LYS A 1 373 ? 27.091 -12.538 -22.282 1.00 41.09 373 LYS A O 1
ATOM 2868 N N . ARG A 1 374 ? 26.255 -13.844 -20.633 1.00 39.25 374 ARG A N 1
ATOM 2869 C CA . ARG A 1 374 ? 27.270 -13.516 -19.624 1.00 39.25 374 ARG A CA 1
ATOM 2870 C C . ARG A 1 374 ? 28.601 -13.989 -20.194 1.00 39.25 374 ARG A C 1
ATOM 2872 O O . ARG A 1 374 ? 28.863 -15.192 -20.239 1.00 39.25 374 ARG A O 1
ATOM 2879 N N . GLN A 1 375 ? 29.423 -13.070 -20.690 1.00 31.92 375 GLN A N 1
ATOM 2880 C CA . GLN A 1 375 ? 30.806 -13.393 -20.998 1.00 31.92 375 GLN A CA 1
ATOM 2881 C C . GLN A 1 375 ? 31.488 -13.672 -19.659 1.00 31.92 375 GLN A C 1
ATOM 2883 O O . GLN A 1 375 ? 31.923 -12.761 -18.961 1.00 31.92 375 GLN A O 1
ATOM 2888 N N . GLY A 1 376 ? 31.521 -14.947 -19.266 1.00 30.84 376 GLY A N 1
ATOM 2889 C CA . GLY A 1 376 ? 32.363 -15.395 -18.167 1.00 30.84 376 GLY A CA 1
ATOM 2890 C C . GLY A 1 376 ? 33.815 -14.986 -18.434 1.00 30.84 376 GLY A C 1
ATOM 2891 O O . GLY A 1 376 ? 34.205 -14.845 -19.600 1.00 30.84 376 GLY A O 1
ATOM 2892 N N . PRO A 1 377 ? 34.624 -14.776 -17.380 1.00 33.25 377 PRO A N 1
ATOM 2893 C CA . PRO A 1 377 ? 36.009 -14.373 -17.541 1.00 33.25 377 PRO A CA 1
ATOM 2894 C C . PRO A 1 377 ? 36.694 -15.387 -18.449 1.00 33.25 377 PRO A C 1
ATOM 2896 O O . PRO A 1 377 ? 36.727 -16.580 -18.147 1.00 33.25 377 PRO A O 1
ATOM 2899 N N . SER A 1 378 ? 37.191 -14.896 -19.586 1.00 32.81 378 SER A N 1
ATOM 2900 C CA . SER A 1 378 ? 38.002 -15.656 -20.527 1.00 32.81 378 SER A CA 1
ATOM 2901 C C . SER A 1 378 ? 39.050 -16.431 -19.738 1.00 32.81 378 SER A C 1
ATOM 2903 O O . SER A 1 378 ? 40.009 -15.859 -19.210 1.00 32.81 378 SER A O 1
ATOM 2905 N N . SER A 1 379 ? 38.846 -17.744 -19.617 1.00 34.62 379 SER A N 1
ATOM 2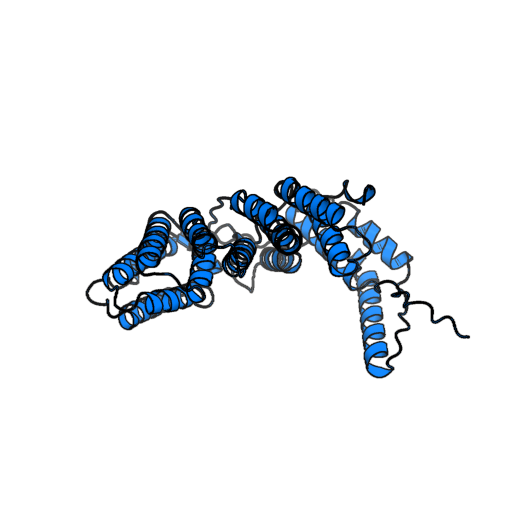906 C CA . SER A 1 379 ? 39.879 -18.640 -19.143 1.00 34.62 379 SER A CA 1
ATOM 2907 C C . SER A 1 379 ? 40.972 -18.597 -20.201 1.00 34.62 379 SER A C 1
ATOM 2909 O O . SER A 1 379 ? 40.901 -19.306 -21.208 1.00 34.62 379 SER A O 1
ATOM 2911 N N . ARG A 1 380 ? 41.974 -17.738 -19.991 1.00 35.66 380 ARG A N 1
ATOM 2912 C CA . ARG A 1 380 ? 43.272 -17.870 -20.645 1.00 35.66 380 ARG A CA 1
ATOM 2913 C C . ARG A 1 380 ? 43.774 -19.271 -20.313 1.00 35.66 380 ARG A C 1
ATOM 2915 O O . ARG A 1 380 ? 44.251 -19.528 -19.210 1.00 35.66 380 ARG A O 1
ATOM 2922 N N . ARG A 1 381 ? 43.574 -20.202 -21.246 1.00 37.22 381 ARG A N 1
ATOM 2923 C CA . ARG A 1 381 ? 44.298 -21.467 -21.247 1.00 37.22 381 ARG A CA 1
ATOM 2924 C C . ARG A 1 381 ? 45.755 -21.160 -21.594 1.00 37.22 381 ARG A C 1
ATOM 2926 O O . ARG A 1 381 ? 46.025 -20.265 -22.391 1.00 37.22 381 ARG A O 1
ATOM 2933 N N . LYS A 1 382 ? 46.601 -21.874 -20.858 1.00 36.25 382 LYS A N 1
ATOM 2934 C CA . LYS A 1 382 ? 48.058 -21.800 -20.746 1.00 36.25 382 LYS A CA 1
ATOM 2935 C C . LYS A 1 382 ? 48.794 -21.744 -22.073 1.00 36.25 382 LYS A C 1
ATOM 2937 O O . LYS A 1 382 ? 48.334 -22.431 -23.011 1.00 36.25 382 LYS A O 1
#

Nearest PDB structures (foldseek):
  6vad-assembly1_B  TM=2.404E-01  e=3.117E+00  Homo sapiens
  8g9k-assembly1_A  TM=1.753E-01  e=1.565E+00  synthetic construct
  8oin-assembly1_Ae  TM=1.820E-01  e=1.706E+00  Sus scrofa

pLDDT: mean 81.55, std 14.34, range [30.84, 97.44]

Foldseek 3Di:
DVVCVPPQLLSLLLVLVVCCVVPDVVDDLVVLLVSLVVSLVRQCSFPAQAQKFFLFDPPFAPVRNLSNVLCVVSVRHSLSSLLVSLVSCCVRPVVVSVVSLVPDARDQDADEQQDRIDGANLSNLVSLLVNLPDPDDPDNVPSLVSLLVLLQRLNALNSLLSSLQSLLPDDDDLVSLVSSLVSSLVSLQPDQHAQSSCSRRCVPDSSLVSLLSSLVVCPPVLVSSLSSLQSVLNSQLRHQVAEDNPRDGDDVVVVQVSSVVSCVSSVNPVSHDGRDVNSRNHYYDYHHDRDDQDDDPQLVVLLVVLVVLLVVQVVCCVPVVDNPRPFRDVVSLVSLVVVLPPQPPPVPDDPSSNVSNSSVSVVSSVVSGPDPDPPDPPPPDD

Mean predicted aligned error: 9.32 Å

Solvent-accessible surface area (backbone atoms only — not comparable to full-atom values): 20932 Å² total; per-residue (Å²): 106,84,81,43,72,81,47,62,47,39,61,37,47,53,53,48,51,53,42,56,73,77,42,56,84,82,56,55,71,71,57,51,52,49,53,33,50,52,42,43,71,42,17,82,70,22,95,34,66,44,27,40,32,50,18,54,40,94,89,67,37,62,28,47,46,49,50,18,51,47,33,62,74,61,40,41,15,18,41,28,37,31,27,54,29,32,60,65,28,41,89,77,41,49,70,60,22,50,54,52,55,75,66,62,76,82,78,85,71,86,52,40,34,61,42,40,45,31,70,36,46,54,47,49,41,51,40,48,48,51,64,46,6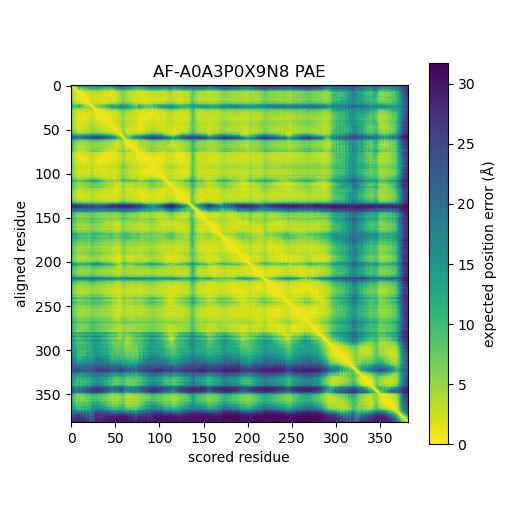5,55,81,80,60,104,47,81,57,57,38,50,51,51,51,49,52,52,36,74,61,39,78,43,71,44,41,47,48,35,49,39,55,44,55,59,74,58,90,71,56,76,70,54,46,53,54,39,48,52,31,49,24,53,32,36,62,72,48,73,41,25,28,23,44,48,26,40,57,37,75,79,45,53,43,62,50,32,48,50,47,41,50,59,72,44,59,90,45,54,67,62,46,40,50,39,49,46,19,48,52,52,28,49,30,51,9,33,28,55,35,28,27,67,61,34,59,68,62,62,69,57,52,34,52,52,52,51,50,46,30,57,75,67,72,32,59,92,80,36,80,82,70,50,72,82,46,42,61,27,47,83,39,55,50,39,77,72,48,68,58,66,78,63,74,83,48,50,64,51,50,52,52,45,50,55,49,39,52,53,36,53,49,40,35,71,74,66,72,43,82,78,67,75,74,77,59,66,65,50,53,50,48,50,52,51,57,53,66,46,76,81,83,53,96,87,62,58,67,68,35,52,51,50,40,32,48,53,51,54,50,50,48,63,71,53,48,76,79,72,83,80,80,66,82,78,76,80,74,130